Protein AF-A0AA35RBN4-F1 (afdb_monomer)

pLDDT: mean 78.31, std 19.38, range [21.84, 98.19]

Solvent-accessible surface area (backbone atoms only — not comparable to full-atom values): 21777 Å² total; per-residue (Å²): 89,74,34,75,50,65,70,64,41,52,52,57,43,50,57,43,24,77,75,59,37,81,85,59,56,61,77,43,82,32,46,54,68,38,68,68,40,37,48,51,52,52,52,49,42,31,67,78,67,74,51,69,57,70,48,71,45,75,71,72,54,70,66,91,78,61,98,56,93,64,88,52,53,68,31,36,32,42,34,27,50,10,52,50,48,50,51,56,67,49,43,59,62,16,53,75,69,44,35,29,39,38,36,39,63,36,52,53,60,78,78,28,71,45,92,87,29,72,56,43,18,58,16,25,39,50,35,48,50,52,34,49,50,46,33,59,76,31,59,93,47,55,34,46,38,40,36,43,59,69,76,76,94,62,86,42,98,84,37,74,65,60,94,89,57,70,88,80,69,81,77,88,85,78,90,77,85,90,82,90,81,89,79,75,99,55,84,75,77,43,72,70,57,53,43,47,52,27,55,69,38,20,84,72,31,55,57,56,72,81,58,73,71,46,26,57,54,38,39,54,52,43,50,53,50,42,58,75,69,48,63,52,24,34,24,20,44,53,96,45,74,21,64,51,48,64,75,65,55,49,53,56,37,22,57,46,25,33,78,30,12,56,24,57,16,51,31,49,38,48,29,21,52,40,34,42,57,38,55,73,32,72,61,58,31,45,68,54,28,66,85,37,54,80,56,35,34,19,40,28,72,60,36,69,68,35,46,32,41,78,44,97,90,51,36,33,36,39,28,34,48,36,59,62,16,38,36,40,92,75,23,52,28,34,38,35,21,39,37,72,84,62,86,78,35,54,44,83,44,53,51,91,64,48,46,78,46,94,69,58,85,60,84,32,52,56,54,18,46,37,21,31,39,39,29,84,64,42,84,47,54,74,72,52,94,58,97,62,71,52,81,73,128

Foldseek 3Di:
DEDQDPVVLVVVLVVQCVVPNNLRDDYDYADLLDLVRLLVVQVCCCVSVVAAAEAELPWADAPPPDLDPDPPVVRLSNLAVSLVSNCVNRVVRCLVVLHHEYEREAAFLVVLPDRPNPPNSVSRVNSQVVLLVVQVVCPPRNYHGFYDYDPPDDPDPNDPDPPPDDPPPPDPDDDDDDDDDDDDPDPLCDLVNLLVLLLVCQVVLAQQDDDLVSLVVSLVSLLVSCVVSLNLLCLADVVLVGSVHDLVSLLSSLVSNVNRPVLSSVQSSQQSVVNNVLNVQPVSSCVQRVVHSSATEWEQQDQAAKDWAADPVGAIKIWDKGFQGFPVVVHQWYFYWHPDPDDIFTAIDGPVFKDWDQPQPGSHSSSRSRTMIGGHIDDGPDDDPDPDSGPDD

Nearest PDB structures (foldseek):
  2ztv-assembly1_D  TM=8.645E-01  e=2.010E-08  Pseudomonas fragi
  7f74-assembly1_C  TM=7.791E-01  e=5.771E-10  Mycobacterium tuberculosis H37Rv
  4cql-assembly1_F  TM=8.909E-01  e=6.947E-06  Homo sapiens
  6jh7-assembly1_B-2  TM=8.305E-01  e=1.136E-05  Microcystis aeruginosa FACHB-905 = DIANCHI905
  4o6v-assembly1_A  TM=8.179E-01  e=1.256E-04  Brucella suis ATCC 23445

Mean predicted aligned error: 13.23 Å

Organism: Geodia barretti (NCBI:txid519541)

Sequence (393 aa):
MLDINQDWLDQTANDLRELGGDNAVLPIIADVTDPESVESAVARTIEEMGGLHILAHLAATPDSGTSTPAPGFDVIDVNLSGPFLMSHAVSGHMLEQGYGRIIGVTTSMDTMWRKGGAPYGPSKAGHEALISIMAQDLEGTGVTANVLTPGGATATNMVLPPEGAGPEIADPAGGGPMTTGPDLDAATLTAAELLGRAAELVPRTQGARGPHRGIAASARRNVSDLLSSGLYRIGVPKRFGGIDGDYGLIFDVAAELGRGCASTAWCYCLWAAHAWLVGYWRCGAREVFGASPDALCSSSLGPGKSTCLPTVEGGYRLSGRWEFSSGCDSASWLILGVSGIGERNWVLVPRSDFEIIDNWFVSGLRGSGARMSWLETLCALPPCPGRDLCGRR

Secondary structu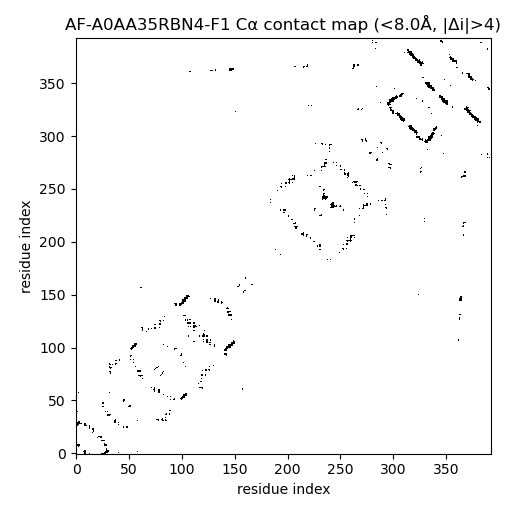re (DSSP, 8-state):
-EES-HHHHHHHHHHHHHHH-GGG---EE--TT-HHHHHHHHHHHHHHHS---EEEE---------SS----HHHHIIIIIHHHHHHHHHHHHHHHTT-EEEEEE---HHHHSSTT-TTHHHHHHHHHHHHHHHHHHTTTSSEEEEEE---S---BTTBPPPTT-------------------S------HHHHHHHHHHHTTT-PPPPSSHHHHHHHHHHHHHHHHHHTGGGGGS-GGGT-----HHHHHHHHHHHHTT-HHHHHHHHHHHHHHHHHHT-HHHHHHHHSS-TT--EEEE-S-TT-EEEE-TTSSEEEEEEEEEETTGGG-SEEEEEESSSSSSEEEEEEGGG-EEE-----SSSGGG--EEEEEEEEE--PPPSSS-SS---

InterPro domains:
  IPR002347 Short-chain dehydrogenase/reductase SDR [PF00106] (2-159)
  IPR009100 Acyl-CoA dehydrogenase/oxidase, N-terminal and middle domain superfamily [SSF56645] (214-370)
  IPR036291 NAD(P)-binding domain superfamily [SSF51735] (2-160)
  IPR037069 Acyl-CoA dehydrogenase/oxidase, N-terminal domain superfamily [G3DSA:1.10.540.10] (183-295)
  IPR046373 Acyl-CoA oxidase/dehydrogenase, middle domain superfamily [G3DSA:2.40.110.10] (299-377)

Structure (mmCIF, N/CA/C/O backbone):
data_AF-A0AA35RBN4-F1
#
_entry.id   AF-A0AA35RBN4-F1
#
loop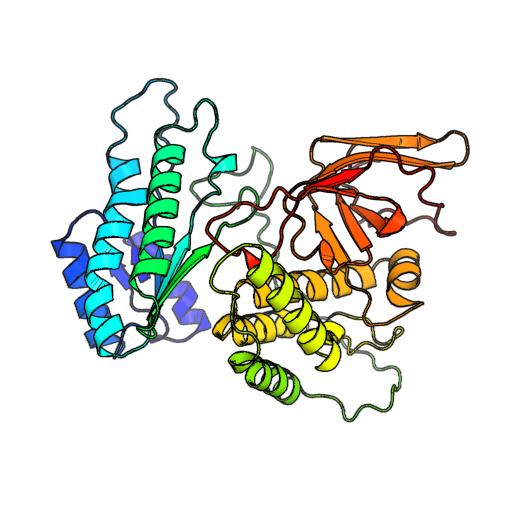_
_atom_site.group_PDB
_atom_site.id
_atom_site.type_symbol
_atom_site.label_atom_id
_atom_site.label_alt_id
_atom_site.label_comp_id
_atom_site.label_asym_id
_atom_site.label_entity_id
_atom_site.label_seq_id
_atom_site.pdbx_PDB_ins_code
_atom_site.Cartn_x
_atom_site.Cartn_y
_atom_site.Cartn_z
_atom_site.occupancy
_atom_site.B_iso_or_equiv
_atom_site.auth_seq_id
_atom_site.auth_comp_id
_atom_site.auth_asym_id
_atom_site.auth_atom_id
_atom_site.pdbx_PDB_model_num
ATOM 1 N N . MET A 1 1 ? -9.606 11.666 12.192 1.00 92.00 1 MET A N 1
ATOM 2 C CA . MET A 1 1 ? -8.229 12.085 11.849 1.00 92.00 1 MET A CA 1
ATOM 3 C C . MET A 1 1 ? -7.632 12.739 13.076 1.00 92.00 1 MET A C 1
ATOM 5 O O . MET A 1 1 ? -8.348 13.498 13.718 1.00 92.00 1 MET A O 1
ATOM 9 N N . LEU A 1 2 ? -6.389 12.401 13.417 1.00 95.06 2 LEU A N 1
ATOM 10 C CA . LEU A 1 2 ? -5.723 12.858 14.638 1.00 95.06 2 LEU A CA 1
ATOM 11 C C . LEU A 1 2 ? -4.453 13.624 14.271 1.00 95.06 2 LEU A C 1
ATOM 13 O O . LEU A 1 2 ? -3.703 13.146 13.423 1.00 95.06 2 LEU A O 1
ATOM 17 N N . ASP A 1 3 ? -4.217 14.759 14.920 1.00 92.94 3 ASP A N 1
ATOM 18 C CA . ASP A 1 3 ? -2.943 15.484 14.879 1.00 92.94 3 ASP A CA 1
ATOM 19 C C . ASP A 1 3 ? -2.795 16.313 16.167 1.00 92.94 3 ASP A C 1
ATOM 21 O O . ASP A 1 3 ? -3.793 16.644 16.806 1.00 92.94 3 ASP A O 1
ATOM 25 N N . ILE A 1 4 ? -1.570 16.659 16.557 1.00 92.00 4 ILE A N 1
ATOM 26 C CA . ILE A 1 4 ? -1.315 17.579 17.675 1.00 92.00 4 ILE A CA 1
ATOM 27 C C . ILE A 1 4 ? -1.371 19.048 17.217 1.00 92.00 4 ILE A C 1
ATOM 29 O O . ILE A 1 4 ? -1.568 19.955 18.026 1.00 92.00 4 ILE A O 1
ATOM 33 N N . ASN A 1 5 ? -1.204 19.297 15.915 1.00 91.75 5 ASN A N 1
ATOM 34 C CA . ASN A 1 5 ? -1.213 20.618 15.309 1.00 91.75 5 ASN A CA 1
ATOM 35 C C . ASN A 1 5 ? -2.608 20.970 14.768 1.00 91.75 5 ASN A C 1
ATOM 37 O O . ASN A 1 5 ? -3.067 20.408 13.773 1.00 91.75 5 ASN A O 1
ATOM 41 N N . GLN A 1 6 ? -3.251 21.954 15.399 1.00 92.44 6 GLN A N 1
ATOM 42 C CA . GLN A 1 6 ? -4.590 22.420 15.030 1.00 92.44 6 GLN A CA 1
ATOM 43 C C . GLN A 1 6 ? -4.676 22.948 13.600 1.00 92.44 6 GLN A C 1
ATOM 45 O O . GLN A 1 6 ? -5.588 22.569 12.870 1.00 92.44 6 GLN A O 1
ATOM 50 N N . ASP A 1 7 ? -3.715 23.764 13.176 1.00 91.81 7 ASP A N 1
ATOM 51 C CA . ASP A 1 7 ? -3.771 24.412 11.866 1.00 91.81 7 ASP A CA 1
ATOM 52 C C . ASP A 1 7 ? -3.672 23.378 10.732 1.00 91.81 7 ASP A C 1
ATOM 54 O O . ASP A 1 7 ? -4.406 23.446 9.745 1.00 91.81 7 ASP A O 1
ATOM 58 N N . TRP A 1 8 ? -2.789 22.383 10.881 1.00 90.25 8 TRP A N 1
ATOM 59 C CA . TRP A 1 8 ? -2.622 21.304 9.897 1.00 90.25 8 TRP A CA 1
ATOM 60 C C . TRP A 1 8 ? -3.828 20.368 9.857 1.00 90.25 8 TRP A C 1
ATOM 62 O O . TRP A 1 8 ? -4.247 19.927 8.778 1.00 90.25 8 TRP A O 1
ATOM 72 N N . LEU A 1 9 ? -4.393 20.084 11.031 1.00 93.06 9 LEU A N 1
ATOM 73 C CA . LEU A 1 9 ? -5.591 19.273 11.158 1.00 93.06 9 LEU A CA 1
ATOM 74 C C . LEU A 1 9 ? -6.783 19.948 10.474 1.00 93.06 9 LEU A C 1
ATOM 76 O O . LEU A 1 9 ? -7.487 19.290 9.708 1.00 93.06 9 LEU A O 1
ATOM 80 N N . ASP A 1 10 ? -6.982 21.246 10.706 1.00 93.44 10 ASP A N 1
ATOM 81 C CA . ASP A 1 10 ? -8.080 22.013 10.117 1.00 93.44 10 ASP A CA 1
ATOM 82 C C . ASP A 1 10 ? -7.938 22.133 8.604 1.00 93.44 10 ASP A C 1
ATOM 84 O O . ASP A 1 10 ? -8.919 21.944 7.883 1.00 93.44 10 ASP A O 1
ATOM 88 N N . GLN A 1 11 ? -6.722 22.380 8.110 1.00 92.25 11 GLN A N 1
ATOM 89 C CA . GLN A 1 11 ? -6.455 22.423 6.675 1.00 92.25 11 GLN A CA 1
ATOM 90 C C . GLN A 1 11 ? -6.846 21.100 6.005 1.00 92.25 11 GLN A C 1
ATOM 92 O O . GLN A 1 11 ? -7.695 21.083 5.117 1.00 92.25 11 GLN A O 1
ATOM 97 N N . THR A 1 12 ? -6.297 19.983 6.488 1.00 91.88 12 THR A N 1
ATOM 98 C CA . THR A 1 12 ? -6.573 18.659 5.911 1.00 91.88 12 THR A CA 1
ATOM 99 C C . THR A 1 12 ? -8.049 18.278 6.060 1.00 91.88 12 THR A C 1
ATOM 101 O O . THR A 1 12 ? -8.630 17.637 5.185 1.00 91.88 12 THR A O 1
ATOM 104 N N . ALA A 1 13 ? -8.692 18.669 7.165 1.00 94.25 13 ALA A N 1
ATOM 105 C CA . ALA A 1 13 ? -10.108 18.400 7.377 1.00 94.25 13 ALA A CA 1
ATOM 106 C C . ALA A 1 13 ? -10.986 19.174 6.388 1.00 94.25 13 ALA A C 1
ATOM 108 O O . ALA A 1 13 ? -11.969 18.622 5.901 1.00 94.25 13 ALA A O 1
ATOM 109 N N . ASN A 1 14 ? -10.638 20.420 6.065 1.00 93.12 14 ASN A N 1
ATOM 110 C CA . ASN A 1 14 ? -11.364 21.202 5.068 1.00 93.12 14 ASN A CA 1
ATOM 111 C C . ASN A 1 14 ? -11.237 20.582 3.674 1.00 93.12 14 ASN A C 1
ATOM 113 O O . ASN A 1 14 ? -12.264 20.372 3.034 1.00 93.12 14 ASN A O 1
ATOM 117 N N . ASP A 1 15 ? -10.034 20.167 3.268 1.00 91.19 15 ASP A N 1
ATOM 118 C CA . ASP A 1 15 ? -9.820 19.473 1.990 1.00 91.19 15 ASP A CA 1
ATOM 119 C C . ASP A 1 15 ? -10.686 18.199 1.893 1.00 91.19 15 ASP A C 1
ATOM 121 O O . ASP A 1 15 ? -11.350 17.939 0.888 1.00 91.19 15 ASP A O 1
ATOM 125 N N . LEU A 1 16 ? -10.748 17.409 2.971 1.00 91.44 16 LEU A N 1
ATOM 126 C CA . LEU A 1 16 ? -11.575 16.198 3.024 1.00 91.44 16 LEU A CA 1
ATOM 127 C C . LEU A 1 16 ? -13.080 16.499 2.993 1.00 91.44 16 LEU A C 1
ATOM 129 O O . LEU A 1 16 ? -13.837 15.729 2.399 1.00 91.44 16 LEU A O 1
ATOM 133 N N . ARG A 1 17 ? -13.528 17.601 3.605 1.00 93.25 17 ARG A N 1
ATOM 134 C CA . ARG A 1 17 ? -14.936 18.027 3.555 1.00 93.25 17 ARG A CA 1
ATOM 135 C C . ARG A 1 17 ? -15.338 18.525 2.175 1.00 93.25 17 ARG A C 1
ATOM 137 O O . ARG A 1 17 ? -16.447 18.234 1.741 1.00 93.25 17 ARG A O 1
ATOM 144 N N . GLU A 1 18 ? -14.454 19.219 1.465 1.00 90.81 18 GLU A N 1
ATOM 145 C CA . GLU A 1 18 ? -14.711 19.624 0.080 1.00 90.81 18 GLU A CA 1
ATOM 146 C C . GLU A 1 18 ? -14.898 18.409 -0.841 1.00 90.81 18 GLU A C 1
ATOM 148 O O . GLU A 1 18 ? -15.753 18.427 -1.727 1.00 90.81 18 GLU A O 1
ATOM 153 N N . LEU A 1 19 ? -14.149 17.328 -0.599 1.00 88.31 19 LEU A N 1
ATOM 154 C CA . LEU A 1 19 ? -14.225 16.094 -1.386 1.00 88.31 19 LEU A CA 1
ATOM 155 C C . LEU A 1 19 ? -15.395 15.180 -0.991 1.00 88.31 19 LEU A C 1
ATOM 157 O O . LEU A 1 19 ? -16.011 14.561 -1.859 1.00 88.31 19 LEU A O 1
ATOM 161 N N . GLY A 1 20 ? -15.676 15.049 0.308 1.00 87.06 20 GLY A N 1
ATOM 162 C CA . GLY A 1 20 ? -16.583 14.029 0.850 1.00 87.06 20 GLY A CA 1
ATOM 163 C C . GLY A 1 20 ? -17.806 14.558 1.607 1.00 87.06 20 GLY A C 1
ATOM 164 O O . GLY A 1 20 ? -18.621 13.756 2.067 1.00 87.06 20 GLY A O 1
ATOM 165 N N . GLY A 1 21 ? -17.951 15.877 1.749 1.00 91.19 21 GLY A N 1
ATOM 166 C CA . GLY A 1 21 ? -18.978 16.532 2.562 1.00 91.19 21 GLY A CA 1
ATOM 167 C C . GLY A 1 21 ? -18.614 16.653 4.049 1.00 91.19 21 GLY A C 1
ATOM 168 O O . GLY A 1 21 ? -17.626 16.095 4.523 1.00 91.19 21 GLY A O 1
ATOM 169 N N . ASP A 1 22 ? -19.446 17.366 4.813 1.00 88.00 22 ASP A N 1
ATOM 170 C CA . ASP A 1 22 ? -19.145 17.762 6.202 1.00 88.00 22 ASP A CA 1
ATOM 171 C C . ASP A 1 22 ? -18.870 16.587 7.156 1.00 88.00 22 ASP A C 1
ATOM 173 O O . ASP A 1 22 ? -18.050 16.706 8.067 1.00 88.00 22 ASP A O 1
ATOM 177 N N . ASN A 1 23 ? -19.511 15.439 6.916 1.00 87.94 23 ASN A N 1
ATOM 178 C CA . ASN A 1 23 ? -19.386 14.233 7.740 1.00 87.94 23 ASN A CA 1
ATOM 179 C C . ASN A 1 23 ? -18.245 13.300 7.294 1.00 87.94 23 ASN A C 1
ATOM 181 O O . ASN A 1 23 ? -18.101 12.207 7.839 1.00 87.94 23 ASN A O 1
ATOM 185 N N . ALA A 1 24 ? -17.448 13.686 6.292 1.00 88.25 24 ALA A N 1
ATOM 186 C CA . ALA A 1 24 ? -16.364 12.847 5.779 1.00 88.25 24 ALA A CA 1
ATOM 187 C C . ALA A 1 24 ? -15.202 12.688 6.768 1.00 88.25 24 ALA A C 1
ATOM 189 O O . ALA A 1 24 ? -14.432 11.730 6.675 1.00 88.25 24 ALA A O 1
ATOM 190 N N . VAL A 1 25 ? -15.052 13.624 7.709 1.00 94.69 25 VAL A N 1
ATOM 191 C CA . VAL A 1 25 ? -13.922 13.657 8.636 1.00 94.69 25 VAL A CA 1
ATOM 192 C C . VAL A 1 25 ? -14.325 14.193 10.006 1.00 94.69 25 VAL A C 1
ATOM 194 O O . VAL A 1 25 ? -14.926 15.257 10.134 1.00 94.69 25 VAL A O 1
ATOM 197 N N . LEU A 1 26 ? -13.893 13.476 11.041 1.00 95.62 26 LEU A N 1
ATOM 198 C CA . LEU A 1 26 ? -13.865 13.949 12.420 1.00 95.62 26 LEU A CA 1
ATOM 199 C C . LEU A 1 26 ? -12.426 14.357 12.784 1.00 95.62 26 LEU A C 1
ATOM 201 O O . LEU A 1 26 ? -11.582 13.468 12.966 1.00 95.62 26 LEU A O 1
ATOM 205 N N . PRO A 1 27 ? -12.097 15.661 12.830 1.00 96.31 27 PRO A N 1
ATOM 206 C CA . PRO A 1 27 ? -10.805 16.131 13.318 1.00 96.31 27 PRO A CA 1
ATOM 207 C C . PRO A 1 27 ? -10.774 16.124 14.853 1.00 96.31 27 PRO A C 1
ATOM 209 O O . PRO A 1 27 ? -11.660 16.677 15.505 1.00 96.31 27 PRO A O 1
ATOM 212 N N . ILE A 1 28 ? -9.746 15.507 15.439 1.00 96.94 28 ILE A N 1
ATOM 213 C CA . ILE A 1 28 ? -9.508 15.500 16.887 1.00 96.94 28 ILE A CA 1
ATOM 214 C C . ILE A 1 28 ? -8.055 15.902 17.144 1.00 96.94 28 ILE A C 1
ATOM 216 O O . ILE A 1 28 ? -7.142 15.274 16.607 1.00 96.94 28 ILE A O 1
ATOM 220 N N . ILE A 1 29 ? -7.847 16.913 17.991 1.00 97.19 29 ILE A N 1
ATOM 221 C CA . ILE A 1 29 ? -6.517 17.208 18.527 1.00 97.19 29 ILE A CA 1
ATOM 222 C C . ILE A 1 29 ? -6.158 16.137 19.542 1.00 97.19 29 ILE A C 1
ATOM 224 O O . ILE A 1 29 ? -6.843 16.006 20.558 1.00 97.19 29 ILE A O 1
ATOM 228 N N . ALA A 1 30 ? -5.117 15.367 19.250 1.00 95.62 30 ALA A N 1
ATOM 229 C CA . ALA A 1 30 ? -4.679 14.278 20.108 1.00 95.62 30 ALA A CA 1
ATOM 230 C C . ALA A 1 30 ? -3.161 14.107 20.056 1.00 95.62 30 ALA A C 1
ATOM 232 O O . ALA A 1 30 ? -2.558 14.126 18.981 1.00 95.62 30 ALA A O 1
ATOM 233 N N . ASP A 1 31 ? -2.566 13.896 21.226 1.00 94.69 31 ASP A N 1
ATOM 234 C CA . ASP A 1 31 ? -1.178 13.482 21.362 1.00 94.69 31 ASP A CA 1
ATOM 235 C C . ASP A 1 31 ? -1.145 11.961 21.518 1.00 94.69 31 ASP A C 1
ATOM 237 O O . ASP A 1 31 ? -1.584 11.407 22.524 1.00 94.69 31 ASP A O 1
ATOM 241 N N . VAL A 1 32 ? -0.620 11.269 20.509 1.00 95.75 32 VAL A N 1
ATOM 242 C CA . VAL A 1 32 ? -0.543 9.803 20.521 1.00 95.75 32 VAL A CA 1
ATOM 243 C C . VAL A 1 32 ? 0.405 9.261 21.595 1.00 95.75 32 VAL A C 1
ATOM 245 O O . VAL A 1 32 ? 0.387 8.062 21.852 1.00 95.75 32 VAL A O 1
ATOM 248 N N . THR A 1 33 ? 1.236 10.109 22.207 1.00 94.62 33 THR A N 1
ATOM 249 C CA . THR A 1 33 ? 2.159 9.734 23.288 1.00 94.62 33 THR A CA 1
ATOM 250 C C . THR A 1 33 ? 1.518 9.803 24.677 1.00 94.62 33 THR A C 1
ATOM 252 O O . THR A 1 33 ? 2.075 9.250 25.626 1.00 94.62 33 THR A O 1
ATOM 255 N N . ASP A 1 34 ? 0.331 10.409 24.795 1.00 95.94 34 ASP A N 1
ATOM 256 C CA . ASP A 1 34 ? -0.423 10.538 26.042 1.00 95.94 34 ASP A CA 1
ATOM 257 C C . ASP A 1 34 ? -1.575 9.511 26.114 1.00 95.94 34 ASP A C 1
ATOM 259 O O . ASP A 1 34 ? -2.526 9.592 25.329 1.00 95.94 34 ASP A O 1
ATOM 263 N N . PRO A 1 35 ? -1.546 8.555 27.066 1.00 96.56 35 PRO A N 1
ATOM 264 C CA . PRO A 1 35 ? -2.604 7.561 27.229 1.00 96.56 35 PRO A CA 1
ATOM 265 C C . PRO A 1 35 ? -4.013 8.150 27.404 1.00 96.56 35 PRO A C 1
ATOM 267 O O . PRO A 1 35 ? -4.965 7.589 26.864 1.00 96.56 35 PRO A O 1
ATOM 270 N N . GLU A 1 36 ? -4.169 9.268 28.125 1.00 97.38 36 GLU A N 1
ATOM 271 C CA . GLU A 1 36 ? -5.493 9.880 28.331 1.00 97.38 36 GLU A CA 1
ATOM 272 C C . GLU A 1 36 ? -6.019 10.515 27.036 1.00 97.38 36 GLU A C 1
ATOM 274 O O . GLU A 1 36 ? -7.194 10.349 26.686 1.00 97.38 36 GLU A O 1
ATOM 279 N N . SER A 1 37 ? -5.141 11.193 26.288 1.00 97.38 37 SER A N 1
ATOM 280 C CA . SER A 1 37 ? -5.459 11.741 24.966 1.00 97.38 37 SER A CA 1
ATOM 281 C C . SER A 1 37 ? -5.879 10.647 23.978 1.00 97.38 37 SER A C 1
ATOM 283 O O . SER A 1 37 ? -6.889 10.796 23.285 1.00 97.38 37 SER A O 1
ATOM 285 N N . VAL A 1 38 ? -5.158 9.520 23.962 1.00 97.81 38 VAL A N 1
ATOM 286 C CA . VAL A 1 38 ? -5.452 8.352 23.116 1.00 97.81 38 VAL A CA 1
ATOM 287 C C . VAL A 1 38 ? -6.829 7.759 23.420 1.00 97.81 38 VAL A C 1
ATOM 289 O O . VAL A 1 38 ? -7.640 7.601 22.505 1.00 97.81 38 VAL A O 1
ATOM 292 N N . GLU A 1 39 ? -7.119 7.461 24.688 1.00 97.56 39 GLU A N 1
ATOM 293 C CA . GLU A 1 39 ? -8.408 6.893 25.110 1.00 97.56 39 GLU A CA 1
ATOM 294 C C . GLU A 1 39 ? -9.572 7.825 24.746 1.00 97.56 39 GLU A C 1
ATOM 296 O O . GLU A 1 39 ? -10.567 7.400 24.154 1.00 97.56 39 GLU A O 1
ATOM 301 N N . SER A 1 40 ? -9.416 9.126 25.011 1.00 97.88 40 SER A N 1
ATOM 302 C CA . SER A 1 40 ? -10.410 10.145 24.662 1.00 97.88 40 SER A CA 1
ATOM 303 C C . SER A 1 40 ? -10.662 10.216 23.150 1.00 97.88 40 SER A C 1
ATOM 305 O O . SER A 1 40 ? -11.812 10.237 22.704 1.00 97.88 40 SER A O 1
ATOM 307 N N . ALA A 1 41 ? -9.602 10.193 22.337 1.00 97.69 41 ALA A N 1
ATOM 308 C CA . ALA A 1 41 ? -9.715 10.238 20.882 1.00 97.69 41 ALA A CA 1
ATOM 309 C C . ALA A 1 41 ? -10.411 8.992 20.306 1.00 97.69 41 ALA A C 1
ATOM 311 O O . ALA A 1 41 ? -11.243 9.111 19.398 1.00 97.69 41 ALA A O 1
ATOM 312 N N . VAL A 1 42 ? -10.108 7.802 20.837 1.00 97.88 42 VAL A N 1
ATOM 313 C CA . VAL A 1 42 ? -10.755 6.546 20.429 1.00 97.88 42 VAL A CA 1
ATOM 314 C C . VAL A 1 42 ? -12.229 6.537 20.834 1.00 97.88 42 VAL A C 1
ATOM 316 O O . VAL A 1 42 ? -13.079 6.266 19.982 1.00 97.88 42 VAL A O 1
ATOM 319 N N . ALA A 1 43 ? -12.548 6.903 22.079 1.00 97.62 43 ALA A N 1
ATOM 320 C CA . ALA A 1 43 ? -13.923 6.954 22.573 1.00 97.62 43 ALA A CA 1
ATOM 321 C C . ALA A 1 43 ? -14.796 7.902 21.738 1.00 97.62 43 ALA A C 1
ATOM 323 O O . ALA A 1 43 ? -15.853 7.500 21.251 1.00 97.62 43 ALA A O 1
ATOM 324 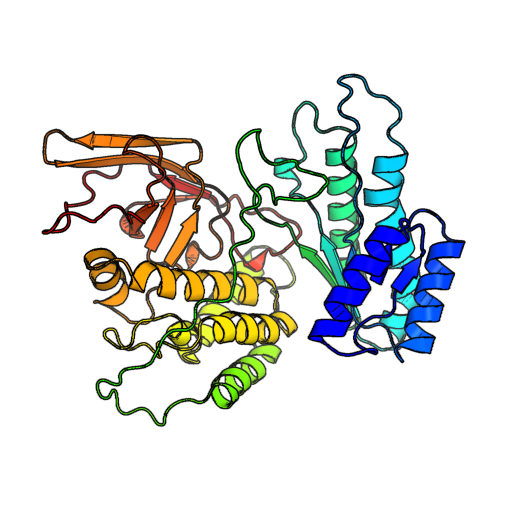N N . ARG A 1 44 ? -14.310 9.124 21.479 1.00 97.44 44 ARG A N 1
ATOM 325 C CA . ARG A 1 44 ? -15.005 10.097 20.624 1.00 97.44 44 ARG A CA 1
ATOM 326 C C . ARG A 1 44 ? -15.200 9.595 19.202 1.00 97.44 44 ARG A C 1
ATOM 328 O O . ARG A 1 44 ? -16.265 9.783 18.628 1.00 97.44 44 ARG A O 1
ATOM 335 N N . THR A 1 45 ? -14.194 8.931 18.631 1.00 96.38 45 THR A N 1
ATOM 336 C CA . THR A 1 45 ? -14.317 8.359 17.284 1.00 96.38 45 THR A CA 1
ATOM 337 C C . THR A 1 45 ? -15.433 7.318 17.230 1.00 96.38 45 THR A C 1
ATOM 339 O O . THR A 1 45 ? -16.242 7.342 16.308 1.00 96.38 45 THR A O 1
ATOM 342 N N . ILE A 1 46 ? -15.508 6.424 18.218 1.00 96.44 46 ILE A N 1
ATOM 343 C CA . ILE A 1 46 ? -16.549 5.392 18.281 1.00 96.44 46 ILE A CA 1
ATOM 344 C C . ILE A 1 46 ? -17.937 6.023 18.465 1.00 96.44 46 ILE A C 1
ATOM 346 O O . ILE A 1 46 ? -18.872 5.626 17.771 1.00 96.44 46 ILE A O 1
ATOM 350 N N . GLU A 1 47 ? -18.065 7.010 19.354 1.00 96.19 47 GLU A N 1
ATOM 351 C CA . GLU A 1 47 ? -19.329 7.702 19.631 1.00 96.19 47 GLU A CA 1
ATOM 352 C C . GLU A 1 47 ? -19.837 8.498 18.420 1.00 96.19 47 GLU A C 1
ATOM 354 O O . GLU A 1 47 ? -20.980 8.325 17.999 1.00 96.19 47 GLU A O 1
ATOM 359 N N . GLU A 1 48 ? -18.989 9.346 17.837 1.00 94.69 48 GLU A N 1
ATOM 360 C CA . GLU A 1 48 ? -19.395 10.298 16.800 1.00 94.69 48 GLU A CA 1
ATOM 361 C C . GLU A 1 48 ? -19.491 9.649 15.405 1.00 94.69 48 GLU A C 1
ATOM 363 O O . GLU A 1 48 ? -20.335 10.043 14.600 1.00 94.69 48 GLU A O 1
ATOM 368 N N . MET A 1 49 ? -18.670 8.630 15.110 1.00 91.44 49 MET A N 1
ATOM 369 C CA . MET A 1 49 ? -18.667 7.943 13.805 1.00 91.44 49 MET A CA 1
ATOM 370 C C . MET A 1 49 ? -19.458 6.625 13.807 1.00 91.44 49 MET A C 1
ATOM 372 O O . MET A 1 49 ? -19.593 5.984 12.763 1.00 91.44 49 MET A O 1
ATOM 376 N N . GLY A 1 50 ? -19.969 6.193 14.965 1.00 90.88 50 GLY A N 1
ATOM 377 C CA . GLY A 1 50 ? -20.745 4.958 15.121 1.00 90.88 50 GLY A CA 1
ATOM 378 C C . GLY A 1 50 ? -19.920 3.665 15.104 1.00 90.88 50 GLY A C 1
ATOM 379 O O . GLY A 1 50 ? -20.492 2.578 15.028 1.00 90.88 50 GLY A O 1
ATOM 380 N N . GLY A 1 51 ? -18.589 3.759 15.155 1.00 93.81 51 GLY A N 1
ATOM 381 C CA . GLY A 1 51 ? -17.686 2.612 15.236 1.00 93.81 51 GLY A CA 1
ATOM 382 C C . GLY A 1 51 ? -16.272 2.909 14.741 1.00 93.81 51 GLY A C 1
ATOM 383 O O . GLY A 1 51 ? -16.012 3.923 14.094 1.00 93.81 51 GLY A O 1
ATOM 384 N N . LEU A 1 52 ? -15.347 1.987 15.016 1.00 96.44 52 LEU A N 1
ATOM 385 C CA . LEU A 1 52 ? -13.952 2.077 14.588 1.00 96.44 52 LEU A CA 1
ATOM 386 C C . LEU A 1 52 ? -13.489 0.771 13.941 1.00 96.44 52 LEU A C 1
ATOM 388 O O . LEU A 1 52 ? -13.297 -0.244 14.604 1.00 96.44 52 LEU A O 1
ATOM 392 N N . HIS A 1 53 ? -13.272 0.808 12.628 1.00 95.31 53 HIS A N 1
ATOM 393 C CA . HIS A 1 53 ? -12.987 -0.389 11.829 1.00 95.31 53 HIS A CA 1
ATOM 394 C C . HIS A 1 53 ? -11.521 -0.508 11.407 1.00 95.31 53 HIS A C 1
ATOM 396 O O . HIS A 1 53 ? -11.032 -1.614 11.160 1.00 95.31 53 HIS A O 1
ATOM 402 N N . ILE A 1 54 ? -10.829 0.626 11.277 1.00 96.00 54 ILE A N 1
ATOM 403 C CA . ILE A 1 54 ? -9.466 0.704 10.753 1.00 96.00 54 ILE A CA 1
ATOM 404 C C . ILE A 1 54 ? -8.664 1.690 11.602 1.00 96.00 54 ILE A C 1
ATOM 406 O O . ILE A 1 54 ? -9.082 2.829 11.781 1.00 96.00 54 ILE A O 1
ATOM 410 N N . LEU A 1 55 ? -7.499 1.256 12.078 1.00 97.38 55 LEU A N 1
ATOM 411 C CA . LEU A 1 55 ? -6.463 2.105 12.655 1.00 97.38 55 LEU A CA 1
ATOM 412 C C . LEU A 1 55 ? -5.268 2.118 11.699 1.00 97.38 55 LEU A C 1
ATOM 414 O O . LEU A 1 55 ? -4.719 1.062 11.388 1.00 97.38 55 LEU A O 1
ATOM 418 N N . ALA A 1 56 ? -4.853 3.299 11.248 1.00 95.62 56 ALA A N 1
ATOM 419 C CA . ALA A 1 56 ? -3.641 3.481 10.457 1.00 95.62 56 ALA A CA 1
ATOM 420 C C . ALA A 1 56 ? -2.653 4.367 11.222 1.00 95.62 56 ALA A C 1
ATOM 422 O O . ALA A 1 56 ? -2.938 5.531 11.501 1.00 95.62 56 ALA A O 1
ATOM 423 N N . HIS A 1 57 ? -1.484 3.820 11.550 1.00 95.06 57 HIS A N 1
ATOM 424 C CA . HIS A 1 57 ? -0.424 4.543 12.250 1.00 95.06 57 HIS A CA 1
ATOM 425 C C . HIS A 1 57 ? 0.343 5.429 11.271 1.00 95.06 57 HIS A C 1
ATOM 427 O O . HIS A 1 57 ? 1.322 4.990 10.668 1.00 95.06 57 HIS A O 1
ATOM 433 N N . LEU A 1 58 ? -0.139 6.660 11.093 1.00 88.94 58 LEU A N 1
ATOM 434 C CA . LEU A 1 58 ? 0.432 7.651 10.172 1.00 88.94 58 LEU A CA 1
ATOM 435 C C . LEU A 1 58 ? 1.327 8.686 10.866 1.00 88.94 58 LEU A C 1
ATOM 437 O O . LEU A 1 58 ? 2.201 9.256 10.215 1.00 88.94 58 LEU A O 1
ATOM 441 N N . ALA A 1 59 ? 1.136 8.905 12.171 1.00 85.94 59 ALA A N 1
ATOM 442 C CA . ALA A 1 59 ? 1.941 9.841 12.946 1.00 85.94 59 ALA A CA 1
ATOM 443 C C . ALA A 1 59 ? 3.418 9.415 12.949 1.00 85.94 59 ALA A C 1
ATOM 445 O O . ALA A 1 59 ? 3.752 8.250 13.201 1.00 85.94 59 ALA A O 1
ATOM 446 N N . ALA A 1 60 ? 4.306 10.359 12.637 1.00 85.50 60 ALA A N 1
ATOM 447 C CA . ALA A 1 60 ? 5.740 10.151 12.720 1.00 85.50 60 ALA A CA 1
ATOM 448 C C . ALA A 1 60 ? 6.500 11.472 12.875 1.00 85.50 60 ALA A C 1
ATOM 450 O O . ALA A 1 60 ? 6.144 12.470 12.252 1.00 85.50 60 ALA A O 1
ATOM 451 N N . THR A 1 61 ? 7.602 11.430 13.621 1.00 82.38 61 THR A N 1
ATOM 452 C CA . THR A 1 61 ? 8.560 12.537 13.756 1.00 82.38 61 THR A CA 1
ATOM 453 C C . THR A 1 61 ? 9.930 12.097 13.221 1.00 82.38 61 THR A C 1
ATOM 455 O O . THR A 1 61 ? 10.366 10.978 13.529 1.00 82.38 61 THR A O 1
ATOM 458 N N . PRO A 1 62 ? 10.610 12.915 12.388 1.00 72.88 62 PRO A N 1
ATOM 459 C CA . PRO A 1 62 ? 11.927 12.594 11.839 1.00 72.88 62 PRO A CA 1
ATOM 460 C C . PRO A 1 62 ? 13.041 12.779 12.882 1.00 72.88 62 PRO A C 1
ATOM 462 O O . PRO A 1 62 ? 12.842 13.396 13.925 1.00 72.88 62 PRO A O 1
ATOM 465 N N . ASP A 1 63 ? 14.245 12.285 12.582 1.00 67.75 63 ASP A N 1
ATOM 466 C CA . ASP A 1 63 ? 15.430 12.611 13.385 1.00 67.75 63 ASP A CA 1
ATOM 467 C C . ASP A 1 63 ? 15.726 14.120 13.322 1.00 67.75 63 ASP A C 1
ATOM 469 O O . ASP A 1 63 ? 15.722 14.719 12.247 1.00 67.75 63 ASP A O 1
ATOM 473 N N . SER A 1 64 ? 16.090 14.724 14.456 1.00 58.56 64 SER A N 1
ATOM 474 C CA . SER A 1 64 ? 16.472 16.144 14.569 1.00 58.56 64 SER A CA 1
ATOM 475 C C . SER A 1 64 ? 17.811 16.502 13.893 1.00 58.56 64 SER A C 1
ATOM 477 O O . SER A 1 64 ? 18.297 17.625 14.017 1.00 58.56 64 SER A O 1
ATOM 479 N N . GLY A 1 65 ? 18.426 15.566 13.161 1.00 50.16 65 GLY A N 1
ATOM 480 C CA . GLY A 1 65 ? 19.603 15.812 12.323 1.00 50.16 65 GLY A CA 1
ATOM 481 C C . GLY A 1 65 ? 20.932 15.953 13.073 1.00 50.16 65 GLY A C 1
ATOM 482 O O . GLY A 1 65 ? 21.959 16.212 12.445 1.00 50.16 65 GLY A O 1
ATOM 483 N N . THR A 1 66 ? 20.972 15.760 14.394 1.00 45.84 66 THR A N 1
ATOM 484 C CA . THR A 1 66 ? 22.230 15.791 15.151 1.00 45.84 66 THR A CA 1
ATOM 485 C C . THR A 1 66 ? 22.990 14.469 15.015 1.00 45.84 66 THR A C 1
ATOM 487 O O . THR A 1 66 ? 22.484 13.410 15.371 1.00 45.84 66 THR A O 1
ATOM 490 N N . SER A 1 67 ? 24.247 14.522 14.559 1.00 44.91 67 SER A N 1
ATOM 491 C CA . SER A 1 67 ? 25.178 13.377 14.468 1.00 44.91 67 SER A CA 1
ATOM 492 C C . SER A 1 67 ? 25.605 12.793 15.826 1.00 44.91 67 SER A C 1
ATOM 494 O O . SER A 1 67 ? 26.370 11.826 15.882 1.00 44.91 67 SER A O 1
ATOM 496 N N . THR A 1 68 ? 25.108 13.372 16.915 1.00 44.44 68 THR A N 1
ATOM 497 C CA . THR A 1 68 ? 25.308 12.961 18.303 1.00 44.44 68 THR A CA 1
ATOM 498 C C . THR A 1 68 ? 24.018 12.315 18.814 1.00 44.44 68 THR A C 1
ATOM 500 O O . THR A 1 68 ? 22.950 12.857 18.526 1.00 44.44 68 THR A O 1
ATOM 503 N N . PRO A 1 69 ? 24.065 11.225 19.607 1.00 47.34 69 PRO A N 1
ATOM 504 C CA . PRO A 1 69 ? 22.881 10.706 20.283 1.00 47.34 69 PRO A CA 1
ATOM 505 C C . PRO A 1 69 ? 22.417 11.727 21.333 1.00 47.34 69 PRO A C 1
ATOM 507 O O . PRO A 1 69 ? 22.834 11.689 22.489 1.00 47.34 69 PRO A O 1
ATOM 510 N N . ALA A 1 70 ? 21.595 12.692 20.927 1.00 48.41 70 ALA A N 1
ATOM 511 C CA . ALA A 1 70 ? 20.688 13.347 21.852 1.00 48.41 70 ALA A CA 1
ATOM 512 C C . ALA A 1 70 ? 19.627 12.310 22.266 1.00 48.41 70 ALA A C 1
ATOM 514 O O . ALA A 1 70 ? 19.344 11.394 21.484 1.00 48.41 70 ALA A O 1
ATOM 515 N N . PRO A 1 71 ? 19.040 12.398 23.469 1.00 54.38 71 PRO A N 1
ATOM 516 C CA . PRO A 1 71 ? 17.957 11.507 23.852 1.00 54.38 71 PRO A CA 1
ATOM 517 C C . PRO A 1 71 ? 16.731 11.849 22.996 1.00 54.38 71 PRO A C 1
ATOM 519 O O . PRO A 1 71 ? 15.953 12.728 23.341 1.00 54.38 71 PRO A O 1
ATOM 522 N N . GLY A 1 72 ? 16.591 11.222 21.829 1.00 58.12 72 GLY A N 1
ATOM 523 C CA . GLY A 1 72 ? 15.435 11.415 20.953 1.00 58.12 72 GLY A CA 1
ATOM 524 C C . GLY A 1 72 ? 14.242 10.598 21.430 1.00 58.12 72 GLY A C 1
ATOM 525 O O . GLY A 1 72 ? 13.728 9.766 20.682 1.00 58.12 72 GLY A O 1
ATOM 526 N N . PHE A 1 73 ? 13.859 10.809 22.692 1.00 69.69 73 PHE A N 1
ATOM 527 C CA . PHE A 1 73 ? 12.701 10.170 23.306 1.00 69.69 73 PHE A CA 1
ATOM 528 C C . PHE A 1 73 ? 11.437 10.503 22.521 1.00 69.69 73 PHE A C 1
ATOM 530 O O . PHE A 1 73 ? 10.752 9.571 22.145 1.00 69.69 73 PHE A O 1
ATOM 537 N N . ASP A 1 74 ? 11.257 11.747 22.070 1.00 82.12 74 ASP A N 1
ATOM 538 C CA . ASP A 1 74 ? 10.114 12.148 21.236 1.00 82.12 74 ASP A CA 1
ATOM 539 C C . ASP A 1 74 ? 9.953 11.287 19.967 1.00 82.12 74 ASP A C 1
ATOM 541 O O . ASP A 1 74 ? 8.842 10.940 19.575 1.00 82.12 74 ASP A O 1
ATOM 545 N N . VAL A 1 75 ? 11.059 10.888 19.320 1.00 87.44 75 VAL A N 1
ATOM 546 C CA . VAL A 1 75 ? 11.015 10.017 18.130 1.00 87.44 75 VAL A CA 1
ATOM 547 C C . VAL A 1 75 ? 10.560 8.610 18.509 1.00 87.44 75 VAL A C 1
ATOM 549 O O . VAL A 1 75 ? 9.781 8.003 17.782 1.00 87.44 75 VAL A O 1
ATOM 552 N N . ILE A 1 76 ? 11.032 8.079 19.637 1.00 89.25 76 ILE A N 1
ATOM 553 C CA . ILE A 1 76 ? 10.596 6.775 20.152 1.00 89.25 76 ILE A CA 1
ATOM 554 C C . ILE A 1 76 ? 9.139 6.847 20.613 1.00 89.25 76 ILE A C 1
ATOM 556 O O . ILE A 1 76 ? 8.347 5.970 20.276 1.00 89.25 76 ILE A O 1
ATOM 560 N N . ASP A 1 77 ? 8.766 7.906 21.316 1.00 91.06 77 ASP A N 1
ATOM 561 C CA . ASP A 1 77 ? 7.442 8.082 21.881 1.00 91.06 77 ASP A CA 1
ATOM 562 C C . ASP A 1 77 ? 6.403 8.222 20.776 1.00 91.06 77 ASP A C 1
ATOM 564 O O . ASP A 1 77 ? 5.422 7.486 20.775 1.00 91.06 77 ASP A O 1
ATOM 568 N N . VAL A 1 78 ? 6.653 9.046 19.758 1.00 91.50 78 VAL A N 1
ATOM 569 C CA . VAL A 1 78 ? 5.726 9.197 18.628 1.00 91.50 78 VAL A CA 1
ATOM 570 C C . VAL A 1 78 ? 5.743 7.973 17.711 1.00 91.50 78 VAL A C 1
ATOM 572 O O . VAL A 1 78 ? 4.686 7.464 17.346 1.00 91.50 78 VAL A O 1
ATOM 575 N N . ASN A 1 79 ? 6.918 7.473 17.310 1.00 92.25 79 ASN A N 1
ATOM 576 C CA . ASN A 1 79 ? 6.992 6.458 16.251 1.00 92.25 79 ASN A CA 1
ATOM 577 C C . ASN A 1 79 ? 6.804 5.018 16.750 1.00 92.25 79 ASN A C 1
ATOM 579 O O . ASN A 1 79 ? 6.603 4.140 15.905 1.00 92.25 79 ASN A O 1
ATOM 583 N N . LEU A 1 80 ? 6.920 4.765 18.062 1.00 92.44 80 LEU A N 1
ATOM 584 C CA . LEU A 1 80 ? 6.830 3.433 18.673 1.00 92.44 80 LEU A CA 1
ATOM 585 C C . LEU A 1 80 ? 5.847 3.378 19.852 1.00 92.44 80 LEU A C 1
ATOM 587 O O . LEU A 1 80 ? 4.916 2.570 19.800 1.00 92.44 80 LEU A O 1
ATOM 591 N N . SER A 1 81 ? 6.013 4.212 20.886 1.00 94.81 81 SER A N 1
ATOM 592 C CA . SER A 1 81 ? 5.114 4.189 22.055 1.00 94.81 81 SER A CA 1
ATOM 593 C C . SER A 1 81 ? 3.678 4.556 21.660 1.00 94.81 81 SER A C 1
ATOM 595 O O . SER A 1 81 ? 2.740 3.877 22.066 1.00 94.81 81 SER A O 1
ATOM 597 N N . GLY A 1 82 ? 3.494 5.550 20.791 1.00 96.25 82 GLY A N 1
ATOM 598 C CA . GLY A 1 82 ? 2.185 5.976 20.305 1.00 96.25 82 GLY A CA 1
ATOM 599 C C . GLY A 1 82 ? 1.443 4.882 19.538 1.00 96.25 82 GLY A C 1
ATOM 600 O O . GLY A 1 82 ? 0.299 4.577 19.878 1.00 96.25 82 GLY A O 1
ATOM 601 N N . PRO A 1 83 ? 2.084 4.191 18.576 1.00 96.88 83 PRO A N 1
ATOM 602 C CA . PRO A 1 83 ? 1.508 3.002 17.970 1.00 96.88 83 PRO A CA 1
ATOM 603 C C . PRO A 1 83 ? 1.126 1.910 18.964 1.00 96.88 83 PRO A C 1
ATOM 605 O O . PRO A 1 83 ? 0.105 1.253 18.759 1.00 96.88 83 PRO A O 1
ATOM 608 N N . PHE A 1 84 ? 1.897 1.720 20.039 1.00 96.31 84 PHE A N 1
ATOM 609 C CA . PHE A 1 84 ? 1.549 0.782 21.106 1.00 96.31 84 PHE A CA 1
ATOM 610 C C . PHE A 1 84 ? 0.271 1.215 21.839 1.00 96.31 84 PHE A C 1
ATOM 612 O O . PHE A 1 84 ? -0.667 0.423 21.938 1.00 96.31 84 PHE A O 1
ATOM 619 N N . LEU A 1 85 ? 0.201 2.473 22.289 1.00 97.81 85 LEU A N 1
ATOM 620 C CA . LEU A 1 85 ? -0.948 3.033 23.011 1.00 97.81 85 LEU A CA 1
ATOM 621 C C . LEU A 1 85 ? -2.223 3.017 22.160 1.00 97.81 85 LEU A C 1
ATOM 623 O O . LEU A 1 85 ? -3.237 2.460 22.575 1.00 97.81 85 LEU A O 1
ATOM 627 N N . MET A 1 86 ? -2.155 3.543 20.935 1.00 98.06 86 MET A N 1
ATOM 628 C CA . MET A 1 86 ? -3.284 3.552 20.001 1.00 98.06 86 MET A CA 1
ATOM 629 C C . MET A 1 86 ? -3.755 2.132 19.680 1.00 98.06 86 MET A C 1
ATOM 631 O O . MET A 1 86 ? -4.951 1.861 19.670 1.00 98.06 86 MET A O 1
ATOM 635 N N . SER A 1 87 ? -2.826 1.200 19.442 1.00 97.69 87 SER A N 1
ATOM 636 C CA . SER A 1 87 ? -3.181 -0.199 19.184 1.00 97.69 87 SER A CA 1
ATOM 637 C C . SER A 1 87 ? -3.876 -0.837 20.381 1.00 97.69 87 SER A C 1
ATOM 639 O O . SER A 1 87 ? -4.850 -1.564 20.195 1.00 97.69 87 SER A O 1
ATOM 641 N N . HIS A 1 88 ? -3.405 -0.562 21.599 1.00 96.12 88 HIS A N 1
ATOM 642 C CA . HIS A 1 88 ? -4.026 -1.058 22.821 1.00 96.12 88 HIS A CA 1
ATOM 643 C C . HIS A 1 88 ? -5.465 -0.546 22.966 1.00 96.12 88 HIS A C 1
ATOM 645 O O . HIS A 1 88 ? -6.381 -1.361 23.083 1.00 96.12 88 HIS A O 1
ATOM 651 N N . ALA A 1 89 ? -5.666 0.770 22.847 1.00 97.69 89 ALA A N 1
ATOM 652 C CA . ALA A 1 89 ? -6.966 1.416 23.024 1.00 97.69 89 ALA A CA 1
ATOM 653 C C . ALA A 1 89 ? -8.028 0.931 22.019 1.00 97.69 89 ALA A C 1
ATOM 655 O O . ALA A 1 89 ? -9.193 0.759 22.369 1.00 97.69 89 ALA A O 1
ATOM 656 N N . VAL A 1 90 ? -7.648 0.642 20.767 1.00 97.75 90 VAL A N 1
ATOM 657 C CA . VAL A 1 90 ? -8.621 0.180 19.755 1.00 97.75 90 VAL A CA 1
ATOM 658 C C . VAL A 1 90 ? -8.888 -1.326 19.797 1.00 97.75 90 VAL A C 1
ATOM 660 O O . VAL A 1 90 ? -9.913 -1.780 19.285 1.00 97.75 90 VAL A O 1
ATOM 663 N N . SER A 1 91 ? -7.966 -2.122 20.354 1.00 95.44 91 SER A N 1
ATOM 664 C CA . SER A 1 91 ? -8.005 -3.585 20.217 1.00 95.44 91 SER A CA 1
ATOM 665 C C . SER A 1 91 ? -9.231 -4.200 20.885 1.00 95.44 91 SER A C 1
ATOM 667 O O . SER A 1 91 ? -9.837 -5.093 20.298 1.00 95.44 91 SER A O 1
ATOM 669 N N . GLY A 1 92 ? -9.631 -3.711 22.066 1.00 95.56 92 GLY A N 1
ATOM 670 C CA . GLY A 1 92 ? -10.820 -4.202 22.773 1.00 95.56 92 GLY A CA 1
ATOM 671 C C . GLY A 1 92 ? -12.086 -4.073 21.923 1.00 95.56 92 GLY A C 1
ATOM 672 O O . GLY A 1 92 ? -12.733 -5.076 21.625 1.00 95.56 92 GLY A O 1
ATOM 673 N N . HIS A 1 93 ? -12.356 -2.862 21.423 1.00 97.44 93 HIS A N 1
ATOM 674 C CA . HIS A 1 93 ? -13.482 -2.583 20.522 1.00 97.44 93 HIS A CA 1
ATOM 675 C C . HIS A 1 93 ? -13.445 -3.458 19.258 1.00 97.44 93 HIS A C 1
ATOM 677 O O . HIS A 1 93 ? -14.453 -4.043 18.862 1.00 97.44 93 HIS A O 1
ATOM 683 N N . MET A 1 94 ? -12.270 -3.593 18.628 1.00 98.19 94 MET A N 1
ATOM 684 C CA . MET A 1 94 ? -12.116 -4.402 17.412 1.00 98.19 94 MET A CA 1
ATOM 685 C C . MET A 1 94 ? -12.364 -5.901 17.639 1.00 98.19 94 MET A C 1
ATOM 687 O O . MET A 1 94 ? -12.915 -6.578 16.768 1.00 98.19 94 MET A O 1
ATOM 691 N N . LEU A 1 95 ? -11.967 -6.424 18.798 1.00 97.62 95 LEU A N 1
ATOM 692 C CA . LEU A 1 95 ? -12.207 -7.814 19.172 1.00 97.62 95 LEU A CA 1
ATOM 693 C C . LEU A 1 95 ? -13.685 -8.061 19.485 1.00 97.62 95 LEU A C 1
ATOM 695 O O . LEU A 1 95 ? -14.244 -9.046 19.007 1.00 97.62 95 LEU A O 1
ATOM 699 N N . GLU A 1 96 ? -14.332 -7.157 20.223 1.00 97.06 96 GLU A N 1
ATOM 700 C CA . GLU A 1 96 ? -15.762 -7.247 20.540 1.00 97.06 96 GLU A CA 1
ATOM 701 C C . GLU A 1 96 ? -16.638 -7.215 19.282 1.00 97.06 96 GLU A C 1
ATOM 703 O O . GLU A 1 96 ? -17.577 -8.005 19.165 1.00 97.06 96 GLU A O 1
ATOM 708 N N . GLN A 1 97 ? -16.302 -6.371 18.299 1.00 95.50 97 GLN A N 1
ATOM 709 C CA . GLN A 1 97 ? -17.024 -6.321 17.021 1.00 95.50 97 GLN A CA 1
ATOM 710 C C . GLN A 1 97 ? -16.667 -7.477 16.061 1.00 95.50 97 GLN A C 1
ATOM 712 O O . GLN A 1 97 ? -17.286 -7.609 15.005 1.00 95.50 97 GLN A O 1
ATOM 717 N N . GLY A 1 98 ? -15.661 -8.303 16.381 1.00 93.81 98 GLY A N 1
ATOM 718 C CA . GLY A 1 98 ? -15.209 -9.425 15.544 1.00 93.81 98 GLY A CA 1
ATOM 719 C C . GLY A 1 98 ? -14.573 -9.016 14.208 1.00 93.81 98 GLY A C 1
ATOM 720 O O . GLY A 1 98 ? -14.443 -9.834 13.293 1.00 93.81 98 GLY A O 1
ATOM 721 N N . TYR A 1 99 ? -14.193 -7.747 14.060 1.00 95.31 99 TYR A N 1
ATOM 722 C CA . TYR A 1 99 ? -13.594 -7.195 12.848 1.00 95.31 99 TYR A CA 1
ATOM 723 C C . TYR A 1 99 ? -12.660 -6.039 13.199 1.00 95.31 99 TYR A C 1
ATOM 725 O O . TYR A 1 99 ? -12.947 -5.226 14.062 1.00 95.31 99 TYR A O 1
ATOM 733 N N . GLY A 1 100 ? -11.552 -5.896 12.482 1.00 94.75 100 GLY A N 1
ATOM 734 C CA . GLY A 1 100 ? -10.712 -4.707 12.596 1.00 94.75 100 GLY A CA 1
ATOM 735 C C . GLY A 1 100 ? -9.476 -4.791 11.717 1.00 94.75 100 GLY A C 1
ATOM 736 O O . GLY A 1 100 ? -9.016 -5.890 11.384 1.00 94.75 100 GLY A O 1
ATOM 737 N N . ARG A 1 101 ? -8.947 -3.646 11.289 1.00 94.12 101 ARG A N 1
ATOM 738 C CA . ARG A 1 101 ? -7.721 -3.560 10.486 1.00 94.12 101 ARG A CA 1
ATOM 739 C C . ARG A 1 101 ? -6.749 -2.591 11.141 1.00 94.12 101 ARG A C 1
ATOM 741 O O . ARG A 1 101 ? -7.067 -1.423 11.300 1.00 94.12 101 ARG A O 1
ATOM 748 N N . ILE A 1 102 ? -5.564 -3.071 11.487 1.00 95.50 102 ILE A N 1
ATOM 749 C CA . ILE A 1 102 ? -4.491 -2.254 12.052 1.00 95.50 102 ILE A CA 1
ATOM 750 C C . ILE A 1 102 ? -3.370 -2.193 11.018 1.00 95.50 102 ILE A C 1
ATOM 752 O O . ILE A 1 102 ? -2.880 -3.225 10.560 1.00 95.50 102 ILE A O 1
ATOM 756 N N . ILE A 1 103 ? -3.001 -0.988 10.600 1.00 91.81 103 ILE A N 1
ATOM 757 C CA . ILE A 1 103 ? -2.006 -0.745 9.558 1.00 91.81 103 ILE A CA 1
ATOM 758 C C . ILE A 1 103 ? -0.861 0.048 10.176 1.00 91.81 103 ILE A C 1
ATOM 760 O O . ILE A 1 103 ? -1.020 1.217 10.517 1.00 91.81 103 ILE A O 1
ATOM 764 N N . GLY A 1 104 ? 0.301 -0.584 10.312 1.00 90.88 104 GLY A N 1
ATOM 765 C CA . GLY A 1 104 ? 1.529 0.105 10.698 1.00 90.88 104 GLY A CA 1
ATOM 766 C C . GLY A 1 104 ? 2.231 0.669 9.477 1.00 90.88 104 GLY A C 1
ATOM 767 O O . GLY A 1 104 ? 2.672 -0.114 8.637 1.00 90.88 104 GLY A O 1
ATOM 768 N N . VAL A 1 105 ? 2.363 1.993 9.369 1.00 86.44 105 VAL A N 1
ATOM 769 C CA . VAL A 1 105 ? 3.164 2.606 8.301 1.00 86.44 105 VAL A CA 1
ATOM 770 C C . VAL A 1 105 ? 4.609 2.751 8.773 1.00 86.44 105 VAL A C 1
ATOM 772 O O . VAL A 1 105 ? 4.965 3.634 9.564 1.00 86.44 105 VAL A O 1
ATOM 775 N N . THR A 1 106 ? 5.452 1.837 8.297 1.00 80.25 106 THR A N 1
ATOM 776 C CA . THR A 1 106 ? 6.863 1.752 8.685 1.00 80.25 106 THR A CA 1
ATOM 777 C C . THR A 1 106 ? 7.781 1.938 7.486 1.00 80.25 106 THR A C 1
ATOM 779 O O . THR A 1 106 ? 7.363 2.047 6.338 1.00 80.25 106 THR A O 1
ATOM 782 N N . THR A 1 107 ? 9.071 1.978 7.765 1.00 66.19 107 THR A N 1
ATOM 783 C CA . THR A 1 107 ? 10.153 1.922 6.792 1.00 66.19 107 THR A CA 1
ATOM 784 C C . THR A 1 107 ? 10.842 0.575 6.992 1.00 66.19 107 THR A C 1
ATOM 786 O O . THR A 1 107 ? 11.137 0.225 8.131 1.00 66.19 107 THR A O 1
ATOM 789 N N . SER A 1 108 ? 11.042 -0.211 5.928 1.00 63.06 108 SER A N 1
ATOM 790 C CA . SER A 1 108 ? 11.514 -1.603 6.062 1.00 63.06 108 SER A CA 1
ATOM 791 C C . SER A 1 108 ? 12.742 -1.729 6.966 1.00 63.06 108 SER A C 1
ATOM 793 O O . SER A 1 108 ? 13.650 -0.889 6.895 1.00 63.06 108 SER A O 1
ATOM 795 N N . MET A 1 109 ? 12.798 -2.808 7.751 1.00 62.59 109 MET A N 1
ATOM 796 C CA . MET A 1 109 ? 13.926 -3.142 8.627 1.00 62.59 109 MET A CA 1
ATOM 797 C C . MET A 1 109 ? 15.298 -2.966 7.944 1.00 62.59 109 MET A C 1
ATOM 799 O O . MET A 1 109 ? 16.179 -2.311 8.505 1.00 62.59 109 MET A O 1
ATOM 803 N N . ASP A 1 110 ? 15.449 -3.434 6.701 1.00 57.12 110 ASP A N 1
ATOM 804 C CA . ASP A 1 110 ? 16.699 -3.328 5.931 1.00 57.12 110 ASP A CA 1
ATOM 805 C C . ASP A 1 110 ? 17.091 -1.876 5.609 1.00 57.12 110 ASP A C 1
ATOM 807 O O . ASP A 1 110 ? 18.263 -1.507 5.677 1.00 57.12 110 ASP A O 1
ATOM 811 N N . THR A 1 111 ? 16.117 -1.010 5.308 1.00 60.94 111 THR A N 1
ATOM 812 C CA . THR A 1 111 ? 16.378 0.421 5.055 1.00 60.94 111 THR A CA 1
ATOM 813 C C . THR A 1 111 ? 16.651 1.220 6.330 1.00 60.94 111 THR A C 1
ATOM 815 O O . THR A 1 111 ? 17.264 2.290 6.273 1.00 60.94 111 THR A O 1
ATOM 818 N N . MET A 1 112 ? 16.203 0.717 7.481 1.00 67.69 112 MET A N 1
ATOM 819 C CA . MET A 1 112 ? 16.323 1.387 8.776 1.00 67.69 112 MET A CA 1
ATOM 820 C C . MET A 1 112 ? 17.568 0.983 9.560 1.00 67.69 112 MET A C 1
ATOM 822 O O . MET A 1 112 ? 18.032 1.745 10.411 1.00 67.69 112 MET A O 1
ATOM 826 N N . TRP A 1 113 ? 18.185 -0.147 9.217 1.00 68.19 113 TRP A N 1
ATOM 827 C CA . TRP A 1 113 ? 19.485 -0.548 9.741 1.00 68.19 113 TRP A CA 1
ATOM 828 C C . TRP A 1 113 ? 20.638 0.104 8.959 1.00 68.19 113 TRP A C 1
ATOM 830 O O . TRP A 1 113 ? 21.385 -0.538 8.222 1.00 68.19 113 TRP A O 1
ATOM 840 N N . ARG A 1 114 ? 20.821 1.417 9.146 1.00 64.31 114 ARG A N 1
ATOM 841 C CA . ARG A 1 114 ? 21.880 2.192 8.477 1.00 64.31 114 ARG A CA 1
ATOM 842 C C . ARG A 1 114 ? 22.637 3.117 9.424 1.00 64.31 114 ARG A C 1
ATOM 844 O O . ARG A 1 114 ? 22.109 3.582 10.433 1.00 64.31 114 ARG A O 1
ATOM 851 N N . LYS A 1 115 ? 23.888 3.433 9.071 1.00 67.81 115 LYS A N 1
ATOM 852 C CA . LYS A 1 115 ? 24.699 4.429 9.789 1.00 67.81 115 LYS A CA 1
ATOM 853 C C . LYS A 1 115 ? 23.956 5.770 9.831 1.00 67.81 115 LYS A C 1
ATOM 855 O O . LYS A 1 115 ? 23.527 6.258 8.791 1.00 67.81 115 LYS A O 1
ATOM 860 N N . GLY A 1 116 ? 23.848 6.359 11.023 1.00 72.56 116 GLY A N 1
ATOM 861 C CA . GLY A 1 116 ? 23.161 7.638 11.234 1.00 72.56 116 GLY A CA 1
ATOM 862 C C . GLY A 1 116 ? 21.634 7.549 11.237 1.00 72.56 116 GLY A C 1
ATOM 863 O O . GLY A 1 116 ? 20.989 8.583 11.216 1.00 72.56 116 GLY A O 1
ATOM 864 N N . GLY A 1 117 ? 21.056 6.345 11.243 1.00 71.44 117 GLY A N 1
ATOM 865 C CA . GLY A 1 117 ? 19.608 6.155 11.308 1.00 71.44 117 GLY A CA 1
ATOM 866 C C . GLY A 1 117 ? 19.047 6.065 12.725 1.00 71.44 117 GLY A C 1
ATOM 867 O O . GLY A 1 117 ? 17.972 5.516 12.872 1.00 71.44 117 GLY A O 1
ATOM 868 N N . ALA A 1 118 ? 19.762 6.479 13.769 1.00 76.94 118 ALA A N 1
ATOM 869 C CA . ALA A 1 118 ? 19.232 6.468 15.131 1.00 76.94 118 ALA A CA 1
ATOM 870 C C . ALA A 1 118 ? 18.875 7.899 15.562 1.00 76.94 118 ALA A C 1
ATOM 872 O O . ALA A 1 118 ? 19.696 8.786 15.312 1.00 76.94 118 ALA A O 1
ATOM 873 N N . PRO A 1 119 ? 17.757 8.104 16.287 1.00 78.50 119 PRO A N 1
ATOM 874 C CA . PRO A 1 119 ? 16.796 7.101 16.793 1.00 78.50 119 PRO A CA 1
ATOM 875 C C . PRO A 1 119 ? 15.693 6.625 15.822 1.00 78.50 119 PRO A C 1
ATOM 877 O O . PRO A 1 119 ? 15.028 5.631 16.129 1.00 78.50 119 PRO A O 1
ATOM 880 N N . TYR A 1 120 ? 15.493 7.265 14.667 1.00 84.25 120 TYR A N 1
ATOM 881 C CA . TYR A 1 120 ? 14.360 6.978 13.773 1.00 84.25 120 TYR A CA 1
ATOM 882 C C . TYR A 1 120 ? 14.266 5.515 13.320 1.00 84.25 120 TYR A C 1
ATOM 884 O O . TYR A 1 120 ? 13.217 4.883 13.428 1.00 84.25 120 TYR A O 1
ATOM 892 N N . GLY A 1 121 ? 15.369 4.946 12.850 1.00 82.56 121 GLY A N 1
ATOM 893 C CA . GLY A 1 121 ? 15.479 3.566 12.387 1.00 82.56 121 GLY A CA 1
ATOM 894 C C . GLY A 1 121 ? 15.068 2.548 13.453 1.00 82.56 121 GLY A C 1
ATOM 895 O O . GLY A 1 121 ? 14.134 1.787 13.201 1.00 82.56 121 GLY A O 1
ATOM 896 N N . PRO A 1 122 ? 15.680 2.552 14.656 1.00 84.94 122 PRO A N 1
ATOM 897 C CA . PRO A 1 122 ? 15.222 1.740 15.781 1.00 84.94 122 PRO A CA 1
ATOM 898 C C . PRO A 1 122 ? 13.739 1.930 16.128 1.00 84.94 122 PRO A C 1
ATOM 900 O O . PRO A 1 122 ? 13.054 0.936 16.359 1.00 84.94 122 PRO A O 1
ATOM 903 N N . SER A 1 123 ? 13.222 3.166 16.111 1.00 88.50 123 SER A N 1
ATOM 904 C CA . SER A 1 123 ? 11.801 3.429 16.395 1.00 88.50 123 SER A CA 1
ATOM 905 C C . SER A 1 123 ? 10.871 2.728 15.392 1.00 88.50 123 SER A C 1
ATOM 907 O O . SER A 1 123 ? 9.918 2.052 15.779 1.00 88.50 123 SER A O 1
ATOM 909 N N . LYS A 1 124 ? 11.201 2.791 14.094 1.00 86.62 124 LYS A N 1
ATOM 910 C CA . LYS A 1 124 ? 10.422 2.162 13.021 1.00 86.62 124 LYS A CA 1
ATOM 911 C C . LYS A 1 124 ? 10.591 0.644 12.987 1.00 86.62 124 LYS A C 1
ATOM 913 O O . LYS A 1 124 ? 9.610 -0.052 12.743 1.00 86.62 124 LYS A O 1
ATOM 918 N N . ALA A 1 125 ? 11.777 0.126 13.306 1.00 84.00 125 ALA A N 1
ATOM 919 C CA . ALA A 1 125 ? 12.003 -1.312 13.458 1.00 84.00 125 ALA A CA 1
ATOM 920 C C . ALA A 1 125 ? 11.216 -1.892 14.648 1.00 84.00 125 ALA A C 1
ATOM 922 O O . ALA A 1 125 ? 10.618 -2.960 14.533 1.00 84.00 125 ALA A O 1
ATOM 923 N N . GLY A 1 126 ? 11.158 -1.172 15.774 1.00 88.75 126 GLY A N 1
ATOM 924 C CA . GLY A 1 126 ? 10.325 -1.550 16.917 1.00 88.75 126 GLY A CA 1
ATOM 925 C C . GLY A 1 126 ? 8.836 -1.558 16.568 1.00 88.75 126 GLY A C 1
ATOM 926 O O . GLY A 1 126 ? 8.119 -2.486 16.936 1.00 88.75 126 GLY A O 1
ATOM 927 N N . HIS A 1 127 ? 8.380 -0.572 15.794 1.00 91.75 127 HIS A N 1
ATOM 928 C CA . HIS A 1 127 ? 6.990 -0.498 15.344 1.00 91.75 127 HIS A CA 1
ATOM 929 C C . HIS A 1 127 ? 6.665 -1.646 14.373 1.00 91.75 127 HIS A C 1
ATOM 931 O O . HIS A 1 127 ? 5.625 -2.292 14.485 1.00 91.75 127 HIS A O 1
ATOM 937 N N . GLU A 1 128 ? 7.586 -1.987 13.474 1.00 87.75 128 GLU A N 1
ATOM 938 C CA . GLU A 1 128 ? 7.460 -3.149 12.594 1.00 87.75 128 GLU A CA 1
ATOM 939 C C . GLU A 1 128 ? 7.332 -4.464 13.388 1.00 87.75 128 GLU A C 1
ATOM 941 O O . GLU A 1 128 ? 6.466 -5.298 13.097 1.00 87.75 128 GLU A O 1
ATOM 946 N N . ALA A 1 129 ? 8.146 -4.625 14.435 1.00 87.75 129 ALA A N 1
ATOM 947 C CA . ALA A 1 129 ? 8.073 -5.768 15.338 1.00 87.75 129 ALA A CA 1
ATOM 948 C C . ALA A 1 129 ? 6.732 -5.826 16.090 1.00 87.75 129 ALA A C 1
ATOM 950 O O . ALA A 1 129 ? 6.110 -6.888 16.118 1.00 87.75 129 ALA A O 1
ATOM 951 N N . LEU A 1 130 ? 6.253 -4.697 16.627 1.00 92.88 130 LEU A N 1
ATOM 952 C CA . LEU A 1 130 ? 4.948 -4.593 17.290 1.00 92.88 130 LEU A CA 1
ATOM 953 C C . LEU A 1 130 ? 3.825 -5.118 16.386 1.00 92.88 130 LEU A C 1
ATOM 955 O O . LEU A 1 130 ? 3.090 -6.024 16.770 1.00 92.88 130 LEU A O 1
ATOM 959 N N . ILE A 1 131 ? 3.725 -4.604 15.160 1.00 92.19 131 ILE A N 1
ATOM 960 C CA . ILE A 1 131 ? 2.645 -4.970 14.233 1.00 92.19 131 ILE A CA 1
ATOM 961 C C . ILE A 1 131 ? 2.759 -6.435 13.795 1.00 92.19 131 ILE A C 1
ATOM 963 O O . ILE A 1 131 ? 1.746 -7.116 13.636 1.00 92.19 131 ILE A O 1
ATOM 967 N N . SER A 1 132 ? 3.983 -6.948 13.653 1.00 83.25 132 SER A N 1
ATOM 968 C CA . SER A 1 132 ? 4.236 -8.362 13.344 1.00 83.25 132 SER A CA 1
ATOM 969 C C . SER A 1 132 ? 3.794 -9.306 14.463 1.00 83.25 132 SER A C 1
ATOM 971 O O . SER A 1 132 ? 3.310 -10.404 14.181 1.00 83.25 132 SER A O 1
ATOM 973 N N . ILE A 1 133 ? 3.982 -8.906 15.723 1.00 87.12 133 ILE A N 1
ATOM 974 C CA . ILE A 1 133 ? 3.528 -9.658 16.900 1.00 87.12 133 ILE A CA 1
ATOM 975 C C . ILE A 1 133 ? 2.002 -9.606 16.975 1.00 87.12 133 ILE A C 1
ATOM 977 O O . ILE A 1 133 ? 1.363 -10.652 16.998 1.00 87.12 133 ILE A O 1
ATOM 981 N N . MET A 1 134 ? 1.406 -8.417 16.855 1.00 92.44 134 MET A N 1
ATOM 982 C CA . MET A 1 134 ? -0.052 -8.260 16.836 1.00 92.44 134 MET A CA 1
ATOM 983 C C . MET A 1 134 ? -0.725 -9.092 15.740 1.00 92.44 134 MET A C 1
ATOM 985 O O . MET A 1 134 ? -1.788 -9.662 15.959 1.00 92.44 134 MET A O 1
ATOM 989 N N . ALA A 1 135 ? -0.118 -9.191 14.554 1.00 83.19 135 ALA A N 1
ATOM 990 C CA . ALA A 1 135 ? -0.655 -10.010 13.469 1.00 83.19 135 ALA A CA 1
ATOM 991 C C . ALA A 1 135 ? -0.770 -11.499 13.848 1.00 83.19 135 ALA A C 1
ATOM 993 O O . ALA A 1 135 ? -1.666 -12.179 13.347 1.00 83.19 135 ALA A O 1
ATOM 994 N N . GLN A 1 136 ? 0.126 -11.991 14.710 1.00 82.81 136 GLN A N 1
ATOM 995 C CA . GLN A 1 136 ? 0.098 -13.352 15.250 1.00 82.81 136 GLN A CA 1
ATOM 996 C C . GLN A 1 136 ? -0.895 -13.460 16.412 1.00 82.81 136 GLN A C 1
ATOM 998 O O . GLN A 1 136 ? -1.732 -14.357 16.408 1.00 82.81 136 GLN A O 1
ATOM 1003 N N . ASP A 1 137 ? -0.862 -12.516 17.354 1.00 90.12 137 ASP A N 1
ATOM 1004 C CA . ASP A 1 137 ? -1.733 -12.523 18.538 1.00 90.12 137 ASP A CA 1
ATOM 1005 C C . ASP A 1 137 ? -3.225 -12.406 18.181 1.00 90.12 137 ASP A C 1
ATOM 1007 O O . ASP A 1 137 ? -4.083 -12.961 18.863 1.00 90.12 137 ASP A O 1
ATOM 1011 N N . LEU A 1 138 ? -3.545 -11.708 17.086 1.00 89.69 138 LEU A N 1
ATOM 1012 C CA . LEU A 1 138 ? -4.914 -11.502 16.604 1.00 89.69 138 LEU A CA 1
ATOM 1013 C C . LEU A 1 138 ? -5.400 -12.619 15.664 1.00 89.69 138 LEU A C 1
ATOM 1015 O O . LEU A 1 138 ? -6.496 -12.523 15.098 1.00 89.69 138 LEU A O 1
ATOM 1019 N N . GLU A 1 139 ? -4.625 -13.685 15.457 1.00 84.00 139 GLU A N 1
ATOM 1020 C CA . GLU A 1 139 ? -5.024 -14.777 14.572 1.00 84.00 139 GLU A CA 1
ATOM 1021 C C . GLU A 1 139 ? -6.332 -15.447 15.042 1.00 84.00 139 GLU A C 1
ATOM 1023 O O . GLU A 1 139 ? -6.539 -15.734 16.215 1.00 84.00 139 GLU A O 1
ATOM 1028 N N . GLY A 1 140 ? -7.262 -15.674 14.107 1.00 84.81 140 GLY A N 1
ATOM 1029 C CA . GLY A 1 140 ? -8.568 -16.283 14.396 1.00 84.81 140 GLY A CA 1
ATOM 1030 C C . GLY A 1 140 ? -9.625 -15.343 14.989 1.00 84.81 140 GLY A C 1
ATOM 1031 O O . GLY A 1 140 ? -10.783 -15.737 15.069 1.00 84.81 140 GLY A O 1
ATOM 1032 N N . THR A 1 141 ? -9.277 -14.099 15.332 1.00 91.06 141 THR A N 1
ATOM 1033 C CA . THR A 1 141 ? -10.207 -13.150 15.982 1.00 91.06 141 THR A CA 1
ATOM 1034 C C . THR A 1 141 ? -11.084 -12.343 15.015 1.00 91.06 141 THR A C 1
ATOM 1036 O O . THR A 1 141 ? -12.039 -11.702 15.436 1.00 91.06 141 THR A O 1
ATOM 1039 N N . GLY A 1 142 ? -10.753 -12.333 13.718 1.00 83.31 142 GLY A N 1
ATOM 1040 C CA . GLY A 1 142 ? -11.373 -11.448 12.716 1.00 83.31 142 GLY A CA 1
ATOM 1041 C C . GLY A 1 142 ? -10.695 -10.073 12.579 1.00 83.31 142 GLY A C 1
ATOM 1042 O O . GLY A 1 142 ? -10.872 -9.390 11.558 1.00 83.31 142 GLY A O 1
ATOM 1043 N N . VAL A 1 143 ? -9.834 -9.708 13.533 1.00 92.69 143 VAL A N 1
ATOM 1044 C CA . VAL A 1 143 ? -8.948 -8.538 13.468 1.00 92.69 143 VAL A CA 1
ATOM 1045 C C . VAL A 1 143 ? -7.645 -8.917 12.756 1.00 92.69 143 VAL A C 1
ATOM 1047 O O . VAL A 1 143 ? -7.141 -10.031 12.894 1.00 92.69 143 VAL A O 1
ATOM 1050 N N . THR A 1 144 ? -7.092 -8.012 11.948 1.00 87.44 144 THR A N 1
ATOM 1051 C CA . THR A 1 144 ? -5.796 -8.229 11.283 1.00 87.44 144 THR A CA 1
ATOM 1052 C C . THR A 1 144 ? -4.885 -7.030 11.461 1.00 87.44 144 THR A C 1
ATOM 1054 O O . THR A 1 144 ? -5.336 -5.902 11.262 1.00 87.44 144 THR A O 1
ATOM 1057 N N . ALA A 1 145 ? -3.601 -7.275 11.702 1.00 87.62 145 ALA A N 1
ATOM 1058 C CA . ALA A 1 145 ? -2.564 -6.253 11.684 1.00 87.62 145 ALA A CA 1
ATOM 1059 C C . ALA A 1 145 ? -1.616 -6.478 10.494 1.00 87.62 145 ALA A C 1
ATOM 1061 O O . ALA A 1 145 ? -1.261 -7.617 10.194 1.00 87.62 145 ALA A O 1
ATOM 1062 N N . ASN A 1 146 ? -1.243 -5.416 9.779 1.00 83.75 146 ASN A N 1
ATOM 1063 C CA . ASN A 1 146 ? -0.315 -5.482 8.650 1.00 83.75 146 ASN A CA 1
ATOM 1064 C C . ASN A 1 146 ? 0.631 -4.287 8.653 1.00 83.75 146 ASN A C 1
ATOM 1066 O O . ASN A 1 146 ? 0.231 -3.161 8.944 1.00 83.75 146 ASN A O 1
ATOM 1070 N N . VAL A 1 147 ? 1.874 -4.530 8.254 1.00 82.38 147 VAL A N 1
ATOM 1071 C CA . VAL A 1 147 ? 2.826 -3.461 7.963 1.00 82.38 147 VAL A CA 1
ATOM 1072 C C . VAL A 1 147 ? 2.651 -3.021 6.511 1.00 82.38 147 VAL A C 1
ATOM 1074 O O . VAL A 1 147 ? 2.619 -3.845 5.591 1.00 82.38 147 VAL A O 1
ATOM 1077 N N . LEU A 1 148 ? 2.538 -1.713 6.321 1.00 81.25 148 LEU A N 1
ATOM 1078 C CA . LEU A 1 148 ? 2.684 -1.046 5.042 1.00 81.25 148 LEU A CA 1
ATOM 1079 C C . LEU A 1 148 ? 4.049 -0.366 5.039 1.00 81.25 148 LEU A C 1
ATOM 1081 O O . LEU A 1 148 ? 4.305 0.524 5.845 1.00 81.25 148 LEU A O 1
ATOM 1085 N N . THR A 1 149 ? 4.907 -0.774 4.112 1.00 72.88 149 THR A N 1
ATOM 1086 C CA . THR A 1 149 ? 6.155 -0.071 3.830 1.00 72.88 149 THR A CA 1
ATOM 1087 C C . THR A 1 149 ? 5.942 0.758 2.569 1.00 72.88 149 THR A C 1
ATOM 1089 O O . THR A 1 149 ? 5.897 0.177 1.479 1.00 72.88 149 THR A O 1
ATOM 1092 N N . PRO A 1 150 ? 5.772 2.090 2.678 1.00 61.72 150 PRO A N 1
ATOM 1093 C CA . PRO A 1 150 ? 5.833 2.965 1.517 1.00 61.72 150 PRO A CA 1
ATOM 1094 C C . PRO A 1 150 ? 7.181 2.739 0.827 1.00 61.72 150 PRO A C 1
ATOM 1096 O O . PRO A 1 150 ? 8.158 2.403 1.495 1.00 61.72 150 PRO A O 1
ATOM 1099 N N . GLY A 1 151 ? 7.232 2.863 -0.498 1.00 51.91 151 GLY A N 1
ATOM 1100 C CA . GLY A 1 151 ? 8.469 2.692 -1.263 1.00 51.91 151 GLY A CA 1
ATOM 1101 C C . GLY A 1 151 ? 9.542 3.738 -0.917 1.00 51.91 151 GLY A C 1
ATOM 1102 O O . GLY A 1 151 ? 9.711 4.153 0.223 1.00 51.91 151 GLY A O 1
ATOM 1103 N N . GLY A 1 152 ? 10.315 4.177 -1.911 1.00 53.22 152 GLY A N 1
ATOM 1104 C CA . GLY A 1 152 ? 11.313 5.235 -1.711 1.00 53.22 152 GLY A CA 1
ATOM 1105 C C . GLY A 1 152 ? 10.749 6.527 -1.086 1.00 53.22 152 GLY A C 1
ATOM 1106 O O . GLY A 1 152 ? 9.552 6.676 -0.849 1.00 53.22 152 GLY A O 1
ATOM 1107 N N . ALA A 1 153 ? 11.637 7.489 -0.829 1.00 55.09 153 ALA A N 1
ATOM 1108 C CA . ALA A 1 153 ? 11.283 8.755 -0.191 1.00 55.09 153 ALA A CA 1
ATOM 1109 C C . ALA A 1 153 ? 10.063 9.430 -0.850 1.00 55.09 153 ALA A C 1
ATOM 1111 O O . ALA A 1 153 ? 10.032 9.620 -2.065 1.00 55.09 153 ALA A O 1
ATOM 1112 N N . THR A 1 154 ? 9.076 9.796 -0.032 1.00 53.66 154 THR A N 1
ATOM 1113 C CA . THR A 1 154 ? 7.882 10.539 -0.455 1.00 53.66 154 THR A CA 1
ATOM 1114 C C . THR A 1 154 ? 8.031 11.992 -0.019 1.00 53.66 154 THR A C 1
ATOM 1116 O O . THR A 1 154 ? 8.451 12.247 1.113 1.00 53.66 154 THR A O 1
ATOM 1119 N N . ALA A 1 155 ? 7.707 12.935 -0.905 1.00 53.94 155 ALA A N 1
ATOM 1120 C CA . ALA A 1 155 ? 7.720 14.356 -0.575 1.00 53.94 155 ALA A CA 1
ATOM 1121 C C . ALA A 1 155 ? 6.696 14.624 0.537 1.00 53.94 155 ALA A C 1
ATOM 1123 O O . ALA A 1 155 ? 5.499 14.421 0.359 1.00 53.94 155 ALA A O 1
ATOM 1124 N N . THR A 1 156 ? 7.189 15.019 1.705 1.00 61.94 156 THR A N 1
ATOM 1125 C CA . THR A 1 156 ? 6.398 15.284 2.913 1.00 61.94 156 THR A CA 1
ATOM 1126 C C . THR A 1 156 ? 7.093 16.388 3.700 1.00 61.94 156 THR A C 1
ATOM 1128 O O . THR A 1 156 ? 8.265 16.672 3.461 1.00 61.94 156 THR A O 1
ATOM 1131 N N . ASN A 1 157 ? 6.438 16.956 4.711 1.00 62.19 157 ASN A N 1
ATOM 1132 C CA . ASN A 1 157 ? 7.090 17.926 5.601 1.00 62.19 157 ASN A CA 1
ATOM 1133 C C . ASN A 1 157 ? 8.305 17.336 6.354 1.00 62.19 157 ASN A C 1
ATOM 1135 O O . ASN A 1 157 ? 9.157 18.085 6.820 1.00 62.19 157 ASN A O 1
ATOM 1139 N N . MET A 1 158 ? 8.421 16.001 6.438 1.00 55.66 158 MET A N 1
ATOM 1140 C CA . MET A 1 158 ? 9.587 15.301 6.997 1.00 55.66 158 MET A CA 1
ATOM 1141 C C . MET A 1 158 ? 10.745 15.135 6.000 1.00 55.66 158 MET A C 1
ATOM 1143 O O . MET A 1 158 ? 11.885 14.917 6.408 1.00 55.66 158 MET A O 1
ATOM 1147 N N . VAL A 1 159 ? 10.464 15.191 4.697 1.00 54.12 159 VAL A N 1
ATOM 1148 C CA . VAL A 1 159 ? 11.434 14.990 3.616 1.00 54.12 159 VAL A CA 1
ATOM 1149 C C . VAL A 1 159 ? 11.297 16.153 2.644 1.00 54.12 159 VAL A C 1
ATOM 1151 O O . VAL A 1 159 ? 10.500 16.105 1.704 1.00 54.12 159 VAL A O 1
ATOM 1154 N N . LEU A 1 160 ? 12.087 17.203 2.876 1.00 47.59 160 LEU A N 1
ATOM 1155 C CA . LEU A 1 160 ? 12.142 18.339 1.963 1.00 47.59 160 LEU A CA 1
ATOM 1156 C C . LEU A 1 160 ? 12.710 17.882 0.607 1.00 47.59 160 LEU A C 1
ATOM 1158 O O . LEU A 1 160 ? 13.737 17.190 0.580 1.00 47.59 160 LEU A O 1
ATOM 1162 N N . PRO A 1 161 ? 12.076 18.247 -0.521 1.00 42.84 161 PRO A N 1
ATOM 1163 C CA . PRO A 1 161 ? 12.669 18.024 -1.830 1.00 42.84 161 PRO A CA 1
ATOM 1164 C C . PRO A 1 161 ? 14.022 18.761 -1.926 1.00 42.84 161 PRO A C 1
ATOM 1166 O O . PRO A 1 161 ? 14.196 19.805 -1.291 1.00 42.84 161 PRO A O 1
ATOM 1169 N N . PRO A 1 162 ? 15.002 18.238 -2.691 1.00 42.59 162 PRO A N 1
ATOM 1170 C CA . PRO A 1 162 ? 16.261 18.942 -2.917 1.00 42.59 162 PRO A CA 1
ATOM 1171 C C . PRO A 1 162 ? 16.004 20.360 -3.447 1.00 42.59 162 PRO A C 1
ATOM 1173 O O . PRO A 1 162 ? 15.067 20.556 -4.223 1.00 42.59 162 PRO A O 1
ATOM 1176 N N . GLU A 1 163 ? 16.839 21.335 -3.069 1.00 36.12 163 GLU A N 1
ATOM 1177 C CA . GLU A 1 163 ? 16.736 22.709 -3.582 1.00 36.12 163 GLU A CA 1
ATOM 1178 C C . GLU A 1 163 ? 16.634 22.708 -5.119 1.00 36.12 163 GLU A C 1
ATOM 1180 O O . GLU A 1 163 ? 17.510 22.193 -5.815 1.00 36.12 163 GLU A O 1
ATOM 1185 N N . GLY A 1 164 ? 15.533 23.255 -5.644 1.00 39.88 164 GLY A N 1
ATOM 1186 C CA . GLY A 1 164 ? 15.236 23.301 -7.080 1.00 39.88 164 GLY A CA 1
ATOM 1187 C C . GLY A 1 164 ? 14.260 22.234 -7.596 1.00 39.88 164 GLY A C 1
ATOM 1188 O O . GLY A 1 164 ? 13.833 22.330 -8.744 1.00 39.88 164 GLY A O 1
ATOM 1189 N N . ALA A 1 165 ? 13.848 21.263 -6.777 1.00 40.97 165 ALA A N 1
ATOM 1190 C CA . ALA A 1 165 ? 12.705 20.406 -7.083 1.00 40.97 165 ALA A CA 1
ATOM 1191 C C . ALA A 1 165 ? 11.426 21.084 -6.564 1.00 40.97 165 ALA A C 1
ATOM 1193 O O . ALA A 1 165 ? 11.166 21.115 -5.363 1.00 40.97 165 ALA A O 1
ATOM 1194 N N . GLY A 1 166 ? 10.656 21.688 -7.474 1.00 33.34 166 GLY A N 1
ATOM 1195 C CA . GLY A 1 166 ? 9.332 22.228 -7.154 1.00 33.34 166 GLY A CA 1
ATOM 1196 C C . GLY A 1 166 ? 8.379 21.138 -6.635 1.00 33.34 166 GLY A C 1
ATOM 1197 O O . GLY A 1 166 ? 8.693 19.949 -6.742 1.00 33.34 166 GLY A O 1
ATOM 1198 N N . PRO A 1 167 ? 7.214 21.513 -6.079 1.00 30.25 167 PRO A N 1
ATOM 1199 C CA . PRO A 1 167 ? 6.214 20.542 -5.665 1.00 30.25 167 PRO A CA 1
ATOM 1200 C C . PRO A 1 167 ? 5.646 19.861 -6.916 1.00 30.25 167 PRO A C 1
ATOM 1202 O O . PRO A 1 167 ? 4.705 20.353 -7.528 1.00 30.25 167 PRO A O 1
ATOM 1205 N N . GLU A 1 168 ? 6.212 18.726 -7.325 1.00 31.83 168 GLU A N 1
ATOM 1206 C CA . GLU A 1 168 ? 5.506 17.804 -8.214 1.00 31.83 168 GLU A CA 1
ATOM 1207 C C . GLU A 1 168 ? 4.459 17.061 -7.380 1.00 31.83 168 GLU A C 1
ATOM 1209 O O . GLU A 1 168 ? 4.621 15.904 -6.998 1.00 31.83 168 GLU A O 1
ATOM 1214 N N . ILE A 1 169 ? 3.356 17.753 -7.100 1.00 29.53 169 ILE A N 1
ATOM 1215 C CA . ILE A 1 169 ? 2.067 17.075 -7.074 1.00 29.53 169 ILE A CA 1
ATOM 1216 C C . ILE A 1 169 ? 1.775 16.782 -8.543 1.00 29.53 169 ILE A C 1
ATOM 1218 O O . ILE A 1 169 ? 1.604 17.702 -9.343 1.00 29.53 169 ILE A O 1
ATOM 1222 N N . ALA A 1 170 ? 1.790 15.507 -8.926 1.00 25.34 170 ALA A N 1
ATOM 1223 C CA . ALA A 1 170 ? 1.207 15.114 -10.196 1.00 25.34 170 ALA A CA 1
ATOM 1224 C C . ALA A 1 170 ? -0.290 15.452 -10.130 1.00 25.34 170 ALA A C 1
ATOM 1226 O O . ALA A 1 170 ? -1.047 14.806 -9.411 1.00 25.34 170 ALA A O 1
ATOM 1227 N N . ASP A 1 171 ? -0.674 16.514 -10.832 1.00 25.75 171 ASP A N 1
ATOM 1228 C CA . ASP A 1 171 ? -2.054 16.929 -11.057 1.00 25.75 171 ASP A CA 1
ATOM 1229 C C . ASP A 1 171 ? -2.883 15.751 -11.627 1.00 25.75 171 ASP A C 1
ATOM 1231 O O . ASP A 1 171 ? -2.491 15.196 -12.662 1.00 25.75 171 ASP A O 1
ATOM 1235 N N . PRO A 1 172 ? -4.001 15.331 -10.996 1.00 28.69 172 PRO A N 1
ATOM 1236 C CA . PRO A 1 172 ? -4.884 14.302 -11.541 1.00 28.69 172 PRO A CA 1
ATOM 1237 C C . PRO A 1 172 ? -5.849 14.817 -12.625 1.00 28.69 172 PRO A C 1
ATOM 1239 O O . PRO A 1 172 ? -6.612 14.024 -13.176 1.00 28.69 172 PRO A O 1
ATOM 1242 N N . ALA A 1 173 ? -5.869 16.110 -12.955 1.00 30.81 173 ALA A N 1
ATOM 1243 C CA . ALA A 1 173 ? -6.867 16.681 -13.856 1.00 30.81 173 ALA A CA 1
ATOM 1244 C C . ALA A 1 173 ? -6.305 16.962 -15.261 1.00 30.81 173 ALA A C 1
ATOM 1246 O O . ALA A 1 173 ? -5.723 18.003 -15.544 1.00 30.81 173 ALA A O 1
ATOM 1247 N N . GLY A 1 174 ? -6.551 16.037 -16.192 1.00 24.17 174 GLY A N 1
ATOM 1248 C CA . GLY A 1 174 ? -6.187 16.201 -17.603 1.00 24.17 174 GLY A CA 1
ATOM 1249 C C . GLY A 1 174 ? -7.096 15.441 -18.566 1.00 24.17 174 GLY A C 1
ATOM 1250 O O . GLY A 1 174 ? -6.608 14.771 -19.470 1.00 24.17 174 GLY A O 1
ATOM 1251 N N . GLY A 1 175 ? -8.415 15.503 -18.363 1.00 26.33 175 GLY A N 1
ATOM 1252 C CA . GLY A 1 175 ? -9.402 14.944 -19.290 1.00 26.33 175 GLY A CA 1
ATOM 1253 C C . GLY A 1 175 ? -9.561 15.792 -20.561 1.00 26.33 175 GLY A C 1
ATOM 1254 O O . GLY A 1 175 ? -9.910 16.968 -20.490 1.00 26.33 175 GLY A O 1
ATOM 1255 N N . GLY A 1 176 ? -9.352 15.179 -21.730 1.00 21.84 176 GLY A N 1
ATOM 1256 C CA . GLY A 1 176 ? -9.641 15.723 -23.066 1.00 21.84 176 GLY A CA 1
ATOM 1257 C C . GLY A 1 176 ? -10.014 14.594 -24.048 1.00 21.84 176 GLY A C 1
ATOM 1258 O O . GLY A 1 176 ? -9.649 13.448 -23.801 1.00 21.84 176 GLY A O 1
ATOM 1259 N N . PRO A 1 177 ? -10.800 14.858 -25.112 1.00 25.69 177 PRO A N 1
ATOM 1260 C CA . PRO A 1 177 ? -11.978 14.049 -25.422 1.00 25.69 177 PRO A CA 1
ATOM 1261 C C . PRO A 1 177 ? -11.762 12.796 -26.285 1.00 25.69 177 PRO A C 1
ATOM 1263 O O . PRO A 1 177 ? -10.901 12.707 -27.158 1.00 25.69 177 PRO A O 1
ATOM 1266 N N . MET A 1 178 ? -12.691 11.874 -26.033 1.00 39.81 178 MET A N 1
ATOM 1267 C CA . MET A 1 178 ? -13.032 10.615 -26.689 1.00 39.81 178 MET A CA 1
ATOM 1268 C C . MET A 1 178 ? -13.086 10.690 -28.225 1.00 39.81 178 MET A C 1
ATOM 1270 O O . MET A 1 178 ? -13.790 11.526 -28.786 1.00 39.81 178 MET A O 1
ATOM 1274 N N . THR A 1 179 ? -12.454 9.728 -28.907 1.00 25.02 179 THR A N 1
ATOM 1275 C CA . THR A 1 179 ? -12.902 9.272 -30.234 1.00 25.02 179 THR A CA 1
ATOM 1276 C C . THR A 1 179 ? -12.874 7.747 -30.300 1.00 25.02 179 THR A C 1
ATOM 1278 O O . THR A 1 179 ? -11.908 7.089 -29.922 1.00 25.02 179 THR A O 1
ATOM 1281 N N . THR A 1 180 ? -14.006 7.192 -30.718 1.00 41.91 180 THR A N 1
ATOM 1282 C CA . THR A 1 180 ? -14.314 5.765 -30.811 1.00 41.91 180 THR A CA 1
ATOM 1283 C C . THR A 1 180 ? -13.732 5.148 -32.083 1.00 41.91 180 THR A C 1
ATOM 1285 O O . THR A 1 180 ? -13.907 5.699 -33.169 1.00 41.91 180 THR A O 1
ATOM 1288 N N . GLY A 1 181 ? -13.122 3.968 -31.958 1.00 25.64 181 GLY A N 1
ATOM 1289 C CA . GLY A 1 181 ? -12.789 3.062 -33.063 1.00 25.64 181 GLY A CA 1
ATOM 1290 C C . GLY A 1 181 ? -13.005 1.599 -32.631 1.00 25.64 181 GLY A C 1
ATOM 1291 O O . GLY A 1 181 ? -12.901 1.331 -31.432 1.00 25.64 181 GLY A O 1
ATOM 1292 N N . PRO A 1 182 ? -13.373 0.682 -33.550 1.00 32.44 182 PRO A N 1
ATOM 1293 C CA . PRO A 1 182 ? -14.345 -0.370 -33.248 1.00 32.44 182 PRO A CA 1
ATOM 1294 C C . PRO A 1 182 ? -13.767 -1.746 -32.861 1.00 32.44 182 PRO A C 1
ATOM 1296 O O . PRO A 1 182 ? -12.742 -2.184 -33.381 1.00 32.44 182 PRO A O 1
ATOM 1299 N N . ASP A 1 183 ? -14.521 -2.356 -31.940 1.00 31.11 183 ASP A N 1
ATOM 1300 C CA . ASP A 1 183 ? -14.887 -3.750 -31.640 1.00 31.11 183 ASP A CA 1
ATOM 1301 C C . ASP A 1 183 ? -13.839 -4.871 -31.548 1.00 31.11 183 ASP A C 1
ATOM 1303 O O . ASP A 1 183 ? -13.447 -5.518 -32.517 1.00 31.11 183 ASP A O 1
ATOM 1307 N N . LEU A 1 184 ? -13.545 -5.222 -30.291 1.00 39.88 184 LEU A N 1
ATOM 1308 C CA . LEU A 1 184 ? -13.706 -6.601 -29.831 1.00 39.88 184 LEU A CA 1
ATOM 1309 C C . LEU A 1 184 ? -15.172 -6.736 -29.407 1.00 39.88 184 LEU A C 1
ATOM 1311 O O . LEU A 1 184 ? -15.645 -5.853 -28.691 1.00 39.88 184 LEU A O 1
ATOM 1315 N N . ASP A 1 185 ? -15.870 -7.797 -29.818 1.00 41.91 185 ASP A N 1
ATOM 1316 C CA . ASP A 1 185 ? -17.227 -8.105 -29.347 1.00 41.91 185 ASP A CA 1
ATOM 1317 C C . ASP A 1 185 ? -17.226 -8.235 -27.816 1.00 41.91 185 ASP A C 1
ATOM 1319 O O . ASP A 1 185 ? -16.953 -9.285 -27.231 1.00 41.91 185 ASP A O 1
ATOM 1323 N N . ALA A 1 186 ? -17.495 -7.111 -27.167 1.00 39.38 186 ALA A N 1
ATOM 1324 C CA . ALA A 1 186 ? -17.613 -6.938 -25.743 1.00 39.38 186 ALA A CA 1
ATOM 1325 C C . ALA A 1 186 ? -19.003 -6.356 -25.518 1.00 39.38 186 ALA A C 1
ATOM 1327 O O . ALA A 1 186 ? -19.264 -5.199 -25.852 1.00 39.38 186 ALA A O 1
ATOM 1328 N N . ALA A 1 187 ? -19.883 -7.118 -24.866 1.00 42.84 187 ALA A N 1
ATOM 1329 C CA . ALA A 1 187 ? -20.754 -6.463 -23.902 1.00 42.84 187 ALA A CA 1
ATOM 1330 C C . ALA A 1 187 ? -19.825 -5.566 -23.071 1.00 42.84 187 ALA A C 1
ATOM 1332 O O . ALA A 1 187 ? -18.873 -6.071 -22.471 1.00 42.84 187 ALA A O 1
ATOM 1333 N N . THR A 1 188 ? -19.963 -4.248 -23.221 1.00 60.00 188 THR A N 1
ATOM 1334 C CA . THR A 1 188 ? -18.995 -3.284 -22.702 1.00 60.00 188 THR A CA 1
ATOM 1335 C C . THR A 1 188 ? -19.012 -3.421 -21.195 1.00 60.00 188 THR A C 1
ATOM 1337 O O . THR A 1 188 ? -19.942 -2.934 -20.560 1.00 60.00 188 THR A O 1
ATOM 1340 N N . LEU A 1 189 ? -18.037 -4.152 -20.647 1.00 73.44 189 LEU A N 1
ATOM 1341 C CA . LEU A 1 189 ? -17.969 -4.390 -19.215 1.00 73.44 189 LEU A CA 1
ATOM 1342 C C . LEU A 1 189 ? -17.921 -3.031 -18.535 1.00 73.44 189 LEU A C 1
ATOM 1344 O O . LEU A 1 189 ? -16.989 -2.249 -18.721 1.00 73.44 189 LEU A O 1
ATOM 1348 N N . THR A 1 190 ? -18.984 -2.736 -17.808 1.00 85.94 190 THR A N 1
ATOM 1349 C CA . THR A 1 190 ? -19.149 -1.503 -17.062 1.00 85.94 190 THR A CA 1
ATOM 1350 C C . THR A 1 190 ? -18.177 -1.489 -15.885 1.00 85.94 190 THR A C 1
ATOM 1352 O O . THR A 1 190 ? -17.757 -2.537 -15.385 1.00 85.94 190 THR A O 1
ATOM 1355 N N . ALA A 1 191 ? -17.854 -0.295 -15.383 1.00 86.69 191 ALA A N 1
ATOM 1356 C CA . ALA A 1 191 ? -17.098 -0.159 -14.139 1.00 86.69 191 ALA A CA 1
ATOM 1357 C C . ALA A 1 191 ? -17.756 -0.951 -12.991 1.00 86.69 191 ALA A C 1
ATOM 1359 O O . ALA A 1 191 ? -17.065 -1.618 -12.228 1.00 86.69 191 ALA A O 1
ATOM 1360 N N . ALA A 1 192 ? -19.093 -0.960 -12.930 1.00 88.88 192 ALA A N 1
ATOM 1361 C CA . ALA A 1 192 ? -19.855 -1.718 -11.942 1.00 88.88 192 ALA A CA 1
ATOM 1362 C C . ALA A 1 192 ? -19.648 -3.239 -12.060 1.00 88.88 192 ALA A C 1
ATOM 1364 O O . ALA A 1 192 ? -19.466 -3.908 -11.048 1.00 88.88 192 ALA A O 1
ATOM 1365 N N . GLU A 1 193 ? -19.629 -3.796 -13.274 1.00 92.12 193 GLU A N 1
ATOM 1366 C CA . GLU A 1 193 ? -19.356 -5.225 -13.480 1.00 92.12 193 GLU A CA 1
ATOM 1367 C C . GLU A 1 193 ? -17.916 -5.593 -13.108 1.00 92.12 193 GLU A C 1
ATOM 1369 O O . GLU A 1 193 ? -17.680 -6.650 -12.524 1.00 92.12 193 GLU A O 1
ATOM 1374 N N . LEU A 1 194 ? -16.947 -4.723 -13.409 1.00 93.62 194 LEU A N 1
ATOM 1375 C CA . LEU A 1 194 ? -15.545 -4.930 -13.039 1.00 93.62 194 LEU A CA 1
ATOM 1376 C C . LEU A 1 194 ? -15.353 -4.860 -11.517 1.00 93.62 194 LEU A C 1
ATOM 1378 O O . LEU A 1 194 ? -14.710 -5.734 -10.939 1.00 93.62 194 LEU A O 1
ATOM 1382 N N . LEU A 1 195 ? -15.985 -3.900 -10.844 1.00 95.00 195 LEU A N 1
ATOM 1383 C CA . LEU A 1 195 ? -16.006 -3.847 -9.381 1.00 95.00 195 LEU A CA 1
ATOM 1384 C C . LEU A 1 195 ? -16.723 -5.060 -8.775 1.00 95.00 195 LEU A C 1
ATOM 1386 O O . LEU A 1 195 ? -16.245 -5.620 -7.791 1.00 95.00 195 LEU A O 1
ATOM 1390 N N . GLY A 1 196 ? -17.805 -5.535 -9.398 1.00 94.19 196 GLY A N 1
ATOM 1391 C CA . GLY A 1 196 ? -18.484 -6.772 -9.006 1.00 94.19 196 GLY A CA 1
ATOM 1392 C C . GLY A 1 196 ? -17.556 -7.989 -9.055 1.00 94.19 196 GLY A C 1
ATOM 1393 O O . GLY A 1 196 ? -17.473 -8.744 -8.090 1.00 94.19 196 GLY A O 1
ATOM 1394 N N . ARG A 1 197 ? -16.770 -8.133 -10.128 1.00 94.31 197 ARG A N 1
ATOM 1395 C CA . ARG A 1 197 ? -15.748 -9.190 -10.232 1.00 94.31 197 ARG A CA 1
ATOM 1396 C C . ARG A 1 197 ? -14.665 -9.054 -9.165 1.00 94.31 197 ARG A C 1
ATOM 1398 O O . ARG A 1 197 ? -14.225 -10.061 -8.617 1.00 94.31 197 ARG A O 1
ATOM 1405 N N . ALA A 1 198 ? -14.228 -7.831 -8.860 1.00 94.12 198 ALA A N 1
ATOM 1406 C CA . ALA A 1 198 ? -13.263 -7.589 -7.790 1.00 94.12 198 ALA A CA 1
ATOM 1407 C C . ALA A 1 198 ? -13.818 -8.048 -6.431 1.00 94.12 198 ALA A C 1
ATOM 1409 O O . ALA A 1 198 ? -13.136 -8.780 -5.713 1.00 94.12 198 ALA A O 1
ATOM 1410 N N . ALA A 1 199 ? -15.076 -7.710 -6.132 1.00 93.12 199 ALA A N 1
ATOM 1411 C CA . ALA A 1 199 ? -15.776 -8.130 -4.921 1.00 93.12 199 ALA A CA 1
ATOM 1412 C C . ALA A 1 199 ? -15.933 -9.662 -4.828 1.00 93.12 199 ALA A C 1
ATOM 1414 O O . ALA A 1 199 ? -15.710 -10.244 -3.766 1.00 93.12 199 ALA A O 1
ATOM 1415 N N . GLU A 1 200 ? -16.233 -10.348 -5.937 1.00 92.31 200 GLU A N 1
ATOM 1416 C CA . GLU A 1 200 ? -16.279 -11.821 -5.996 1.00 92.31 200 GLU A CA 1
ATOM 1417 C C . GLU A 1 200 ? -14.919 -12.476 -5.705 1.00 92.31 200 GLU A C 1
ATOM 1419 O O . GLU A 1 200 ? -14.853 -13.600 -5.192 1.00 92.31 200 GLU A O 1
ATOM 1424 N N . LEU A 1 201 ? -13.818 -11.780 -6.007 1.00 88.75 201 LEU A N 1
ATOM 1425 C CA . LEU A 1 201 ? -12.472 -12.250 -5.700 1.00 88.75 201 LEU A CA 1
ATOM 1426 C C . LEU A 1 201 ? -12.072 -12.026 -4.240 1.00 88.75 201 LEU A C 1
ATOM 1428 O O . LEU A 1 201 ? -11.278 -12.819 -3.743 1.00 88.75 201 LEU A O 1
ATOM 1432 N N . VAL A 1 202 ? -12.617 -11.033 -3.528 1.00 88.00 202 VAL A N 1
ATOM 1433 C CA . VAL A 1 202 ? -12.279 -10.729 -2.117 1.00 88.00 202 VAL A CA 1
ATOM 1434 C C . VAL A 1 202 ? -12.251 -11.961 -1.195 1.00 88.00 202 VAL A C 1
ATOM 1436 O O . VAL A 1 202 ? -11.252 -12.152 -0.497 1.00 88.00 202 VAL A O 1
ATOM 1439 N N . PRO A 1 203 ? -13.268 -12.849 -1.169 1.00 78.75 203 PRO A N 1
ATOM 1440 C CA . PRO A 1 203 ? -13.223 -14.037 -0.313 1.00 78.75 203 PRO A CA 1
ATOM 1441 C C . PRO A 1 203 ? -12.191 -15.087 -0.767 1.00 78.75 203 PRO A C 1
ATOM 1443 O O . PRO A 1 203 ? -11.778 -15.924 0.039 1.00 78.75 203 PRO A O 1
ATOM 1446 N N . ARG A 1 204 ? -11.764 -15.057 -2.038 1.00 77.62 204 ARG A N 1
ATOM 1447 C CA . ARG A 1 204 ? -10.786 -15.986 -2.642 1.00 77.62 204 ARG A CA 1
ATOM 1448 C C . ARG A 1 204 ? -9.346 -15.493 -2.504 1.00 77.62 204 ARG A C 1
ATOM 1450 O O . ARG A 1 204 ? -8.421 -16.298 -2.342 1.00 77.62 204 ARG A O 1
ATOM 1457 N N . THR A 1 205 ? -9.152 -14.176 -2.532 1.00 67.00 205 THR A N 1
ATOM 1458 C CA . THR A 1 205 ? -7.875 -13.490 -2.337 1.00 67.00 205 THR A CA 1
ATOM 1459 C C . THR A 1 205 ? -7.562 -13.401 -0.850 1.00 67.00 205 THR A C 1
ATOM 1461 O O . THR A 1 205 ? -7.356 -12.333 -0.292 1.00 67.00 205 THR A O 1
ATOM 1464 N N . GLN A 1 206 ? -7.486 -14.540 -0.164 1.00 62.22 206 GLN A N 1
ATOM 1465 C CA . GLN A 1 206 ? -6.980 -14.543 1.204 1.00 62.22 206 GLN A CA 1
ATOM 1466 C C . GLN A 1 206 ? -5.470 -14.296 1.183 1.00 62.22 206 GLN A C 1
ATOM 1468 O O . GLN A 1 206 ? -4.711 -14.985 0.483 1.00 62.22 206 GLN A O 1
ATOM 1473 N N . GLY A 1 207 ? -5.022 -13.303 1.955 1.00 57.88 207 GLY A N 1
ATOM 1474 C CA . GLY A 1 207 ? -3.603 -13.120 2.237 1.00 57.88 207 GLY A CA 1
ATOM 1475 C C . GLY A 1 207 ? -3.023 -14.418 2.786 1.00 57.88 207 GLY A C 1
ATOM 1476 O O . GLY A 1 207 ? -3.611 -15.042 3.668 1.00 57.88 207 GLY A O 1
ATOM 1477 N N . ALA A 1 208 ? -1.896 -14.864 2.233 1.00 54.25 208 ALA A N 1
ATOM 1478 C CA . ALA A 1 208 ? -1.232 -16.039 2.770 1.00 54.25 208 ALA A CA 1
ATOM 1479 C C . ALA A 1 208 ? -0.839 -15.799 4.228 1.00 54.25 208 ALA A C 1
ATOM 1481 O O . ALA A 1 208 ? -0.067 -14.886 4.519 1.00 54.25 208 ALA A O 1
ATOM 1482 N N . ARG A 1 209 ? -1.349 -16.645 5.119 1.00 53.25 209 ARG A N 1
ATOM 1483 C CA . ARG A 1 209 ? -0.920 -16.733 6.515 1.00 53.25 209 ARG A CA 1
ATOM 1484 C C . ARG A 1 209 ? 0.114 -17.858 6.634 1.00 53.25 209 ARG A C 1
ATOM 1486 O O . ARG A 1 209 ? 0.002 -18.875 5.947 1.00 53.25 209 ARG A O 1
ATOM 1493 N N . GLY A 1 210 ? 1.137 -17.673 7.466 1.00 50.28 210 GLY A N 1
ATOM 1494 C CA . GLY A 1 210 ? 2.142 -18.706 7.749 1.00 50.28 210 GLY A CA 1
ATOM 1495 C C . GLY A 1 210 ? 3.459 -18.623 6.942 1.00 50.28 210 GLY A C 1
ATOM 1496 O O . GLY A 1 210 ? 3.862 -17.544 6.500 1.00 50.28 210 GLY A O 1
ATOM 1497 N N . PRO A 1 211 ? 4.210 -19.739 6.818 1.00 52.12 211 PRO A N 1
ATOM 1498 C CA . PRO A 1 211 ? 5.592 -19.749 6.326 1.00 52.12 211 PRO A CA 1
ATOM 1499 C C . PRO A 1 211 ? 5.727 -19.409 4.831 1.00 52.12 211 PRO A C 1
ATOM 1501 O O . PRO A 1 211 ? 4.790 -19.554 4.048 1.00 52.12 211 PRO A O 1
ATOM 1504 N N . HIS A 1 212 ? 6.940 -19.029 4.407 1.00 56.31 212 HIS A N 1
ATOM 1505 C CA . HIS A 1 212 ? 7.262 -18.490 3.070 1.00 56.31 212 HIS A CA 1
ATOM 1506 C C . HIS A 1 212 ? 6.731 -19.323 1.880 1.00 56.31 212 HIS A C 1
ATOM 1508 O O . HIS A 1 212 ? 6.315 -18.778 0.859 1.00 56.31 212 HIS A O 1
ATOM 1514 N N . ARG A 1 213 ? 6.665 -20.657 2.018 1.00 50.28 213 ARG A N 1
ATOM 1515 C CA . ARG A 1 213 ? 6.103 -21.549 0.984 1.00 50.28 213 ARG A CA 1
ATOM 1516 C C . ARG A 1 213 ? 4.591 -21.371 0.784 1.00 50.28 213 ARG A C 1
ATOM 1518 O O . ARG A 1 213 ? 4.127 -21.453 -0.351 1.00 50.28 213 ARG A O 1
ATOM 1525 N N . GLY A 1 214 ? 3.836 -21.095 1.850 1.00 58.31 214 GLY A N 1
ATOM 1526 C CA . GLY A 1 214 ? 2.399 -20.796 1.772 1.00 58.31 214 GLY A CA 1
ATOM 1527 C C . GLY A 1 214 ? 2.122 -19.460 1.078 1.00 58.31 214 GLY A C 1
ATOM 1528 O O . GLY A 1 214 ? 1.155 -19.335 0.326 1.00 58.31 214 GLY A O 1
ATOM 1529 N N . ILE A 1 215 ? 3.036 -18.500 1.244 1.00 66.62 215 ILE A N 1
ATOM 1530 C CA . ILE A 1 215 ? 2.991 -17.185 0.594 1.00 66.62 215 ILE A CA 1
ATOM 1531 C C . ILE A 1 215 ? 3.107 -17.308 -0.924 1.00 66.62 215 ILE A C 1
ATOM 1533 O O . ILE A 1 215 ? 2.240 -16.814 -1.646 1.00 66.62 215 ILE A O 1
ATOM 1537 N N . ALA A 1 216 ? 4.107 -18.044 -1.411 1.00 65.62 216 ALA A N 1
ATOM 1538 C CA . ALA A 1 216 ? 4.294 -18.261 -2.844 1.00 65.62 216 ALA A CA 1
ATOM 1539 C C . ALA A 1 216 ? 3.109 -19.000 -3.499 1.00 65.62 216 ALA A C 1
ATOM 1541 O O . ALA A 1 216 ? 2.701 -18.659 -4.609 1.00 65.62 216 ALA A O 1
ATOM 1542 N N . ALA A 1 217 ? 2.532 -19.997 -2.817 1.00 65.31 217 ALA A N 1
ATOM 1543 C CA . ALA A 1 217 ? 1.383 -20.741 -3.334 1.00 65.31 217 ALA A CA 1
ATOM 1544 C C . ALA A 1 217 ? 0.120 -19.867 -3.443 1.00 65.31 217 ALA A C 1
ATOM 1546 O O . ALA A 1 217 ? -0.568 -19.913 -4.464 1.00 65.31 217 ALA A O 1
ATOM 1547 N N . SER A 1 218 ? -0.165 -19.041 -2.428 1.00 70.44 218 SER A N 1
ATOM 1548 C CA . SER A 1 218 ? -1.309 -18.119 -2.465 1.00 70.44 218 SER A CA 1
ATOM 1549 C C . SER A 1 218 ? -1.136 -17.046 -3.539 1.00 70.44 218 SER A C 1
ATOM 1551 O O . SER A 1 218 ? -2.068 -16.792 -4.294 1.00 70.44 218 SER A O 1
ATOM 1553 N N . ALA A 1 219 ? 0.069 -16.477 -3.673 1.00 76.44 219 ALA A N 1
ATOM 1554 C CA . ALA A 1 219 ? 0.360 -15.476 -4.698 1.00 76.44 219 ALA A CA 1
ATOM 1555 C C . ALA A 1 219 ? 0.076 -16.009 -6.113 1.00 76.44 219 ALA A C 1
ATOM 1557 O O . ALA A 1 219 ? -0.631 -15.359 -6.877 1.00 76.44 219 ALA A O 1
ATOM 1558 N N . ARG A 1 220 ? 0.523 -17.233 -6.441 1.00 77.94 220 ARG A N 1
ATOM 1559 C CA . ARG A 1 220 ? 0.239 -17.860 -7.749 1.00 77.94 220 ARG A CA 1
ATOM 1560 C C . ARG A 1 220 ? -1.254 -18.058 -8.004 1.00 77.94 220 ARG A C 1
ATOM 1562 O O . ARG A 1 220 ? -1.721 -17.778 -9.104 1.00 77.94 220 ARG A O 1
ATOM 1569 N N . ARG A 1 221 ? -2.004 -18.531 -7.000 1.00 81.81 221 ARG A N 1
ATOM 1570 C CA . ARG A 1 221 ? -3.464 -18.691 -7.111 1.00 81.81 221 ARG A CA 1
ATOM 1571 C C . ARG A 1 221 ? -4.136 -17.342 -7.363 1.00 81.81 221 ARG A C 1
ATOM 1573 O O . ARG A 1 221 ? -4.936 -17.228 -8.283 1.00 81.81 221 ARG A O 1
ATOM 1580 N N . ASN A 1 222 ? -3.766 -16.323 -6.591 1.00 86.25 222 ASN A N 1
ATOM 1581 C CA . ASN A 1 222 ? -4.346 -14.989 -6.707 1.00 86.25 222 ASN A CA 1
ATOM 1582 C C . ASN A 1 222 ? -4.039 -14.354 -8.074 1.00 86.25 222 ASN A C 1
ATOM 1584 O O . ASN A 1 222 ? -4.922 -13.739 -8.659 1.00 86.25 222 ASN A O 1
ATOM 1588 N N . VAL A 1 223 ? -2.836 -14.550 -8.625 1.00 88.19 223 VAL A N 1
ATOM 1589 C CA . VAL A 1 223 ? -2.494 -14.108 -9.991 1.00 88.19 223 VAL A CA 1
ATOM 1590 C C . VAL A 1 223 ? -3.368 -14.796 -11.034 1.00 88.19 223 VAL A C 1
ATOM 1592 O O . VAL A 1 223 ? -3.913 -14.127 -11.907 1.00 88.19 223 VAL A O 1
ATOM 1595 N N . SER A 1 224 ? -3.547 -16.114 -10.926 1.00 85.81 224 SER A N 1
ATOM 1596 C CA . SER A 1 224 ? -4.424 -16.861 -11.834 1.00 85.81 224 SER A CA 1
ATOM 1597 C C . SER A 1 224 ? -5.864 -16.344 -11.787 1.00 85.81 224 SER A C 1
ATOM 1599 O O . SER A 1 224 ? -6.487 -16.169 -12.835 1.00 85.81 224 SER A O 1
ATOM 1601 N N . ASP A 1 225 ? -6.386 -16.081 -10.588 1.00 87.06 225 ASP A N 1
ATOM 1602 C CA . ASP A 1 225 ? -7.733 -15.543 -10.383 1.00 87.06 225 ASP A CA 1
ATOM 1603 C C . ASP A 1 225 ? -7.869 -14.126 -10.973 1.00 87.06 225 ASP A C 1
ATOM 1605 O O . ASP A 1 225 ? -8.832 -13.846 -11.690 1.00 87.06 225 ASP A O 1
ATOM 1609 N N . LEU A 1 226 ? -6.875 -13.255 -10.755 1.00 90.19 226 LEU A N 1
ATOM 1610 C CA . LEU A 1 226 ? -6.834 -11.902 -11.320 1.00 90.19 226 LEU A CA 1
ATOM 1611 C C . LEU A 1 226 ? -6.826 -11.913 -12.851 1.00 90.19 226 LEU A C 1
ATOM 1613 O O . LEU A 1 226 ? -7.619 -11.204 -13.467 1.00 90.19 226 LEU A O 1
ATOM 1617 N N . LEU A 1 227 ? -5.973 -12.728 -13.475 1.00 89.00 227 LEU A N 1
ATOM 1618 C CA . LEU A 1 227 ? -5.920 -12.828 -14.935 1.00 89.00 227 LEU A CA 1
ATOM 1619 C C . LEU A 1 227 ? -7.233 -13.390 -15.500 1.00 89.00 227 LEU A C 1
ATOM 1621 O O . LEU A 1 227 ? -7.800 -12.821 -16.430 1.00 89.00 227 LEU A O 1
ATOM 1625 N N . SER A 1 228 ? -7.778 -14.440 -14.877 1.00 86.94 228 SER A N 1
ATOM 1626 C CA . SER A 1 228 ? -9.032 -15.075 -15.316 1.00 86.94 228 SER A CA 1
ATOM 1627 C C . SER A 1 228 ? -10.251 -14.158 -15.173 1.00 86.94 228 SER A C 1
ATOM 1629 O O . SER A 1 228 ? -11.204 -14.274 -15.939 1.00 86.94 228 SER A O 1
ATOM 1631 N N . SER A 1 229 ? -10.229 -13.228 -14.213 1.00 91.75 229 SER A N 1
ATOM 1632 C CA . SER A 1 229 ? -11.296 -12.235 -14.028 1.00 91.75 229 SER A CA 1
ATOM 1633 C C . SER A 1 229 ? -11.323 -11.150 -15.114 1.00 91.75 229 SER A C 1
ATOM 1635 O O . SER A 1 229 ? -12.328 -10.452 -15.275 1.00 91.75 229 SER A O 1
ATOM 1637 N N . GLY A 1 230 ? -10.222 -10.984 -15.853 1.00 90.94 230 GLY A N 1
ATOM 1638 C CA . GLY A 1 230 ? -10.041 -9.915 -16.832 1.00 90.94 230 GLY A CA 1
ATOM 1639 C C . GLY A 1 230 ? -9.771 -8.533 -16.227 1.00 90.94 230 GLY A C 1
ATOM 1640 O O . GLY A 1 230 ? -9.595 -7.587 -16.987 1.00 90.94 230 GLY A O 1
ATOM 1641 N N . LEU A 1 231 ? -9.690 -8.396 -14.896 1.00 94.75 231 LEU A N 1
ATOM 1642 C CA . LEU A 1 231 ? -9.443 -7.107 -14.232 1.00 94.75 231 LEU A CA 1
ATOM 1643 C C . LEU A 1 231 ? -8.111 -6.480 -14.658 1.00 94.75 231 LEU A C 1
ATOM 1645 O O . LEU A 1 231 ? -8.040 -5.279 -14.890 1.00 94.75 231 LEU A O 1
ATOM 1649 N N . TYR A 1 232 ? -7.062 -7.291 -14.842 1.00 95.00 232 TYR A N 1
ATOM 1650 C CA . TYR A 1 232 ? -5.762 -6.808 -15.329 1.00 95.00 232 TYR A CA 1
ATOM 1651 C C . TYR A 1 232 ? -5.874 -6.050 -16.664 1.00 95.00 232 TYR A C 1
ATOM 1653 O O . TYR A 1 232 ? -5.185 -5.054 -16.889 1.00 95.00 232 TYR A O 1
ATOM 1661 N N . ARG A 1 233 ? -6.799 -6.480 -17.530 1.00 93.69 233 ARG A N 1
ATOM 1662 C CA . ARG A 1 233 ? -6.976 -5.918 -18.869 1.00 93.69 233 ARG A CA 1
ATOM 1663 C C . ARG A 1 233 ? -7.546 -4.502 -18.868 1.00 93.69 233 ARG A C 1
ATOM 1665 O O . ARG A 1 233 ? -7.548 -3.891 -19.931 1.00 93.69 233 ARG A O 1
ATOM 1672 N N . ILE A 1 234 ? -7.964 -3.955 -17.719 1.00 95.06 234 ILE A N 1
ATOM 1673 C CA . ILE A 1 234 ? -8.334 -2.535 -17.570 1.00 95.06 234 ILE A CA 1
ATOM 1674 C C . ILE A 1 234 ? -7.199 -1.630 -18.063 1.00 95.06 234 ILE A C 1
ATOM 1676 O O . ILE A 1 234 ? -7.453 -0.734 -18.861 1.00 95.06 234 ILE A O 1
ATOM 1680 N N . GLY A 1 235 ? -5.953 -1.910 -17.667 1.00 92.12 235 GLY A N 1
ATOM 1681 C CA . GLY A 1 235 ? -4.786 -1.122 -18.078 1.00 92.12 235 GLY A CA 1
ATOM 1682 C C . GLY A 1 235 ? -4.197 -1.501 -19.442 1.00 92.12 235 GLY A C 1
ATOM 1683 O O . GLY A 1 235 ? -3.251 -0.867 -19.895 1.00 92.12 235 GLY A O 1
ATOM 1684 N N . VAL A 1 236 ? -4.704 -2.544 -20.105 1.00 94.31 236 VAL A N 1
ATOM 1685 C CA . VAL A 1 236 ? -4.147 -3.028 -21.377 1.00 94.31 236 VAL A CA 1
ATOM 1686 C C . VAL A 1 236 ? -4.841 -2.309 -22.545 1.00 94.31 236 VAL A C 1
ATOM 1688 O O . VAL A 1 236 ? -6.072 -2.250 -22.563 1.00 94.31 236 VAL A O 1
ATOM 1691 N N . PRO A 1 237 ? -4.109 -1.800 -23.557 1.00 90.25 237 PRO A N 1
ATOM 1692 C CA . PRO A 1 237 ? -4.729 -1.132 -24.702 1.00 90.25 237 PRO A CA 1
ATOM 1693 C C . PRO A 1 237 ? -5.652 -2.049 -25.518 1.00 90.25 237 PRO A C 1
ATOM 1695 O O . PRO A 1 237 ? -5.317 -3.209 -25.784 1.00 90.25 237 PRO A O 1
ATOM 1698 N N . LYS A 1 238 ? -6.755 -1.499 -26.048 1.00 90.19 238 LYS A N 1
ATOM 1699 C CA . LYS A 1 238 ? -7.745 -2.252 -26.854 1.00 90.19 238 LYS A CA 1
ATOM 1700 C C . LYS A 1 238 ? -7.127 -2.999 -28.030 1.00 90.19 238 LYS A C 1
ATOM 1702 O O . LYS A 1 238 ? -7.453 -4.155 -28.282 1.00 90.19 238 LYS A O 1
ATOM 1707 N N . ARG A 1 239 ? -6.159 -2.368 -28.704 1.00 89.44 239 ARG A N 1
ATOM 1708 C CA . ARG A 1 239 ? -5.435 -2.942 -29.855 1.00 89.44 239 ARG A CA 1
ATOM 1709 C C . ARG A 1 239 ? -4.676 -4.242 -29.549 1.00 89.44 239 ARG A C 1
ATOM 1711 O O . ARG A 1 239 ? -4.230 -4.895 -30.485 1.00 89.44 239 ARG A O 1
ATOM 1718 N N . PHE A 1 240 ? -4.501 -4.591 -28.275 1.00 89.25 240 PHE A N 1
ATOM 1719 C CA . PHE A 1 240 ? -3.856 -5.828 -27.842 1.00 89.25 240 PHE A CA 1
ATOM 1720 C C . PHE A 1 240 ? -4.807 -6.805 -27.143 1.00 89.25 240 PHE A C 1
ATOM 1722 O O . PHE A 1 240 ? -4.340 -7.807 -26.621 1.00 89.25 240 PHE A O 1
ATOM 1729 N N . GLY A 1 241 ? -6.122 -6.559 -27.139 1.00 86.94 241 GLY A N 1
ATOM 1730 C CA . GLY A 1 241 ? -7.086 -7.421 -26.440 1.00 86.94 241 GLY A CA 1
ATOM 1731 C C . GLY A 1 241 ? -7.484 -6.929 -25.047 1.00 86.94 241 GLY A C 1
ATOM 1732 O O . GLY A 1 241 ? -8.081 -7.690 -24.285 1.00 86.94 241 GLY A O 1
ATOM 1733 N N . GLY A 1 242 ? -7.119 -5.693 -24.695 1.00 91.38 242 GLY A N 1
ATOM 1734 C CA . GLY A 1 242 ? -7.452 -5.078 -23.415 1.00 91.38 242 GLY A CA 1
ATOM 1735 C C . GLY A 1 242 ? -8.778 -4.313 -23.400 1.00 91.38 242 GLY A C 1
ATOM 1736 O O . GLY A 1 242 ? -9.424 -4.130 -24.432 1.00 91.38 242 GLY A O 1
ATOM 1737 N N . ILE A 1 243 ? -9.181 -3.867 -22.211 1.00 92.19 243 ILE A N 1
ATOM 1738 C CA . ILE A 1 243 ? -10.381 -3.050 -21.983 1.00 92.19 243 ILE A CA 1
ATOM 1739 C C . ILE A 1 243 ? -10.078 -1.572 -22.259 1.00 92.19 243 ILE A C 1
ATOM 1741 O O . ILE A 1 243 ? -10.950 -0.882 -22.789 1.00 92.19 243 ILE A O 1
ATOM 1745 N N . ASP A 1 244 ? -8.852 -1.115 -21.964 1.00 87.44 244 ASP A N 1
ATOM 1746 C CA . ASP A 1 244 ? -8.428 0.291 -22.092 1.00 87.44 244 ASP A CA 1
ATOM 1747 C C . ASP A 1 244 ? -9.399 1.212 -21.337 1.00 87.44 244 ASP A C 1
ATOM 1749 O O . ASP A 1 244 ? -10.086 2.063 -21.910 1.00 87.44 244 ASP A O 1
ATOM 1753 N N . GLY A 1 245 ? -9.570 0.885 -20.053 1.00 85.62 245 GLY A N 1
ATOM 1754 C CA . GLY A 1 245 ? -10.520 1.525 -19.156 1.00 85.62 245 GLY A CA 1
ATOM 1755 C C . GLY A 1 245 ? -9.968 2.803 -18.536 1.00 85.62 245 GLY A C 1
ATOM 1756 O O . GLY A 1 245 ? -8.801 3.153 -18.706 1.00 85.62 245 GLY A O 1
ATOM 1757 N N . ASP A 1 246 ? -10.825 3.490 -17.784 1.00 86.44 246 ASP A N 1
ATOM 1758 C CA . ASP A 1 246 ? -10.414 4.661 -17.016 1.00 86.44 246 ASP A CA 1
ATOM 1759 C C . ASP A 1 246 ? -9.285 4.311 -16.030 1.00 86.44 246 ASP A C 1
ATOM 1761 O O . ASP A 1 246 ? -9.307 3.259 -15.385 1.00 86.44 246 ASP A O 1
ATOM 1765 N N . TYR A 1 247 ? -8.288 5.190 -15.914 1.00 86.31 247 TYR A N 1
ATOM 1766 C CA . TYR A 1 247 ? -7.126 4.945 -15.058 1.00 86.31 247 TYR A CA 1
ATOM 1767 C C . TYR A 1 247 ? -7.506 4.924 -13.568 1.00 86.31 247 TYR A C 1
ATOM 1769 O O . TYR A 1 247 ? -6.943 4.139 -12.806 1.00 86.31 247 TYR A O 1
ATOM 1777 N N . GLY A 1 248 ? -8.500 5.721 -13.159 1.00 85.62 248 GLY A N 1
ATOM 1778 C CA . GLY A 1 248 ? -9.053 5.740 -11.803 1.00 85.62 248 GLY A CA 1
ATOM 1779 C C . GLY A 1 248 ? -9.633 4.389 -11.385 1.00 85.62 248 GLY A C 1
ATOM 1780 O O . GLY A 1 248 ? -9.373 3.917 -10.279 1.00 85.62 248 GLY A O 1
ATOM 1781 N N . LEU A 1 249 ? -10.298 3.697 -12.316 1.00 89.38 249 LEU A N 1
ATOM 1782 C CA . LEU A 1 249 ? -10.902 2.383 -12.074 1.00 89.38 249 LEU A CA 1
ATOM 1783 C C . LEU A 1 249 ? -9.877 1.316 -11.650 1.00 89.38 249 LEU A C 1
ATOM 1785 O O . LEU A 1 249 ? -10.222 0.370 -10.939 1.00 89.38 249 LEU A O 1
ATOM 1789 N N . ILE A 1 250 ? -8.606 1.454 -12.047 1.00 93.19 250 ILE A N 1
ATOM 1790 C CA . ILE A 1 250 ? -7.530 0.569 -11.576 1.00 93.19 250 ILE A CA 1
ATOM 1791 C C . ILE A 1 250 ? -7.401 0.662 -10.050 1.00 93.19 250 ILE A C 1
ATOM 1793 O O . ILE A 1 250 ? -7.269 -0.365 -9.383 1.00 93.19 250 ILE A O 1
ATOM 1797 N N . PHE A 1 251 ? -7.473 1.868 -9.489 1.00 91.94 251 PHE A N 1
ATOM 1798 C CA . PHE A 1 251 ? -7.358 2.083 -8.049 1.00 91.94 251 PHE A CA 1
ATOM 1799 C C . PHE A 1 251 ? -8.614 1.644 -7.302 1.00 91.94 251 PHE A C 1
ATOM 1801 O O . PHE A 1 251 ? -8.483 1.026 -6.248 1.00 91.94 251 PHE A O 1
ATOM 1808 N N . ASP A 1 252 ? -9.803 1.858 -7.868 1.00 91.94 252 ASP A N 1
ATOM 1809 C CA . ASP A 1 252 ? -11.056 1.390 -7.261 1.00 91.94 252 ASP A CA 1
ATOM 1810 C C . ASP A 1 252 ? -11.082 -0.142 -7.146 1.00 91.94 252 ASP A C 1
ATOM 1812 O O . ASP A 1 252 ? -11.390 -0.703 -6.092 1.00 91.94 252 ASP A O 1
ATOM 1816 N N . VAL A 1 253 ? -10.665 -0.845 -8.207 1.00 95.31 253 VAL A N 1
ATOM 1817 C CA . VAL A 1 253 ? -10.523 -2.308 -8.181 1.00 95.31 253 VAL A CA 1
ATOM 1818 C C . VAL A 1 253 ? -9.454 -2.738 -7.174 1.00 95.31 253 VAL A C 1
ATOM 1820 O O . VAL A 1 253 ? -9.654 -3.711 -6.443 1.00 95.31 253 VAL A O 1
ATOM 1823 N N . ALA A 1 254 ? -8.322 -2.032 -7.102 1.00 93.62 254 ALA A N 1
ATOM 1824 C CA . ALA A 1 254 ? -7.277 -2.335 -6.127 1.00 93.62 254 ALA A CA 1
ATOM 1825 C C . ALA A 1 254 ? -7.774 -2.156 -4.682 1.00 93.62 254 ALA A C 1
ATOM 1827 O O . ALA A 1 254 ? -7.490 -3.005 -3.835 1.00 93.62 254 ALA A O 1
ATOM 1828 N N . ALA A 1 255 ? -8.543 -1.101 -4.405 1.00 89.81 255 ALA A N 1
ATOM 1829 C CA . ALA A 1 255 ? -9.141 -0.850 -3.099 1.00 89.81 255 ALA A CA 1
ATOM 1830 C C . ALA A 1 255 ? -10.091 -1.986 -2.692 1.00 89.81 255 ALA A C 1
ATOM 1832 O O . ALA A 1 255 ? -9.986 -2.501 -1.575 1.00 89.81 255 ALA A O 1
ATOM 1833 N N . GLU A 1 256 ? -10.941 -2.449 -3.615 1.00 93.25 256 GLU A N 1
ATOM 1834 C CA . GLU A 1 256 ? -11.853 -3.565 -3.352 1.00 93.25 256 GLU A CA 1
ATOM 1835 C C . GLU A 1 256 ? -11.086 -4.873 -3.090 1.00 93.25 256 GLU A C 1
ATOM 1837 O O . GLU A 1 256 ? -11.283 -5.513 -2.056 1.00 93.25 256 GLU A O 1
ATOM 1842 N N . LEU A 1 257 ? -10.115 -5.229 -3.941 1.00 90.50 257 LEU A N 1
ATOM 1843 C CA . LEU A 1 257 ? -9.240 -6.396 -3.733 1.00 90.50 257 LEU A CA 1
ATOM 1844 C C . LEU A 1 257 ? -8.465 -6.324 -2.403 1.00 90.50 257 LEU A C 1
ATOM 1846 O O . LEU A 1 257 ? -8.178 -7.356 -1.781 1.00 90.50 257 LEU A O 1
ATOM 1850 N N . GLY A 1 258 ? -8.132 -5.110 -1.955 1.00 89.12 258 GLY A N 1
ATOM 1851 C CA . GLY A 1 258 ? -7.397 -4.837 -0.722 1.00 89.12 258 GLY A CA 1
ATOM 1852 C C . GLY A 1 258 ? -8.126 -5.311 0.532 1.00 89.12 258 GLY A C 1
ATOM 1853 O O . GLY A 1 258 ? -7.472 -5.695 1.505 1.00 89.12 258 GLY A O 1
ATOM 1854 N N . ARG A 1 259 ? -9.463 -5.394 0.487 1.00 85.81 259 ARG A N 1
ATOM 1855 C CA . ARG A 1 259 ? -10.292 -5.946 1.571 1.00 85.81 259 ARG A CA 1
ATOM 1856 C C . ARG A 1 259 ? -9.981 -7.416 1.864 1.00 85.81 259 ARG A C 1
ATOM 1858 O O . ARG A 1 259 ? -10.128 -7.843 3.011 1.00 85.81 259 ARG A O 1
ATOM 1865 N N . GLY A 1 260 ? -9.559 -8.171 0.845 1.00 83.69 260 GLY A N 1
ATOM 1866 C CA . GLY A 1 260 ? -9.157 -9.577 0.958 1.00 83.69 260 GLY A CA 1
ATOM 1867 C C . GLY A 1 260 ? -7.657 -9.739 1.211 1.00 83.69 260 GLY A C 1
ATOM 1868 O O . GLY A 1 260 ? -7.238 -10.393 2.173 1.00 83.69 260 GLY A O 1
ATOM 1869 N N . CYS A 1 261 ? -6.826 -9.114 0.369 1.00 84.44 261 CYS A N 1
ATOM 1870 C CA . CYS A 1 261 ? -5.372 -9.196 0.483 1.00 84.44 261 CYS A CA 1
ATOM 1871 C C . CYS A 1 261 ? -4.667 -7.939 -0.033 1.00 84.44 261 CYS A C 1
ATOM 1873 O O . CYS A 1 261 ? -4.515 -7.747 -1.241 1.00 84.44 261 CYS A O 1
ATOM 1875 N N . ALA A 1 262 ? -4.089 -7.170 0.893 1.00 85.88 262 ALA A N 1
ATOM 1876 C CA . ALA A 1 262 ? -3.293 -5.983 0.583 1.00 85.88 262 ALA A CA 1
ATOM 1877 C C . ALA A 1 262 ? -2.130 -6.262 -0.389 1.00 85.88 262 ALA A C 1
ATOM 1879 O O . ALA A 1 262 ? -1.888 -5.480 -1.301 1.00 85.88 262 ALA A O 1
ATOM 1880 N N . SER A 1 263 ? -1.436 -7.403 -0.266 1.00 86.31 263 SER A N 1
ATOM 1881 C CA . SER A 1 263 ? -0.362 -7.767 -1.205 1.00 86.31 263 SER A CA 1
ATOM 1882 C C . SER A 1 263 ? -0.857 -8.018 -2.628 1.00 86.31 263 SER A C 1
ATOM 1884 O O . SER A 1 263 ? -0.176 -7.665 -3.584 1.00 86.31 263 SER A O 1
ATOM 1886 N N . THR A 1 264 ? -2.038 -8.624 -2.767 1.00 88.69 264 THR A N 1
ATOM 1887 C CA . THR A 1 264 ? -2.637 -8.905 -4.079 1.00 88.69 264 THR A CA 1
ATOM 1888 C C . THR A 1 264 ? -3.090 -7.608 -4.733 1.00 88.69 264 THR A C 1
ATOM 1890 O O . THR A 1 264 ? -2.776 -7.381 -5.896 1.00 88.69 264 THR A O 1
ATOM 1893 N N . ALA A 1 265 ? -3.752 -6.737 -3.967 1.00 91.88 265 ALA A N 1
ATOM 1894 C CA . ALA A 1 265 ? -4.136 -5.402 -4.408 1.00 91.88 265 ALA A CA 1
ATOM 1895 C C . ALA A 1 265 ? -2.929 -4.566 -4.854 1.00 91.88 265 ALA A C 1
ATOM 1897 O O . ALA A 1 265 ? -2.957 -3.977 -5.932 1.00 91.88 265 ALA A O 1
ATOM 1898 N N . TRP A 1 266 ? -1.847 -4.579 -4.069 1.00 91.62 266 TRP A N 1
ATOM 1899 C CA . TRP A 1 266 ? -0.599 -3.884 -4.387 1.00 91.62 266 TRP A CA 1
ATOM 1900 C C . TRP A 1 266 ? 0.002 -4.350 -5.719 1.00 91.62 266 TRP A C 1
ATOM 1902 O O . TRP A 1 266 ? 0.285 -3.536 -6.597 1.00 91.62 266 TRP A O 1
ATOM 1912 N N . CYS A 1 267 ? 0.155 -5.666 -5.905 1.00 92.81 267 CYS A N 1
ATOM 1913 C CA . CYS A 1 267 ? 0.679 -6.216 -7.154 1.00 92.81 267 CYS A CA 1
ATOM 1914 C C . CYS A 1 267 ? -0.245 -5.950 -8.346 1.00 92.81 267 CYS A C 1
ATOM 1916 O O . CYS A 1 267 ? 0.240 -5.543 -9.398 1.00 92.81 267 CYS A O 1
ATOM 1918 N N . TYR A 1 268 ? -1.5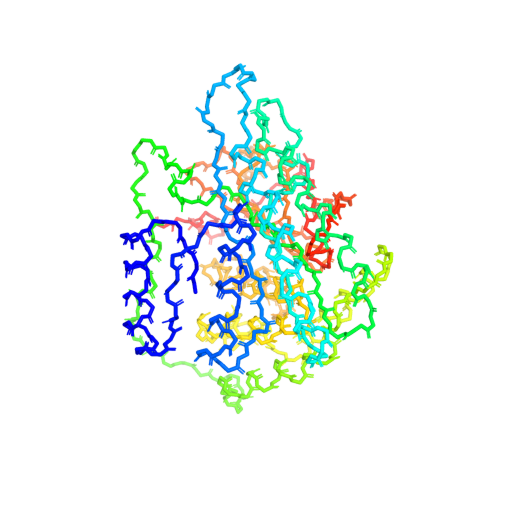60 -6.130 -8.181 1.00 95.19 268 TYR A N 1
ATOM 1919 C CA . TYR A 1 268 ? -2.547 -5.826 -9.217 1.00 95.19 268 TYR A CA 1
ATOM 1920 C C . TYR A 1 268 ? -2.447 -4.369 -9.681 1.00 95.19 268 TYR A C 1
ATOM 1922 O O . TYR A 1 268 ? -2.324 -4.123 -10.880 1.00 95.19 268 TYR A O 1
ATOM 1930 N N . CYS A 1 269 ? -2.444 -3.425 -8.734 1.00 94.38 269 CYS A N 1
ATOM 1931 C CA . CYS A 1 269 ? -2.365 -1.998 -9.025 1.00 94.38 269 CYS A CA 1
ATOM 1932 C C . CYS A 1 269 ? -1.112 -1.672 -9.843 1.00 94.38 269 CYS A C 1
ATOM 1934 O O . CYS A 1 269 ? -1.196 -0.971 -10.849 1.00 94.38 269 CYS A O 1
ATOM 1936 N N . LEU A 1 270 ? 0.042 -2.220 -9.446 1.00 93.50 270 LEU A N 1
ATOM 1937 C CA . LEU A 1 270 ? 1.295 -2.026 -10.170 1.00 93.50 270 LEU A CA 1
ATOM 1938 C C . LEU A 1 270 ? 1.241 -2.624 -11.571 1.00 93.50 270 LEU A C 1
ATOM 1940 O O . LEU A 1 270 ? 1.555 -1.932 -12.532 1.00 93.50 270 LEU A O 1
ATOM 1944 N N . TRP A 1 271 ? 0.822 -3.881 -11.716 1.00 96.81 271 TRP A N 1
ATOM 1945 C CA . TRP A 1 271 ? 0.753 -4.518 -13.028 1.00 96.81 271 TRP A CA 1
ATOM 1946 C C . TRP A 1 271 ? -0.186 -3.772 -13.978 1.00 96.81 271 TRP A C 1
ATOM 1948 O O . TRP A 1 271 ? 0.200 -3.515 -15.117 1.00 96.81 271 TRP A O 1
ATOM 1958 N N . ALA A 1 272 ? -1.386 -3.403 -13.527 1.00 96.12 272 ALA A N 1
ATOM 1959 C CA . ALA A 1 272 ? -2.359 -2.683 -14.345 1.00 96.12 272 ALA A CA 1
ATOM 1960 C C . ALA A 1 272 ? -1.861 -1.274 -14.722 1.00 96.12 272 ALA A C 1
ATOM 1962 O O . ALA A 1 272 ? -1.930 -0.894 -15.891 1.00 96.12 272 ALA A O 1
ATOM 1963 N N . ALA A 1 273 ? -1.270 -0.533 -13.778 1.00 93.62 273 ALA A N 1
ATOM 1964 C CA . ALA A 1 273 ? -0.665 0.771 -14.058 1.00 93.62 273 ALA A CA 1
ATOM 1965 C C . ALA A 1 273 ? 0.535 0.666 -15.018 1.00 93.62 273 ALA A C 1
ATOM 1967 O O . ALA A 1 273 ? 0.697 1.491 -15.917 1.00 93.62 273 ALA A O 1
ATOM 1968 N N . HIS A 1 274 ? 1.364 -0.373 -14.885 1.00 95.06 274 HIS A N 1
ATOM 1969 C CA . HIS A 1 274 ? 2.455 -0.631 -15.824 1.00 95.06 274 HIS A CA 1
ATOM 1970 C C . HIS A 1 274 ? 1.941 -1.017 -17.206 1.00 95.06 274 HIS A C 1
ATOM 1972 O O . HIS A 1 274 ? 2.562 -0.641 -18.196 1.00 95.06 274 HIS A O 1
ATOM 1978 N N . ALA A 1 275 ? 0.822 -1.739 -17.294 1.00 94.56 275 ALA A N 1
ATOM 1979 C CA . ALA A 1 275 ? 0.221 -2.061 -18.577 1.00 94.56 275 ALA A CA 1
ATOM 1980 C C . ALA A 1 275 ? -0.200 -0.790 -19.323 1.00 94.56 275 ALA A C 1
ATOM 1982 O O . ALA A 1 275 ? 0.129 -0.619 -20.500 1.00 94.56 275 ALA A O 1
ATOM 1983 N N . TRP A 1 276 ? -0.818 0.134 -18.583 1.00 93.25 276 TRP A N 1
ATOM 1984 C CA . TRP A 1 276 ? -1.207 1.446 -19.080 1.00 93.25 276 TRP A CA 1
ATOM 1985 C C . TRP A 1 276 ? 0.020 2.253 -19.525 1.00 93.25 276 TRP A C 1
ATOM 1987 O O . TRP A 1 276 ? 0.066 2.740 -20.654 1.00 93.25 276 TRP A O 1
ATOM 1997 N N . LEU A 1 277 ? 1.072 2.297 -18.698 1.00 90.25 277 LEU A N 1
ATOM 1998 C CA . LEU A 1 277 ? 2.331 2.982 -19.009 1.00 90.25 277 LEU A CA 1
ATOM 1999 C C . LEU A 1 277 ? 3.005 2.421 -20.272 1.00 90.25 277 LEU A C 1
ATOM 2001 O O . LEU A 1 277 ? 3.355 3.173 -21.182 1.00 90.25 277 LEU A O 1
ATOM 2005 N N . VAL A 1 278 ? 3.168 1.098 -20.347 1.00 90.44 278 VAL A N 1
ATOM 2006 C CA . VAL A 1 278 ? 3.765 0.412 -21.503 1.00 90.44 278 VAL A CA 1
ATOM 2007 C C . VAL A 1 278 ? 2.926 0.636 -22.756 1.00 90.44 278 VAL A C 1
ATOM 2009 O O . VAL A 1 278 ? 3.487 0.728 -23.844 1.00 90.44 278 VAL A O 1
ATOM 2012 N N . GLY A 1 279 ? 1.608 0.804 -22.625 1.00 87.25 279 GLY A N 1
ATOM 2013 C CA . GLY A 1 279 ? 0.705 1.149 -23.720 1.00 87.25 279 GLY A CA 1
ATOM 2014 C C . GLY A 1 279 ? 1.108 2.398 -24.516 1.00 87.25 279 GLY A C 1
ATOM 2015 O O . GLY A 1 279 ? 0.788 2.473 -25.708 1.00 87.25 279 GLY A O 1
ATOM 2016 N N . TYR A 1 280 ? 1.863 3.329 -23.923 1.00 83.75 280 TYR A N 1
ATOM 2017 C CA . TYR A 1 280 ? 2.409 4.506 -24.612 1.00 83.75 280 TYR A CA 1
ATOM 2018 C C . TYR A 1 280 ? 3.693 4.218 -25.405 1.00 83.75 280 TYR A C 1
ATOM 2020 O O . TYR A 1 280 ? 4.066 4.992 -26.289 1.00 83.75 280 TYR A O 1
ATOM 2028 N N . TRP A 1 281 ? 4.374 3.100 -25.146 1.00 81.88 281 TRP A N 1
ATOM 2029 C CA . TRP A 1 281 ? 5.626 2.736 -25.812 1.00 81.88 281 TRP A CA 1
ATOM 2030 C C . TRP A 1 281 ? 5.328 1.939 -27.074 1.00 81.88 281 TRP A C 1
ATOM 2032 O O . TRP A 1 281 ? 4.922 0.785 -27.010 1.00 81.88 281 TRP A O 1
ATOM 2042 N N . ARG A 1 282 ? 5.517 2.537 -28.255 1.00 73.88 282 ARG A N 1
ATOM 2043 C CA . ARG A 1 282 ? 5.055 1.941 -29.525 1.00 73.88 282 ARG A CA 1
ATOM 2044 C C . ARG A 1 282 ? 5.577 0.520 -29.767 1.00 73.88 282 ARG A C 1
ATOM 2046 O O . ARG A 1 282 ? 4.779 -0.390 -29.986 1.00 73.88 282 ARG A O 1
ATOM 2053 N N . CYS A 1 283 ? 6.894 0.334 -29.746 1.00 74.06 283 CYS A N 1
ATOM 2054 C CA . CYS A 1 283 ? 7.519 -0.989 -29.874 1.00 74.06 283 CYS A CA 1
ATOM 2055 C C . CYS A 1 283 ? 7.369 -1.810 -28.602 1.00 74.06 283 CYS A C 1
ATOM 2057 O O . CYS A 1 283 ? 6.971 -2.966 -28.693 1.00 74.06 283 CYS A O 1
ATOM 2059 N N . GLY A 1 284 ? 7.606 -1.198 -27.439 1.00 80.44 284 GLY A N 1
ATOM 2060 C CA . GLY A 1 284 ? 7.520 -1.884 -26.151 1.00 80.44 284 GLY A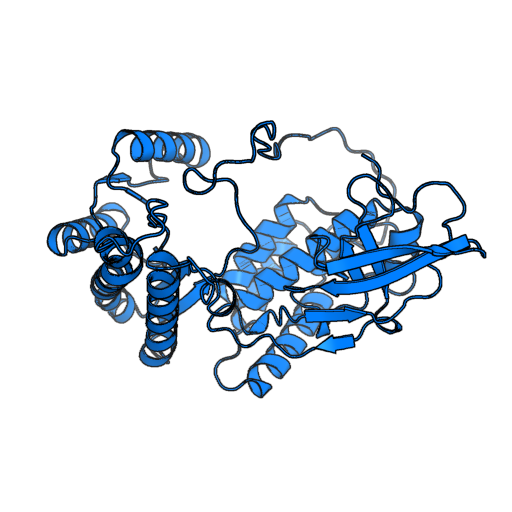 CA 1
ATOM 2061 C C . GLY A 1 284 ? 6.168 -2.562 -25.925 1.00 80.44 284 GLY A C 1
ATOM 2062 O O . GLY A 1 284 ? 6.119 -3.740 -25.600 1.00 80.44 284 GLY A O 1
ATOM 2063 N N . ALA A 1 285 ? 5.059 -1.877 -26.209 1.00 85.31 285 ALA A N 1
ATOM 2064 C CA . ALA A 1 285 ? 3.721 -2.449 -26.084 1.00 85.31 285 ALA A CA 1
ATOM 2065 C C . ALA A 1 285 ? 3.494 -3.642 -27.016 1.00 85.31 285 ALA A C 1
ATOM 2067 O O . ALA A 1 285 ? 2.820 -4.596 -26.641 1.00 85.31 285 ALA A O 1
ATOM 2068 N N . ARG A 1 286 ? 4.051 -3.605 -28.234 1.00 85.81 286 ARG A N 1
ATOM 2069 C CA . ARG A 1 286 ? 3.948 -4.729 -29.171 1.00 85.81 286 ARG A CA 1
ATOM 2070 C C . ARG A 1 286 ? 4.765 -5.925 -28.693 1.00 85.81 286 ARG A C 1
ATOM 2072 O O . ARG A 1 286 ? 4.290 -7.044 -28.823 1.00 85.81 286 ARG A O 1
ATOM 2079 N N . GLU A 1 287 ? 5.962 -5.697 -28.167 1.00 86.06 287 GLU A N 1
ATOM 2080 C CA . GLU A 1 287 ? 6.808 -6.768 -27.629 1.00 86.06 287 GLU A CA 1
ATOM 2081 C C . GLU A 1 287 ? 6.188 -7.408 -26.386 1.00 86.06 287 GLU A C 1
ATOM 2083 O O . GLU A 1 287 ? 6.149 -8.631 -26.282 1.00 86.06 287 GLU A O 1
ATOM 2088 N N . VAL A 1 288 ? 5.635 -6.591 -25.488 1.00 88.25 288 VAL A N 1
ATOM 2089 C CA . VAL A 1 288 ? 5.008 -7.064 -24.252 1.00 88.25 288 VAL A CA 1
ATOM 2090 C C . VAL A 1 288 ? 3.696 -7.795 -24.537 1.00 88.25 288 VAL A C 1
ATOM 2092 O O . VAL A 1 288 ? 3.547 -8.951 -24.147 1.00 88.25 288 VAL A O 1
ATOM 2095 N N . PHE A 1 289 ? 2.751 -7.156 -25.234 1.00 89.44 289 PHE A N 1
ATOM 2096 C CA . PHE A 1 289 ? 1.383 -7.675 -25.369 1.00 89.44 289 PHE A CA 1
ATOM 2097 C C . PHE A 1 289 ? 1.124 -8.459 -26.656 1.00 89.44 289 PHE A C 1
ATOM 2099 O O . PHE A 1 289 ? 0.066 -9.066 -26.803 1.00 89.44 289 PHE A O 1
ATOM 2106 N N . GLY A 1 290 ? 2.062 -8.464 -27.609 1.00 84.44 290 GLY A N 1
ATOM 2107 C CA . GLY A 1 290 ? 1.861 -9.097 -28.916 1.00 84.44 290 GLY A CA 1
ATOM 2108 C C . GLY A 1 290 ? 1.646 -10.609 -28.846 1.00 84.44 290 GLY A C 1
ATOM 2109 O O . GLY A 1 290 ? 0.958 -11.162 -29.699 1.00 84.44 290 GLY A O 1
ATOM 2110 N N . ALA A 1 291 ? 2.204 -11.270 -27.827 1.00 83.88 291 ALA A N 1
ATOM 2111 C CA . ALA A 1 291 ? 1.987 -12.694 -27.580 1.00 83.88 291 ALA A CA 1
ATOM 2112 C C . ALA A 1 291 ? 0.746 -12.969 -26.713 1.00 83.88 291 ALA A C 1
ATOM 2114 O O . ALA A 1 291 ? 0.104 -14.004 -26.878 1.00 83.88 291 ALA A O 1
ATOM 2115 N N . SER A 1 292 ? 0.419 -12.071 -25.778 1.00 88.44 292 SER A N 1
ATOM 2116 C CA . SER A 1 292 ? -0.738 -12.206 -24.892 1.00 88.44 292 SER A CA 1
ATOM 2117 C C . SER A 1 292 ? -1.128 -10.859 -24.264 1.00 88.44 292 SER A C 1
ATOM 2119 O O . SER A 1 292 ? -0.246 -10.179 -23.733 1.00 88.44 292 SER A O 1
ATOM 2121 N N . PRO A 1 293 ? -2.430 -10.502 -24.209 1.00 89.38 293 PRO A N 1
ATOM 2122 C CA . PRO A 1 293 ? -2.913 -9.365 -23.418 1.00 89.38 293 PRO A CA 1
ATOM 2123 C C . PRO A 1 293 ? -2.668 -9.517 -21.917 1.00 89.38 293 PRO A C 1
ATOM 2125 O O . PRO A 1 293 ? -2.788 -8.536 -21.199 1.00 89.38 293 PRO A O 1
ATOM 2128 N N . ASP A 1 294 ? -2.357 -10.723 -21.437 1.00 91.56 294 ASP A N 1
ATOM 2129 C CA . ASP A 1 294 ? -2.176 -11.037 -20.016 1.00 91.56 294 ASP A CA 1
ATOM 2130 C C . ASP A 1 294 ? -0.696 -10.991 -19.580 1.00 91.56 294 ASP A C 1
ATOM 2132 O O . ASP A 1 294 ? -0.337 -11.475 -18.506 1.00 91.56 294 ASP A O 1
ATOM 2136 N N . ALA A 1 295 ? 0.189 -10.437 -20.418 1.00 92.50 295 ALA A N 1
ATOM 2137 C CA . ALA A 1 295 ? 1.612 -10.297 -20.124 1.00 92.50 295 ALA A CA 1
ATOM 2138 C C . ALA A 1 295 ? 1.866 -9.256 -19.020 1.00 92.50 295 ALA A C 1
ATOM 2140 O O . ALA A 1 295 ? 1.814 -8.054 -19.257 1.00 92.50 295 ALA A O 1
ATOM 2141 N N . LEU A 1 296 ? 2.191 -9.723 -17.812 1.00 94.62 296 LEU A N 1
ATOM 2142 C CA . LEU A 1 296 ? 2.443 -8.864 -16.655 1.00 94.62 296 LEU A CA 1
ATOM 2143 C C . LEU A 1 296 ? 3.827 -8.190 -16.723 1.00 94.62 296 LEU A C 1
ATOM 2145 O O . LEU A 1 296 ? 4.840 -8.848 -16.996 1.00 94.62 296 LEU A O 1
ATOM 2149 N N . CYS A 1 297 ? 3.864 -6.898 -16.382 1.00 93.00 297 CYS A N 1
ATOM 2150 C CA . CYS A 1 297 ? 5.080 -6.091 -16.239 1.00 93.00 297 CYS A CA 1
ATOM 2151 C C . CYS A 1 297 ? 5.266 -5.659 -14.784 1.00 93.00 297 CYS A C 1
ATOM 2153 O O . CYS A 1 297 ? 4.464 -4.877 -14.275 1.00 93.00 297 CYS A O 1
ATOM 2155 N N . SER A 1 298 ? 6.330 -6.104 -14.120 1.00 93.38 298 SER A N 1
ATOM 2156 C CA . SER A 1 298 ? 6.769 -5.518 -12.844 1.00 93.38 298 SER A CA 1
ATOM 2157 C C . SER A 1 298 ? 7.782 -4.402 -13.102 1.00 93.38 298 SER A C 1
ATOM 2159 O O . SER A 1 298 ? 8.166 -4.149 -14.242 1.00 93.38 298 SER A O 1
ATOM 2161 N N . SER A 1 299 ? 8.201 -3.679 -12.068 1.00 91.06 299 SER A N 1
ATOM 2162 C CA . SER A 1 299 ? 9.135 -2.567 -12.251 1.00 91.06 299 SER A CA 1
ATOM 2163 C C . SER A 1 299 ? 10.094 -2.390 -11.087 1.00 91.06 299 SER A C 1
ATOM 2165 O O . SER A 1 299 ? 9.889 -2.930 -10.002 1.00 91.06 299 SER A O 1
ATOM 2167 N N . SER A 1 300 ? 11.158 -1.638 -11.342 1.00 88.06 300 SER A N 1
ATOM 2168 C CA . SER A 1 300 ? 11.949 -0.924 -10.348 1.00 88.06 300 SER A CA 1
ATOM 2169 C C . SER A 1 300 ? 12.446 0.355 -11.020 1.00 88.06 300 SER A C 1
ATOM 2171 O O . SER A 1 300 ? 13.371 0.342 -11.831 1.00 88.06 300 SER A O 1
ATOM 2173 N N . LEU A 1 301 ? 11.744 1.462 -10.771 1.00 85.00 301 LEU A N 1
ATOM 2174 C CA . LEU A 1 301 ? 11.859 2.681 -11.585 1.00 85.00 301 LEU A CA 1
ATOM 2175 C C . LEU A 1 301 ? 13.051 3.571 -11.210 1.00 85.00 301 LEU A C 1
ATOM 2177 O O . LEU A 1 301 ? 13.447 4.436 -11.993 1.00 85.00 301 LEU A O 1
ATOM 2181 N N . GLY A 1 302 ? 13.620 3.369 -10.020 1.00 80.81 302 GLY A N 1
ATOM 2182 C CA . GLY A 1 302 ? 14.853 4.029 -9.604 1.00 80.81 302 GLY A CA 1
ATOM 2183 C C . GLY A 1 302 ? 16.067 3.420 -10.316 1.00 80.81 302 GLY A C 1
ATOM 2184 O O . GLY A 1 302 ? 16.113 2.205 -10.501 1.00 80.81 302 GLY A O 1
ATOM 2185 N N . PRO A 1 303 ? 17.086 4.219 -10.683 1.00 73.56 303 PRO A N 1
ATOM 2186 C CA . PRO A 1 303 ? 18.252 3.707 -11.399 1.00 73.56 303 PRO A CA 1
ATOM 2187 C C . PRO A 1 303 ? 19.148 2.776 -10.570 1.00 73.56 303 PRO A C 1
ATOM 2189 O O . PRO A 1 303 ? 20.035 2.137 -11.134 1.00 73.56 303 PRO A O 1
ATOM 2192 N N . GLY A 1 304 ? 18.952 2.695 -9.248 1.00 69.12 304 GLY A N 1
ATOM 2193 C CA . GLY A 1 304 ? 19.729 1.826 -8.362 1.00 69.12 304 GLY A CA 1
ATOM 2194 C C . GLY A 1 304 ? 21.243 1.991 -8.543 1.00 69.12 304 GLY A C 1
ATOM 2195 O O . GLY A 1 304 ? 21.748 3.095 -8.748 1.00 69.12 304 GLY A O 1
ATOM 2196 N N . LYS A 1 305 ? 21.971 0.869 -8.499 1.00 74.88 305 LYS A N 1
ATOM 2197 C CA . LYS A 1 305 ? 23.394 0.781 -8.880 1.00 74.88 305 LYS A CA 1
ATOM 2198 C C . LYS A 1 305 ? 23.522 0.191 -10.287 1.00 74.88 305 LYS A C 1
ATOM 2200 O O . LYS A 1 305 ? 24.127 -0.867 -10.461 1.00 74.88 305 LYS A O 1
ATOM 2205 N N . SER A 1 306 ? 22.875 0.821 -11.265 1.00 80.50 306 SER A N 1
ATOM 2206 C CA . SER A 1 306 ? 22.913 0.381 -12.660 1.00 80.50 306 SER A CA 1
ATOM 2207 C C . SER A 1 306 ? 23.974 1.105 -13.482 1.00 80.50 306 SER A C 1
ATOM 2209 O O . SER A 1 306 ? 24.283 2.277 -13.261 1.00 80.50 306 SER A O 1
ATOM 2211 N N . THR A 1 307 ? 24.477 0.389 -14.479 1.00 82.25 307 THR A N 1
ATOM 2212 C CA . THR A 1 307 ? 25.336 0.902 -15.538 1.00 82.25 307 THR A CA 1
ATOM 2213 C C . THR A 1 307 ? 24.702 0.515 -16.867 1.00 82.25 307 THR A C 1
ATOM 2215 O O . THR A 1 307 ? 24.539 -0.674 -17.146 1.00 82.25 307 THR A O 1
ATOM 2218 N N . CYS A 1 308 ? 24.348 1.507 -17.682 1.00 81.62 308 CYS A N 1
ATOM 2219 C CA . CYS A 1 308 ? 23.846 1.309 -19.036 1.00 81.62 308 CYS A CA 1
ATOM 2220 C C . CYS A 1 308 ? 24.763 2.033 -20.027 1.00 81.62 308 CYS A C 1
ATOM 2222 O O . CYS A 1 308 ? 24.889 3.256 -19.972 1.00 81.62 308 CYS A O 1
ATOM 2224 N N . LEU A 1 309 ? 25.438 1.281 -20.900 1.00 81.50 309 LEU A N 1
ATOM 2225 C CA . LEU A 1 309 ? 26.429 1.810 -21.843 1.00 81.50 309 LEU A CA 1
ATOM 2226 C C . LEU A 1 309 ? 26.020 1.503 -23.285 1.00 81.50 309 LEU A C 1
ATOM 2228 O O . LEU A 1 309 ? 25.575 0.387 -23.550 1.00 81.50 309 LEU A O 1
ATOM 2232 N N . PRO A 1 310 ? 26.193 2.433 -24.237 1.00 75.31 310 PRO A N 1
ATOM 2233 C CA . PRO A 1 310 ? 26.001 2.122 -25.650 1.00 75.31 310 PRO A CA 1
ATOM 2234 C C . PRO A 1 310 ? 27.001 1.050 -26.109 1.00 75.31 310 PRO A C 1
ATOM 2236 O O . PRO A 1 310 ? 28.149 1.033 -25.656 1.00 75.31 310 PRO A O 1
ATOM 2239 N N . THR A 1 311 ? 26.582 0.158 -27.010 1.00 75.06 311 THR A N 1
ATOM 2240 C CA . THR A 1 311 ? 27.481 -0.845 -27.610 1.00 75.06 311 THR A CA 1
ATOM 2241 C C . THR A 1 311 ? 27.981 -0.409 -28.990 1.00 75.06 311 THR A C 1
ATOM 2243 O O . THR A 1 311 ? 27.363 0.424 -29.654 1.00 75.06 311 THR A O 1
ATOM 2246 N N . VAL A 1 312 ? 29.098 -0.995 -29.440 1.00 65.00 312 VAL A N 1
ATOM 2247 C CA . VAL A 1 312 ? 29.685 -0.725 -30.767 1.00 65.00 312 VAL A CA 1
ATOM 2248 C C . VAL A 1 312 ? 28.824 -1.237 -31.929 1.00 65.00 312 VAL A C 1
ATOM 2250 O O . VAL A 1 312 ? 28.918 -0.700 -33.028 1.00 65.00 312 VAL A O 1
ATOM 2253 N N . GLU A 1 313 ? 27.965 -2.231 -31.689 1.00 67.38 313 GLU A N 1
ATOM 2254 C CA . GLU A 1 313 ? 27.064 -2.832 -32.689 1.00 67.38 313 GLU A CA 1
ATOM 2255 C C . GLU A 1 313 ? 25.673 -2.165 -32.711 1.00 67.38 313 GLU A C 1
ATOM 2257 O O . GLU A 1 313 ? 24.822 -2.512 -33.528 1.00 67.38 313 GLU A O 1
ATOM 2262 N N . GLY A 1 314 ? 25.442 -1.178 -31.837 1.00 67.94 314 GLY A N 1
ATOM 2263 C CA . GLY A 1 314 ? 24.137 -0.557 -31.609 1.00 67.94 314 GLY A CA 1
ATOM 2264 C C . GLY A 1 314 ? 23.417 -1.112 -30.373 1.00 67.94 314 GLY A C 1
ATOM 2265 O O . GLY A 1 314 ? 23.748 -2.167 -29.836 1.00 67.94 314 GLY A O 1
ATOM 2266 N N . GLY A 1 315 ? 22.439 -0.361 -29.864 1.00 72.06 315 GLY A N 1
ATOM 2267 C CA . GLY A 1 315 ? 21.749 -0.698 -28.614 1.00 72.06 315 GLY A CA 1
ATOM 2268 C C . GLY A 1 315 ? 22.602 -0.450 -27.364 1.00 72.06 315 GLY A C 1
ATOM 2269 O O . GLY A 1 315 ? 23.577 0.307 -27.392 1.00 72.06 315 GLY A O 1
ATOM 2270 N N . TYR A 1 316 ? 22.219 -1.085 -26.255 1.00 77.44 316 TYR A N 1
ATOM 2271 C CA . TYR A 1 316 ? 22.809 -0.841 -24.938 1.00 77.44 316 TYR A CA 1
ATOM 2272 C C . TYR A 1 316 ? 23.200 -2.129 -24.217 1.00 77.44 316 TYR A C 1
ATOM 2274 O O . TYR A 1 316 ? 22.528 -3.154 -24.342 1.00 77.44 316 TYR A O 1
ATOM 2282 N N . ARG A 1 317 ? 24.279 -2.041 -23.436 1.00 82.81 317 ARG A N 1
ATOM 2283 C CA . ARG A 1 317 ? 24.689 -3.018 -22.437 1.00 82.81 317 ARG A CA 1
ATOM 2284 C C . ARG A 1 317 ? 24.236 -2.552 -21.066 1.00 82.81 317 ARG A C 1
ATOM 2286 O O . ARG A 1 317 ? 24.708 -1.519 -20.592 1.00 82.81 317 ARG A O 1
ATOM 2293 N N . LEU A 1 318 ? 23.361 -3.327 -20.437 1.00 84.81 318 LEU A N 1
ATOM 2294 C CA . LEU A 1 318 ? 22.826 -3.033 -19.112 1.00 84.81 318 LEU A CA 1
ATOM 2295 C C . LEU A 1 318 ? 23.342 -4.037 -18.081 1.00 84.81 318 LEU A C 1
ATOM 2297 O O . LEU A 1 318 ? 23.268 -5.243 -18.302 1.00 84.81 318 LEU A O 1
ATOM 2301 N N . SER A 1 319 ? 23.821 -3.530 -16.950 1.00 86.44 319 SER A N 1
ATOM 2302 C CA . SER A 1 319 ? 24.195 -4.319 -15.773 1.00 86.44 319 SER A CA 1
ATOM 2303 C C . SER A 1 319 ? 23.769 -3.591 -14.503 1.00 86.44 319 SER A C 1
ATOM 2305 O O . SER A 1 319 ? 23.920 -2.370 -14.431 1.00 86.44 319 SER A O 1
ATOM 2307 N N . GLY A 1 320 ? 23.277 -4.299 -13.490 1.00 86.81 320 GLY A N 1
ATOM 2308 C CA . GLY A 1 320 ? 22.898 -3.660 -12.231 1.00 86.81 320 GLY A CA 1
ATOM 2309 C C . GLY A 1 320 ? 22.120 -4.547 -11.266 1.00 86.81 320 GLY A C 1
ATOM 2310 O O . GLY A 1 320 ? 21.869 -5.728 -11.515 1.00 86.81 320 GLY A O 1
ATOM 2311 N N . ARG A 1 321 ? 21.747 -3.941 -10.137 1.00 85.62 321 ARG A N 1
ATOM 2312 C CA . ARG A 1 321 ? 20.823 -4.499 -9.144 1.00 85.62 321 ARG A CA 1
ATOM 2313 C C . ARG A 1 321 ? 19.694 -3.515 -8.905 1.00 85.62 321 ARG A C 1
ATOM 2315 O O . ARG A 1 321 ? 19.953 -2.335 -8.653 1.00 85.62 321 ARG A O 1
ATOM 2322 N N . TRP A 1 322 ? 18.478 -4.037 -8.950 1.00 87.19 322 TRP A N 1
ATOM 2323 C CA . TRP A 1 322 ? 17.247 -3.300 -8.717 1.00 87.19 322 TRP A CA 1
ATOM 2324 C C . TRP A 1 322 ? 16.476 -3.953 -7.590 1.00 87.19 322 TRP A C 1
ATOM 2326 O O . TRP A 1 322 ? 16.279 -5.164 -7.590 1.00 87.19 322 TRP A O 1
ATOM 2336 N N . GLU A 1 323 ? 16.042 -3.151 -6.632 1.00 80.94 323 GLU A N 1
ATOM 2337 C CA . GLU A 1 323 ? 15.293 -3.605 -5.463 1.00 80.94 323 GLU A CA 1
ATOM 2338 C C . GLU A 1 323 ? 13.810 -3.255 -5.614 1.00 80.94 323 GLU A C 1
ATOM 2340 O O . GLU A 1 323 ? 13.432 -2.459 -6.482 1.00 80.94 323 GLU A O 1
ATOM 2345 N N . PHE A 1 324 ? 12.976 -3.848 -4.758 1.00 82.88 324 PHE A N 1
ATOM 2346 C CA . PHE A 1 324 ? 11.547 -3.549 -4.644 1.00 82.88 324 PHE A CA 1
ATOM 2347 C C . PHE A 1 324 ? 10.715 -3.846 -5.901 1.00 82.88 324 PHE A C 1
ATOM 2349 O O . PHE A 1 324 ? 9.752 -3.133 -6.195 1.00 82.88 324 PHE A O 1
ATOM 2356 N N . SER A 1 325 ? 11.021 -4.930 -6.626 1.00 88.25 325 SER A N 1
ATOM 2357 C CA . SER A 1 325 ? 10.225 -5.324 -7.793 1.00 88.25 325 SER A CA 1
ATOM 2358 C C . SER A 1 325 ? 9.024 -6.184 -7.410 1.00 88.25 325 SER A C 1
ATOM 2360 O O . SER A 1 325 ? 9.046 -7.413 -7.459 1.00 88.25 325 SER A O 1
ATOM 2362 N N . SER A 1 326 ? 7.955 -5.522 -6.969 1.00 89.00 326 SER A N 1
ATOM 2363 C CA . SER A 1 326 ? 6.723 -6.191 -6.532 1.00 89.00 326 SER A CA 1
ATOM 2364 C C . SER A 1 326 ? 6.105 -7.015 -7.662 1.00 89.00 326 SER A C 1
ATOM 2366 O O . SER A 1 326 ? 5.951 -6.534 -8.785 1.00 89.00 326 SER A O 1
ATOM 2368 N N . GLY A 1 327 ? 5.739 -8.260 -7.363 1.00 88.44 327 GLY A N 1
ATOM 2369 C CA . GLY A 1 327 ? 5.113 -9.180 -8.307 1.00 88.44 327 GLY A CA 1
ATOM 2370 C C . GLY A 1 327 ? 6.055 -9.778 -9.359 1.00 88.44 327 GLY A C 1
ATOM 2371 O O . GLY A 1 327 ? 5.579 -10.443 -10.280 1.00 88.44 327 GLY A O 1
ATOM 2372 N N . CYS A 1 328 ? 7.371 -9.565 -9.253 1.00 88.94 328 CYS A N 1
ATOM 2373 C CA . CYS A 1 328 ? 8.318 -9.933 -10.310 1.00 88.94 328 CYS A CA 1
ATOM 2374 C C . CYS A 1 328 ? 8.340 -11.434 -10.645 1.00 88.94 328 CYS A C 1
ATOM 2376 O O . CYS A 1 328 ? 8.559 -11.783 -11.800 1.00 88.94 328 CYS A O 1
ATOM 2378 N N . ASP A 1 329 ? 8.027 -12.331 -9.703 1.00 85.25 329 ASP A N 1
ATOM 2379 C CA . ASP A 1 329 ? 7.951 -13.776 -9.977 1.00 85.25 329 ASP A CA 1
ATOM 2380 C C . ASP A 1 329 ? 6.841 -14.161 -10.956 1.00 85.25 329 ASP A C 1
ATOM 2382 O O . ASP A 1 329 ? 6.898 -15.230 -11.561 1.00 85.25 329 ASP A O 1
ATOM 2386 N N . SER A 1 330 ? 5.811 -13.320 -11.072 1.00 89.50 330 SER A N 1
ATOM 2387 C CA . SER A 1 330 ? 4.685 -13.526 -11.991 1.00 89.50 330 SER A CA 1
ATOM 2388 C C . SER A 1 330 ? 4.797 -12.670 -13.252 1.00 89.50 330 SER A C 1
ATOM 2390 O O . SER A 1 330 ? 4.010 -12.847 -14.178 1.00 89.50 330 SER A O 1
ATOM 2392 N N . ALA A 1 331 ? 5.767 -11.754 -13.304 1.00 90.44 331 ALA A N 1
ATOM 2393 C CA . ALA A 1 331 ? 5.966 -10.863 -14.431 1.00 90.44 331 ALA A CA 1
ATOM 2394 C C . ALA A 1 331 ? 6.839 -11.503 -15.515 1.00 90.44 331 ALA A C 1
ATOM 2396 O O . ALA A 1 331 ? 7.914 -12.045 -15.255 1.00 90.44 331 ALA A O 1
ATOM 2397 N N . SER A 1 332 ? 6.388 -11.386 -16.761 1.00 90.50 332 SER A N 1
ATOM 2398 C CA . SER A 1 332 ? 7.165 -11.756 -17.950 1.00 90.50 332 SER A CA 1
ATOM 2399 C C . SER A 1 332 ? 8.149 -10.664 -18.383 1.00 90.50 332 SER A C 1
ATOM 2401 O O . SER A 1 332 ? 9.047 -10.934 -19.178 1.00 90.50 332 SER A O 1
ATOM 2403 N N . TRP A 1 333 ? 7.986 -9.449 -17.855 1.00 92.38 333 TRP A N 1
ATOM 2404 C CA . TRP 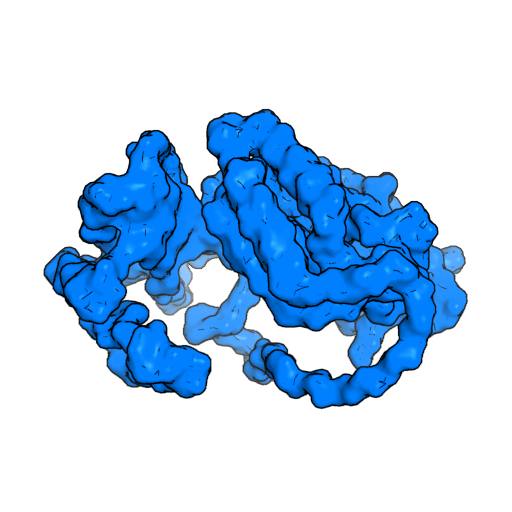A 1 333 ? 8.768 -8.266 -18.204 1.00 92.38 333 TRP A CA 1
ATOM 2405 C C . TRP A 1 333 ? 9.044 -7.397 -16.975 1.00 92.38 333 TRP A C 1
ATOM 2407 O O . TRP A 1 333 ? 8.227 -7.332 -16.053 1.00 92.38 333 TRP A O 1
ATOM 2417 N N . LEU A 1 334 ? 10.173 -6.689 -16.991 1.00 91.00 334 LEU A N 1
ATOM 2418 C CA . LEU A 1 334 ? 10.506 -5.642 -16.029 1.00 91.00 334 LEU A CA 1
ATOM 2419 C C . LEU A 1 334 ? 10.676 -4.288 -16.708 1.00 91.00 334 LEU A C 1
ATOM 2421 O O . LEU A 1 334 ? 11.322 -4.186 -17.747 1.00 91.00 334 LEU A O 1
ATOM 2425 N N . ILE A 1 335 ? 10.155 -3.246 -16.063 1.00 91.38 335 ILE A N 1
ATOM 2426 C CA . ILE A 1 335 ? 10.464 -1.846 -16.354 1.00 91.38 335 ILE A CA 1
ATOM 2427 C C . ILE A 1 335 ? 11.550 -1.387 -15.380 1.00 91.38 335 ILE A C 1
ATOM 2429 O O . ILE A 1 335 ? 11.297 -1.281 -14.178 1.00 91.38 335 ILE A O 1
ATOM 2433 N N . LEU A 1 336 ? 12.754 -1.112 -15.877 1.00 89.19 336 LEU A N 1
ATOM 2434 C CA . LEU A 1 336 ? 13.905 -0.758 -15.043 1.00 89.19 336 LEU A CA 1
ATOM 2435 C C . LEU A 1 336 ? 14.366 0.674 -15.292 1.00 89.19 336 LEU A C 1
ATOM 2437 O O . LEU A 1 336 ? 14.574 1.074 -16.435 1.00 89.19 336 LEU A O 1
ATOM 2441 N N . GLY A 1 337 ? 14.583 1.432 -14.218 1.00 86.75 337 GLY A N 1
ATOM 2442 C CA . GLY A 1 337 ? 15.308 2.697 -14.283 1.00 86.75 337 GLY A CA 1
ATOM 2443 C C . GLY A 1 337 ? 16.787 2.484 -14.534 1.00 86.75 337 GLY A C 1
ATOM 2444 O O . GLY A 1 337 ? 17.396 1.606 -13.927 1.00 86.75 337 GLY A O 1
ATOM 2445 N N . VAL A 1 338 ? 17.388 3.291 -15.408 1.00 85.31 338 VAL A N 1
ATOM 2446 C CA . VAL A 1 338 ? 18.810 3.163 -15.743 1.00 85.31 338 VAL A CA 1
ATOM 2447 C C . VAL A 1 338 ? 19.539 4.503 -15.751 1.00 85.31 338 VAL A C 1
ATOM 2449 O O . VAL A 1 338 ? 18.987 5.538 -16.128 1.00 85.31 338 VAL A O 1
ATOM 2452 N N . SER A 1 339 ? 20.816 4.460 -15.370 1.00 81.50 339 SER A N 1
ATOM 2453 C CA . SER A 1 339 ? 21.768 5.566 -15.519 1.00 81.50 339 SER A CA 1
ATOM 2454 C C . SER A 1 339 ? 22.654 5.363 -16.751 1.00 81.50 339 SER A C 1
ATOM 2456 O O . SER A 1 339 ? 23.012 4.233 -17.077 1.00 81.50 339 SER A O 1
ATOM 2458 N N . GLY A 1 340 ? 23.068 6.456 -17.403 1.00 71.00 340 GLY A N 1
ATOM 2459 C CA . GLY A 1 340 ? 24.110 6.430 -18.447 1.00 71.00 340 GLY A CA 1
ATOM 2460 C C . GLY A 1 340 ? 23.636 6.623 -19.890 1.00 71.00 340 GLY A C 1
ATOM 2461 O O . GLY A 1 340 ? 24.471 6.709 -20.786 1.00 71.00 340 GLY A O 1
ATOM 2462 N N . ILE A 1 341 ? 22.326 6.759 -20.125 1.00 73.06 341 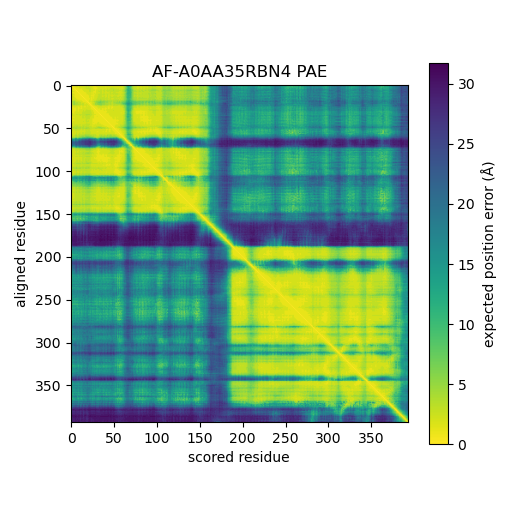ILE A N 1
ATOM 2463 C CA . ILE A 1 341 ? 21.759 6.915 -21.480 1.00 73.06 341 ILE A CA 1
ATOM 2464 C C . ILE A 1 341 ? 20.953 8.215 -21.683 1.00 73.06 341 ILE A C 1
ATOM 2466 O O . ILE A 1 341 ? 20.217 8.336 -22.657 1.00 73.06 341 ILE A O 1
ATOM 2470 N N . GLY A 1 342 ? 21.125 9.204 -20.793 1.00 65.38 342 GLY A N 1
ATOM 2471 C CA . GLY A 1 342 ? 20.468 10.522 -20.835 1.00 65.38 342 GLY A CA 1
ATOM 2472 C C . GLY A 1 342 ? 19.625 10.817 -19.588 1.00 65.38 342 GLY A C 1
ATOM 2473 O O . GLY A 1 342 ? 19.725 10.098 -18.592 1.00 65.38 342 GLY A O 1
ATOM 2474 N N . GLU A 1 343 ? 18.793 11.863 -19.638 1.00 55.78 343 GLU A N 1
ATOM 2475 C CA . GLU A 1 343 ? 17.856 12.199 -18.555 1.00 55.78 343 GLU A CA 1
ATOM 2476 C C . GLU A 1 343 ? 16.848 11.057 -18.360 1.00 55.78 343 GLU A C 1
ATOM 2478 O O . GLU A 1 343 ? 16.177 10.672 -19.310 1.00 55.78 343 GLU A O 1
ATOM 2483 N N . ARG A 1 344 ? 16.847 10.476 -17.146 1.00 53.25 344 ARG A N 1
ATOM 2484 C CA . ARG A 1 344 ? 15.992 9.383 -16.629 1.00 53.25 344 ARG A CA 1
ATOM 2485 C C . ARG A 1 344 ? 15.356 8.498 -17.704 1.00 53.25 344 ARG A C 1
ATOM 2487 O O . ARG A 1 344 ? 14.274 8.784 -18.201 1.00 53.25 344 ARG A O 1
ATOM 2494 N N . ASN A 1 345 ? 15.990 7.365 -17.985 1.00 76.62 345 ASN A N 1
ATOM 2495 C CA . ASN A 1 345 ? 15.463 6.416 -18.955 1.00 76.62 345 ASN A CA 1
ATOM 2496 C C . ASN A 1 345 ? 14.965 5.150 -18.260 1.00 76.62 345 ASN A C 1
ATOM 2498 O O . ASN A 1 345 ? 15.641 4.597 -17.390 1.00 76.62 345 ASN A O 1
ATOM 2502 N N . TRP A 1 346 ? 13.774 4.711 -18.659 1.00 85.31 346 TRP A N 1
ATOM 2503 C CA . TRP A 1 346 ? 13.233 3.400 -18.330 1.00 85.31 346 TRP A CA 1
ATOM 2504 C C . TRP A 1 346 ? 13.441 2.462 -19.514 1.00 85.31 346 TRP A C 1
ATOM 2506 O O . TRP A 1 346 ? 13.323 2.880 -20.664 1.00 85.31 346 TRP A O 1
ATOM 2516 N N . VAL A 1 347 ? 13.754 1.203 -19.232 1.00 85.50 347 VAL A N 1
ATOM 2517 C CA . VAL A 1 347 ? 13.936 0.161 -20.248 1.00 85.50 347 VAL A CA 1
ATOM 2518 C C . VAL A 1 347 ? 13.060 -1.045 -19.936 1.00 85.50 347 VAL A C 1
ATOM 2520 O O . VAL A 1 347 ? 12.796 -1.331 -18.768 1.00 85.50 347 VAL A O 1
ATOM 2523 N N . LEU A 1 348 ? 12.630 -1.754 -20.980 1.00 87.69 348 LEU A N 1
ATOM 2524 C CA . LEU A 1 348 ? 11.972 -3.053 -20.858 1.00 87.69 348 LEU A CA 1
ATOM 2525 C C . LEU A 1 348 ? 13.010 -4.167 -20.902 1.00 87.69 348 LEU A C 1
ATOM 2527 O O . LEU A 1 348 ? 13.863 -4.176 -21.785 1.00 87.69 348 LEU A O 1
ATOM 2531 N N . VAL A 1 349 ? 12.910 -5.115 -19.975 1.00 87.88 349 VAL A N 1
ATOM 2532 C CA . VAL A 1 349 ? 13.761 -6.309 -19.937 1.00 87.88 349 VAL A CA 1
ATOM 2533 C C . VAL A 1 349 ? 12.872 -7.552 -19.829 1.00 87.88 349 VAL A C 1
ATOM 2535 O O . VAL A 1 349 ? 12.055 -7.619 -18.905 1.00 87.88 349 VAL A O 1
ATOM 2538 N N . PRO A 1 350 ? 12.979 -8.530 -20.746 1.00 89.50 350 PRO A N 1
ATOM 2539 C CA . PRO A 1 350 ? 12.170 -9.744 -20.699 1.00 89.50 350 PRO A CA 1
ATOM 2540 C C . PRO A 1 350 ? 12.675 -10.713 -19.624 1.00 89.50 350 PRO A C 1
ATOM 2542 O O . PRO A 1 350 ? 13.833 -10.674 -19.206 1.00 89.50 350 PRO A O 1
ATOM 2545 N N . ARG A 1 351 ? 11.802 -11.634 -19.192 1.00 85.44 351 ARG A N 1
ATOM 2546 C CA . ARG A 1 351 ? 12.077 -12.599 -18.112 1.00 85.44 351 ARG A 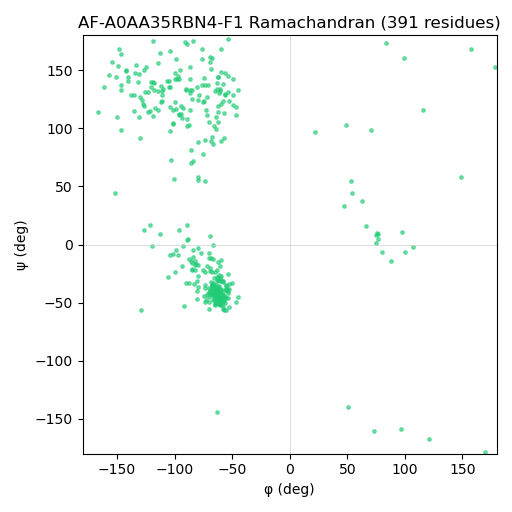CA 1
ATOM 2547 C C . ARG A 1 351 ? 13.360 -13.406 -18.294 1.00 85.44 351 ARG A C 1
ATOM 2549 O O . ARG A 1 351 ? 13.976 -13.745 -17.285 1.00 85.44 351 ARG A O 1
ATOM 2556 N N . SER A 1 352 ? 13.723 -13.727 -19.537 1.00 86.56 352 SER A N 1
ATOM 2557 C CA . SER A 1 352 ? 14.911 -14.521 -19.880 1.00 86.56 352 SER A CA 1
ATOM 2558 C C . SER A 1 352 ? 16.220 -13.856 -19.486 1.00 86.56 352 SER A C 1
ATOM 2560 O O . SER A 1 352 ? 17.221 -14.551 -19.329 1.00 86.56 352 SER A O 1
ATOM 2562 N N . ASP A 1 353 ? 16.208 -12.536 -19.320 1.00 85.31 353 ASP A N 1
ATOM 2563 C CA . ASP A 1 353 ? 17.441 -11.770 -19.292 1.00 85.31 353 ASP A CA 1
ATOM 2564 C C . ASP A 1 353 ? 17.836 -11.346 -17.881 1.00 85.31 353 ASP A C 1
ATOM 2566 O O . ASP A 1 353 ? 18.953 -10.894 -17.693 1.00 85.31 353 ASP A O 1
ATOM 2570 N N . PHE A 1 354 ? 16.983 -11.533 -16.870 1.00 82.94 354 PHE A N 1
ATOM 2571 C CA . PHE A 1 354 ? 17.301 -11.201 -15.480 1.00 82.94 354 PHE A CA 1
ATOM 2572 C C . PHE A 1 354 ? 17.114 -12.384 -14.527 1.00 82.94 354 PHE A C 1
ATOM 2574 O O . PHE A 1 354 ? 16.268 -13.264 -14.709 1.00 82.94 354 PHE A O 1
ATOM 2581 N N . GLU A 1 355 ? 17.867 -12.362 -13.435 1.00 86.31 355 GLU A N 1
ATOM 2582 C CA . GLU A 1 355 ? 17.687 -13.255 -12.300 1.00 86.31 355 GLU A CA 1
ATOM 2583 C C . GLU A 1 355 ? 16.877 -12.552 -11.207 1.00 86.31 355 GLU A C 1
ATOM 2585 O O . GLU A 1 355 ? 17.047 -11.358 -10.959 1.00 86.31 355 GLU A O 1
ATOM 2590 N N . ILE A 1 356 ? 15.997 -13.296 -10.539 1.00 85.19 356 ILE A N 1
ATOM 2591 C CA . ILE A 1 356 ? 15.306 -12.817 -9.339 1.00 85.19 356 ILE A CA 1
ATOM 2592 C C . ILE A 1 356 ? 16.039 -13.399 -8.138 1.00 85.19 356 ILE A C 1
ATOM 2594 O O . ILE A 1 356 ? 16.148 -14.617 -8.005 1.00 85.19 356 ILE A O 1
ATOM 2598 N N . ILE A 1 357 ? 16.508 -12.527 -7.255 1.00 84.62 357 ILE A N 1
ATOM 2599 C CA . ILE A 1 357 ? 17.154 -12.897 -6.002 1.00 84.62 357 ILE A CA 1
ATOM 2600 C C . ILE A 1 357 ? 16.090 -12.886 -4.905 1.00 84.62 357 ILE A C 1
ATOM 2602 O O . ILE A 1 357 ? 15.490 -11.850 -4.620 1.00 84.62 357 ILE A O 1
ATOM 2606 N N . ASP A 1 358 ? 15.863 -14.034 -4.265 1.00 81.44 358 ASP A N 1
ATOM 2607 C CA . ASP A 1 358 ? 14.921 -14.143 -3.148 1.00 81.44 358 ASP A CA 1
ATOM 2608 C C . ASP A 1 358 ? 15.498 -13.488 -1.886 1.00 81.44 358 ASP A C 1
ATOM 2610 O O . ASP A 1 358 ? 16.202 -14.114 -1.097 1.00 81.44 358 ASP A O 1
ATOM 2614 N N . ASN A 1 359 ? 15.226 -12.194 -1.730 1.00 78.44 359 ASN A N 1
ATOM 2615 C CA . ASN A 1 359 ? 15.644 -11.389 -0.585 1.00 78.44 359 ASN A CA 1
ATOM 2616 C C . ASN A 1 359 ? 14.478 -10.643 0.087 1.00 78.44 359 ASN A C 1
ATOM 2618 O O . ASN A 1 359 ? 14.708 -9.750 0.895 1.00 78.44 359 ASN A O 1
ATOM 2622 N N . TRP A 1 360 ? 13.229 -10.986 -0.245 1.00 79.19 360 TRP A N 1
ATOM 2623 C CA . TRP A 1 360 ? 12.041 -10.304 0.278 1.00 79.19 360 TRP A CA 1
ATOM 2624 C C . TRP A 1 360 ? 11.602 -10.880 1.632 1.00 79.19 360 TRP A C 1
ATOM 2626 O O . TRP A 1 360 ? 10.571 -11.545 1.750 1.00 79.19 360 TRP A O 1
ATOM 2636 N N . PHE A 1 361 ? 12.404 -10.627 2.668 1.00 77.69 361 PHE A N 1
ATOM 2637 C CA . PHE A 1 361 ? 12.169 -11.092 4.039 1.00 77.69 361 PHE A CA 1
ATOM 2638 C C . PHE A 1 361 ? 11.647 -9.961 4.926 1.00 77.69 361 PHE A C 1
ATOM 2640 O O . PHE A 1 361 ? 12.350 -9.438 5.781 1.00 77.69 361 PHE A O 1
ATOM 2647 N N . VAL A 1 362 ? 10.391 -9.588 4.706 1.00 71.25 362 VAL A N 1
ATOM 2648 C CA . VAL A 1 362 ? 9.741 -8.458 5.384 1.00 71.25 362 VAL A CA 1
ATOM 2649 C C . VAL A 1 362 ? 8.614 -8.916 6.314 1.00 71.25 362 VAL A C 1
ATOM 2651 O O . VAL A 1 362 ? 8.129 -10.048 6.222 1.00 71.25 362 VAL A O 1
ATOM 2654 N N . SER A 1 363 ? 8.165 -8.030 7.198 1.00 66.62 363 SER A N 1
ATOM 2655 C CA . SER A 1 363 ? 6.988 -8.240 8.056 1.00 66.62 363 SER A CA 1
ATOM 2656 C C . SER A 1 363 ? 5.652 -8.001 7.340 1.00 66.62 363 SER A C 1
ATOM 2658 O O . SER A 1 363 ? 4.674 -8.711 7.576 1.00 66.62 363 SER A O 1
ATOM 2660 N N . GLY A 1 364 ? 5.617 -7.010 6.447 1.00 74.81 364 GLY A N 1
ATOM 2661 C CA . GLY A 1 364 ? 4.430 -6.486 5.779 1.00 74.81 364 GLY A CA 1
ATOM 2662 C C . GLY A 1 364 ? 4.433 -6.733 4.286 1.00 74.81 364 GLY A C 1
ATOM 2663 O O . GLY A 1 364 ? 5.481 -6.926 3.683 1.00 74.81 364 GLY A O 1
ATOM 2664 N N . LEU A 1 365 ? 3.250 -6.760 3.670 1.00 81.25 365 LEU A N 1
ATOM 2665 C CA . LEU A 1 365 ? 3.101 -7.032 2.235 1.00 81.25 365 LEU A CA 1
ATOM 2666 C C . LEU A 1 365 ? 3.903 -8.257 1.749 1.00 81.25 365 LEU A C 1
ATOM 2668 O O . LEU A 1 365 ? 4.370 -8.304 0.617 1.00 81.25 365 LEU A O 1
ATOM 2672 N N . ARG A 1 366 ? 4.057 -9.289 2.583 1.00 80.25 366 ARG A N 1
ATOM 2673 C CA . ARG A 1 366 ? 4.928 -10.441 2.283 1.00 80.25 366 ARG A CA 1
ATOM 2674 C C . ARG A 1 366 ? 4.548 -11.153 0.984 1.00 80.25 366 ARG A C 1
ATOM 2676 O O . ARG A 1 366 ? 5.412 -11.651 0.269 1.00 80.25 366 ARG A O 1
ATOM 2683 N N . GLY A 1 367 ? 3.254 -11.157 0.658 1.00 78.94 367 GLY A N 1
ATOM 2684 C CA . GLY A 1 367 ? 2.724 -11.717 -0.583 1.00 78.94 367 GLY A CA 1
ATOM 2685 C C . GLY A 1 367 ? 3.066 -10.928 -1.844 1.00 78.94 367 GLY A C 1
ATOM 2686 O O . GLY A 1 367 ? 2.845 -11.456 -2.928 1.00 78.94 367 GLY A O 1
ATOM 2687 N N . SER A 1 368 ? 3.593 -9.702 -1.731 1.00 77.50 368 SER A N 1
ATOM 2688 C CA . SER A 1 368 ? 3.958 -8.900 -2.900 1.00 77.50 368 SER A CA 1
ATOM 2689 C C . SER A 1 368 ? 5.218 -9.426 -3.579 1.00 77.50 368 SER A C 1
ATOM 2691 O O . SER A 1 368 ? 5.412 -9.177 -4.765 1.00 77.50 368 SER A O 1
ATOM 2693 N N . GLY A 1 369 ? 6.074 -10.148 -2.842 1.00 74.94 369 GLY A N 1
ATOM 2694 C CA . GLY A 1 369 ? 7.316 -10.700 -3.373 1.00 74.94 369 GLY A CA 1
ATOM 2695 C C . GLY A 1 369 ? 8.185 -9.632 -4.035 1.00 74.94 369 GLY A C 1
ATOM 2696 O O . GLY A 1 369 ? 8.657 -9.864 -5.143 1.00 74.94 369 GLY A O 1
ATOM 2697 N N . ALA A 1 370 ? 8.350 -8.459 -3.407 1.00 68.75 370 ALA A N 1
ATOM 2698 C CA . ALA A 1 370 ? 9.099 -7.323 -3.954 1.00 68.75 370 ALA A CA 1
ATOM 2699 C C . ALA A 1 370 ? 10.622 -7.540 -3.935 1.00 68.75 370 ALA A C 1
ATOM 2701 O O . ALA A 1 370 ? 11.396 -6.759 -3.384 1.00 68.75 370 ALA A O 1
ATOM 2702 N N . ARG A 1 371 ? 11.033 -8.649 -4.545 1.00 71.06 371 ARG A N 1
ATOM 2703 C CA . ARG A 1 371 ? 12.388 -9.176 -4.595 1.00 71.06 371 ARG A CA 1
ATOM 2704 C C . ARG A 1 371 ? 13.310 -8.283 -5.413 1.00 71.06 371 ARG A C 1
ATOM 2706 O O . ARG A 1 371 ? 12.882 -7.481 -6.250 1.00 71.06 371 ARG A O 1
ATOM 2713 N N . MET A 1 372 ? 14.601 -8.456 -5.174 1.00 64.06 372 MET A N 1
ATOM 2714 C CA . MET A 1 372 ? 15.650 -7.864 -5.983 1.00 64.06 372 MET A CA 1
ATOM 2715 C C . MET A 1 372 ? 15.756 -8.597 -7.319 1.00 64.06 372 MET A C 1
ATOM 2717 O O . MET A 1 372 ? 15.740 -9.823 -7.379 1.00 64.06 372 MET A O 1
ATOM 2721 N N . SER A 1 373 ? 15.910 -7.835 -8.395 1.00 59.50 373 SER A N 1
ATOM 2722 C CA . SER A 1 373 ? 16.297 -8.354 -9.702 1.00 59.50 373 SER A CA 1
ATOM 2723 C C . SER A 1 373 ? 17.755 -8.007 -9.975 1.00 59.50 373 SER A C 1
ATOM 2725 O O . SER A 1 373 ? 18.210 -6.885 -9.722 1.00 59.50 373 SER A O 1
ATOM 2727 N N . TRP A 1 374 ? 18.495 -8.982 -10.480 1.00 59.47 374 TRP A N 1
ATOM 2728 C CA . TRP A 1 374 ? 19.883 -8.834 -10.875 1.00 59.47 374 TRP A CA 1
ATOM 2729 C C . TRP A 1 374 ? 20.045 -9.121 -12.358 1.00 59.47 374 TRP A C 1
ATOM 2731 O O . TRP A 1 374 ? 19.442 -10.038 -12.910 1.00 59.47 374 TRP A O 1
ATOM 2741 N N . LEU A 1 375 ? 20.880 -8.309 -12.991 1.00 66.56 375 LEU A N 1
ATOM 2742 C CA . LEU A 1 375 ? 21.213 -8.415 -14.398 1.00 66.56 375 LEU A CA 1
ATOM 2743 C C . LEU A 1 375 ? 22.725 -8.247 -14.529 1.00 66.56 375 LEU A C 1
ATOM 2745 O O . LEU A 1 375 ? 23.258 -7.174 -14.225 1.00 66.56 375 LEU A O 1
ATOM 2749 N N . GLU A 1 376 ? 23.419 -9.300 -14.960 1.00 54.38 376 GLU A N 1
ATOM 2750 C CA . GLU A 1 376 ? 24.872 -9.253 -15.158 1.00 54.38 376 GLU A CA 1
ATOM 2751 C C . GLU A 1 376 ? 25.239 -8.451 -16.400 1.00 54.38 376 GLU A C 1
ATOM 2753 O O . GLU A 1 376 ? 26.116 -7.589 -16.365 1.00 54.38 376 GLU A O 1
ATOM 2758 N N . THR A 1 377 ? 24.587 -8.753 -17.522 1.00 55.47 377 THR A N 1
ATOM 2759 C CA . THR A 1 377 ? 24.807 -8.119 -18.820 1.00 55.47 377 THR A CA 1
ATOM 2760 C C . THR A 1 377 ? 23.664 -8.498 -19.756 1.00 55.47 377 THR A C 1
ATOM 2762 O O . THR A 1 377 ? 23.569 -9.647 -20.174 1.00 55.47 377 THR A O 1
ATOM 2765 N N . LEU A 1 378 ? 22.847 -7.520 -20.145 1.00 56.56 378 LEU A N 1
ATOM 2766 C CA . LEU A 1 378 ? 22.045 -7.629 -21.361 1.00 56.56 378 LEU A CA 1
ATOM 2767 C C . LEU A 1 378 ? 22.907 -7.191 -22.549 1.00 56.56 378 LEU A C 1
ATOM 2769 O O . LEU A 1 378 ? 23.436 -6.079 -22.532 1.00 56.56 378 LEU A O 1
ATOM 2773 N N . CYS A 1 379 ? 23.044 -8.029 -23.574 1.00 44.69 379 CYS A N 1
ATOM 2774 C CA . CYS A 1 379 ? 23.618 -7.621 -24.853 1.00 44.69 379 CYS A CA 1
ATOM 2775 C C . CYS A 1 379 ? 22.476 -7.207 -25.786 1.00 44.69 379 CYS A C 1
ATOM 2777 O O . CYS A 1 379 ? 21.733 -8.057 -26.258 1.00 44.69 379 CYS A O 1
ATOM 2779 N N . ALA A 1 380 ? 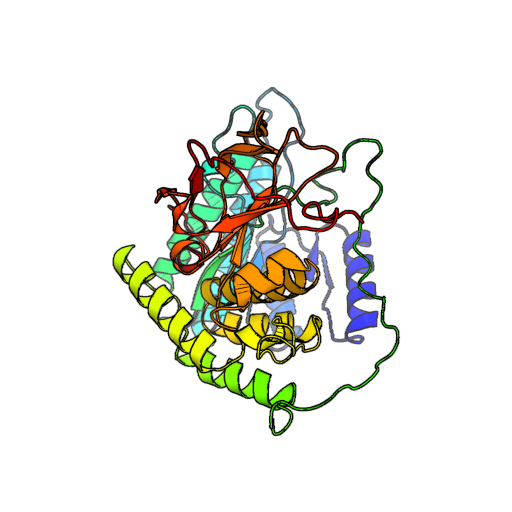22.389 -5.899 -26.042 1.00 44.91 380 ALA A N 1
ATOM 2780 C CA . ALA A 1 380 ? 21.508 -5.243 -27.005 1.00 44.91 380 ALA A CA 1
ATOM 2781 C C . ALA A 1 380 ? 20.011 -5.227 -26.641 1.00 44.91 380 ALA A C 1
ATOM 2783 O O . ALA A 1 380 ? 19.256 -6.130 -26.973 1.00 44.91 380 ALA A O 1
ATOM 2784 N N . LEU A 1 381 ? 19.548 -4.099 -26.086 1.00 52.62 381 LEU A N 1
ATOM 2785 C CA . LEU A 1 381 ? 18.197 -3.620 -26.402 1.00 52.62 381 LEU A CA 1
ATOM 2786 C C . LEU A 1 381 ? 18.189 -3.277 -27.903 1.00 52.62 381 LEU A C 1
ATOM 2788 O O . LEU A 1 381 ? 18.891 -2.331 -28.288 1.00 52.62 381 LEU A O 1
ATOM 2792 N N . PRO A 1 382 ? 17.494 -4.041 -28.766 1.00 46.91 382 PRO A N 1
ATOM 2793 C CA . PRO A 1 382 ? 17.501 -3.773 -30.197 1.00 46.91 382 PRO A CA 1
ATOM 2794 C C . PRO A 1 382 ? 16.877 -2.398 -30.436 1.00 46.91 382 PRO A C 1
ATOM 2796 O O . PRO A 1 382 ? 15.828 -2.122 -29.859 1.00 46.91 382 PRO A O 1
ATOM 2799 N N . PRO A 1 383 ? 17.475 -1.516 -31.258 1.00 45.59 383 PRO A N 1
ATOM 2800 C CA . PRO A 1 383 ? 16.862 -0.238 -31.578 1.00 45.59 383 PRO A CA 1
ATOM 2801 C C . PRO A 1 383 ? 15.486 -0.483 -32.199 1.00 45.59 383 PRO A C 1
ATOM 2803 O O . PRO A 1 383 ? 15.358 -1.153 -33.222 1.00 45.59 383 PRO A O 1
ATOM 2806 N N . CYS A 1 384 ? 14.454 0.093 -31.594 1.00 45.69 384 CYS A N 1
ATOM 2807 C CA . CYS A 1 384 ? 13.154 0.199 -32.227 1.00 45.69 384 CYS A CA 1
ATOM 2808 C C . CYS A 1 384 ? 13.336 0.929 -33.572 1.00 45.69 384 CYS A C 1
ATOM 2810 O O . CYS A 1 384 ? 13.984 1.983 -33.603 1.00 45.69 384 CYS A O 1
ATOM 2812 N N . PRO A 1 385 ? 12.843 0.389 -34.701 1.00 40.19 385 PRO A N 1
ATOM 2813 C CA . PRO A 1 385 ? 12.912 1.090 -35.972 1.00 40.19 385 PRO A CA 1
ATOM 2814 C C . PRO A 1 385 ? 12.034 2.344 -35.887 1.00 40.19 385 PRO A C 1
ATOM 2816 O O . PRO A 1 385 ? 10.808 2.274 -35.948 1.00 40.19 385 PRO A O 1
ATOM 2819 N N . GLY A 1 386 ? 12.684 3.491 -35.699 1.00 41.47 386 GLY A N 1
ATOM 2820 C CA . GLY A 1 386 ? 12.046 4.748 -35.319 1.00 41.47 386 GLY A CA 1
ATOM 2821 C C . GLY A 1 386 ? 12.547 5.164 -33.942 1.00 41.47 386 GLY A C 1
ATOM 2822 O O . GLY A 1 386 ? 12.356 4.448 -32.965 1.00 41.47 386 GLY A O 1
ATOM 2823 N N . ARG A 1 387 ? 13.249 6.301 -33.882 1.00 35.03 387 ARG A N 1
ATOM 2824 C CA . ARG A 1 387 ? 13.697 6.929 -32.629 1.00 35.03 387 ARG A CA 1
ATOM 2825 C C . ARG A 1 387 ? 12.512 6.937 -31.664 1.00 35.03 387 ARG A C 1
ATOM 2827 O O . ARG A 1 387 ? 11.499 7.483 -32.069 1.00 35.03 387 ARG A O 1
ATOM 2834 N N . ASP A 1 388 ? 12.641 6.253 -30.523 1.00 37.19 388 ASP A N 1
ATOM 2835 C CA . ASP A 1 388 ? 11.855 6.378 -29.273 1.00 37.19 388 ASP A CA 1
ATOM 2836 C C . ASP A 1 388 ? 11.757 5.016 -28.542 1.00 37.19 388 ASP A C 1
ATOM 2838 O O . ASP A 1 388 ? 10.679 4.489 -28.282 1.00 37.19 388 ASP A O 1
ATOM 2842 N N . LEU A 1 389 ? 12.908 4.413 -28.202 1.00 38.75 389 LEU A N 1
ATOM 2843 C CA . LEU A 1 389 ? 12.985 3.443 -27.086 1.00 38.75 389 LEU A CA 1
ATOM 2844 C C . LEU A 1 389 ? 13.055 4.138 -25.725 1.00 38.75 389 LEU A C 1
ATOM 2846 O O . LEU A 1 389 ? 12.824 3.524 -24.691 1.00 38.75 389 LEU A O 1
ATOM 2850 N N . CYS A 1 390 ? 13.400 5.420 -25.736 1.00 39.53 390 CYS A N 1
ATOM 2851 C CA . CYS A 1 390 ? 13.365 6.281 -24.577 1.00 39.53 390 CYS A CA 1
ATOM 2852 C C . CYS A 1 390 ? 12.001 6.956 -24.587 1.00 39.53 390 CYS A C 1
ATOM 2854 O O . CYS A 1 390 ? 11.707 7.700 -25.523 1.00 39.53 390 CYS A O 1
ATOM 2856 N N . GLY A 1 391 ? 11.177 6.710 -23.570 1.00 35.47 391 GLY A N 1
ATOM 2857 C CA . GLY A 1 391 ? 10.028 7.563 -23.296 1.00 35.47 391 GLY A CA 1
ATOM 2858 C C . GLY A 1 391 ? 10.519 8.982 -23.023 1.00 35.47 391 GLY A C 1
ATOM 2859 O O . GLY A 1 391 ? 10.827 9.320 -21.886 1.00 35.47 391 GLY A O 1
ATOM 2860 N N . ARG A 1 392 ? 10.643 9.797 -24.072 1.00 28.81 392 ARG A N 1
ATOM 2861 C CA . ARG A 1 392 ? 10.766 11.244 -23.941 1.00 28.81 392 ARG A CA 1
ATOM 2862 C C . ARG A 1 392 ? 9.376 11.772 -23.608 1.00 28.81 392 ARG A C 1
ATOM 2864 O O . ARG A 1 392 ? 8.435 11.505 -24.355 1.00 28.81 392 ARG A O 1
ATOM 2871 N N . ARG A 1 393 ? 9.255 12.467 -22.477 1.00 28.53 393 ARG A N 1
ATOM 2872 C CA . ARG A 1 393 ? 8.241 13.516 -22.359 1.00 28.53 393 ARG A CA 1
ATOM 2873 C C . ARG A 1 393 ? 8.676 14.706 -23.202 1.00 28.53 393 ARG A C 1
ATOM 2875 O O . ARG A 1 393 ? 9.906 14.944 -23.265 1.00 28.53 393 ARG A O 1
#

Radius of gyration: 22.8 Å; Cα contacts (8 Å, |Δi|>4): 665; chains: 1; bounding box: 50×46×64 Å